Protein 6IOW (pdb70)

Nearest PDB structures (foldseek):
  6iox-assembly1_B  TM=1.001E+00  e=2.650E-59  Porphyromonas gingivalis ATCC 33277
  2af3-assembly1_C  TM=9.810E-01  e=4.116E-36  Methanosarcina thermophila
  7t88-assembly1_A-2  TM=9.548E-01  e=4.413E-35  Escherichia coli str. K-12 substr. MG1655
  1r5j-assembly1_A  TM=9.610E-01  e=4.564E-33  Streptococcus pyogenes
  1vmi-assembly1_A-2  TM=9.153E-01  e=4.404E-32  Escherichia coli

Foldseek 3Di:
DVLCPPLLVVLQVVLQVPAFEEEELPLLDVLLLVLVLVCQVSSSYQYEYEADPVNSVVSCVVSPRDRCPPHHYHYLVDDDCNVVLLVLLCVQCVVVPDDSVVSNVCSNRSLLVNLSCCLVVVGLEYEYALPDPPCSNVVSLCRRQNFAPLFNDKAWKKFWRFPPLLWAPRRTAIEDRQPDFAADFLSNLLVGQLFSCLLCCLRRVGQAQEAQEDPAWPPNDDDPLQVSSVSSQVNNCVSCVPHQGDDDYHPCQQAQPVNVCVRPNPRPGGNHGRYYRYRGNVCNNVVSVCCCPVRVIDIQDRFMTRTLGGYGHDHNPDGSVSSNSNSSSSSSRSVSSVD/DQFLLCQLVVLQVVQQVPAFEEEELPLLDVLLLVLVLVCQVSSRYQYEYEADPVNSVVSCVVSPRDRCPNHHYHYLLDDDCNVVLLVLLCVLCVVVDDDSVVSNVQSNRSLLVNLSCCLVVVGFAYEYALPDPPCVNVVSLCSRQNFAPPAPDKAWKKFWQFPPLLAARRRTAIEDRQPDFAADFLSNLLVTQLQSCCCCVQRSVGQAAEAQEDPAFPVNDDDPLQVSSVSSQVNNCVVCVPHQGDDDYHPCQQAQPVNVCPRPNPRPGGNHGRYYRYRGNVCNNVVSVCCVPVRVIDIQDGAMTRGNGYYGHDHNPDGSVNSNSNSSSSSSRSVSVVVD

Solvent-accessible surface area: 26596 Å² total; per-residue (Å²): 44,123,52,0,45,106,22,10,108,50,0,29,116,75,0,71,133,72,88,1,81,0,0,1,6,8,2,73,6,60,63,2,0,71,0,0,10,116,0,36,31,50,135,0,0,60,2,18,0,3,8,71,60,114,50,0,86,61,50,12,76,130,58,52,21,177,59,3,98,150,9,89,27,28,23,14,100,117,18,141,87,49,119,107,4,13,72,31,0,30,127,23,51,98,197,147,59,20,72,83,133,96,0,47,101,29,0,72,58,51,12,16,0,0,1,0,5,8,97,40,42,42,3,11,0,1,2,0,0,3,87,37,62,78,35,59,1,23,120,1,0,76,40,0,4,97,40,25,124,62,12,113,21,11,3,0,0,12,0,2,10,3,104,0,117,115,27,32,93,105,0,4,0,0,0,0,4,2,46,60,21,38,78,3,80,18,58,46,1,0,6,4,0,0,8,0,0,112,9,0,84,23,0,0,98,6,117,3,54,0,0,0,0,0,10,0,4,103,27,81,36,165,62,136,25,2,86,43,0,68,67,0,8,124,47,0,72,132,66,1,110,106,12,51,4,12,8,5,0,18,1,14,0,0,6,18,113,138,12,6,68,126,79,5,102,86,24,65,0,8,5,92,2,16,0,0,1,2,0,8,12,3,0,0,14,0,0,18,21,1,0,49,56,0,3,72,6,40,24,15,30,53,0,17,7,12,17,44,20,7,0,0,22,12,76,133,71,7,52,58,103,62,0,28,28,12,0,0,0,0,0,3,20,2,32,41,56,113,168,22,133,95,1,52,60,4,22,116,47,3,31,167,70,0,70,147,63,92,1,87,0,0,2,4,7,2,79,6,58,64,4,0,61,0,0,16,92,0,17,50,60,113,0,1,62,3,17,0,4,9,72,60,112,50,0,122,62,50,14,75,132,53,47,22,172,55,6,135,126,12,88,36,29,23,12,91,119,15,141,82,60,122,100,3,10,75,34,0,36,128,21,50,128,188,148,50,27,62,84,133,94,0,48,128,46,0,59,57,48,15,20,0,0,2,0,5,10,101,39,44,38,4,15,0,2,2,2,0,2,97,38,62,70,36,60,2,21,124,3,0,70,38,0,6,95,40,25,134,71,36,98,26,4,1,0,0,12,0,1,27,10,130,0,131,114,29,23,43,47,0,0,0,0,0,0,3,2,45,42,18,37,78,3,79,17,61,41,1,0,7,2,0,23,13,0,0,106,15,0,104,22,11,1,63,2,102,15,61,0,0,0,0,0,12,0,4,105,28,78,37,166,57,136,30,2,78,44,0,61,66,0,6,102,58,0,71,113,89,1,115,97,23,79,11,18,7,5,0,18,0,14,0,0,6,16,109,153,11,3,58,138,82,4,102,80,22,93,1,3,13,86,1,4,0,0,1,2,0,9,10,2,0,0,13,0,1,16,16,2,0,45,55,0,3,68,7,84,22,8,26,33,0,14,8,15,22,56,26,22,1,0,16,14,69,154,50,8,52,41,60,69,0,10,54,7,0,0,0,0,0,1,27,4,1,4,69,124,117,170

InterPro domains:
  IPR002505 Phosphate acetyl/butaryl transferase [PF01515] (3-327)
  IPR004614 Phosphate acetyltransferase [TIGR00651] (18-327)
  IPR012147 Phosphate acetyl/butyryltransferase [PIRSF000428] (3-332)
  IPR042112 Phosphate acetyltransferase, domain 2 [G3DSA:3.40.50.10750] (143-303)
  IPR042113 Phosphate acetyltransferase, domain 1 [G3DSA:3.40.50.10950] (10-329)
  IPR050500 Phosphate Acetyltransferase/Butyryltransferase [PTHR43356] (3-335)

B-factor: mean 16.91, std 7.6, range [1.8, 50.48]

Sequence (679 aa):
GPLGSDLIQDVIRRAQENKQRIVLPEGLEPRTLEAADRLMADKVVNIILIGNVDSVKAKVAELGLKNLDEAVIIDPNNHPKKQQYTDLLLQIRQKKGLTPEKAAELVENPLYLGCLIVKSGDADGLIAGAQNTTGDVLRPALQVIKTAPGMTSVSGTFLLFTKAKEYGKDGLLLVADCAVIPNPTADELAQIAVATARTAKAIADIEEPRVAMLSFSTKGSAKHEMTDKVVEATRMAQEMAPDLLIDGEMQADAALVERVAALKAPGSNVAGKANVLVFPTLEVGNIAYKLVERLGHAEEAVGPILQGMAAPVNDLSRRGCSVEEDIYRMVAITANQAIAAKEGPLGSDLIQDVIRRAQENKQRIVLPEGLEPRTLEAADRLMADKVVNIILIGNVDSVKAKVAELGLKNLDEAVIIDPNNHPKKQQYTDLLLQIRQKKGLTPEKAAELVENPLYLGCLIVKSGDADGLIAGAQNTTGDVLRPALQVIKTAPGMTSSVSGTFLLFTKAKEYGKDGLLLVADCAVIPNPTADELAQIAVATARTAKAIADIEPRVAMLSFSTKGSAKHEMTDKVVEATRMAQEMAPDLLIDGEMQADAALVERVAALKAPGSNVAGKANVLVFPTLEVGNIAYKLVERLGHAEAVGPILQGMAAPVNDLSRGCSVEDIYRMVAITANQAIAAKEQ

Organism: Porphyromonas gingivalis (strain ATCC 33277 / DSM 20709 / CIP 103683 / JCM 12257 / NCTC 11834 / 2561) (NCBI:txid431947)

Structure (mmCIF, N/CA/C/O backbone):
data_6IOW
#
_entry.id   6IOW
#
_cell.length_a   44.355
_cell.length_b   69.066
_cell.length_c   201.947
_cell.angle_alpha   90.00
_cell.angle_beta   90.00
_cell.angle_gamma   90.00
#
_symmetry.space_group_name_H-M   'P 21 21 21'
#
loop_
_entity.id
_entity.type
_entity.pdbx_description
1 polymer Phosphotransacetylase
2 water water
#
loop_
_atom_site.group_PDB
_atom_site.id
_atom_site.type_symbol
_atom_site.label_atom_id
_atom_site.label_alt_id
_atom_site.label_comp_id
_atom_site.label_a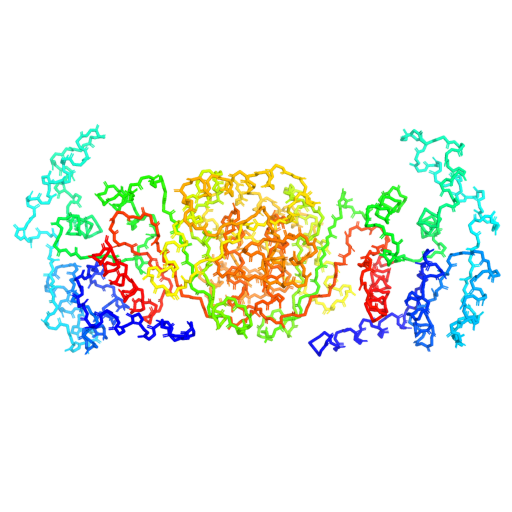sym_id
_atom_site.label_entity_id
_atom_site.label_seq_id
_atom_site.pdbx_PDB_ins_code
_atom_site.Cartn_x
_atom_site.Cartn_y
_atom_site.Cartn_z
_atom_site.occupancy
_atom_site.B_iso_or_equiv
_atom_site.auth_seq_id
_atom_site.auth_comp_id
_atom_site.auth_asym_id
_atom_site.auth_atom_id
_atom_site.pdbx_PDB_model_num
ATOM 1 N N . GLY A 1 1 ? 0.175 29.828 45.727 1.00 38.13 -3 GLY A N 1
ATOM 2 C CA . GLY A 1 1 ? -1.069 29.865 44.910 1.00 38.57 -3 GLY A CA 1
ATOM 3 C C . GLY A 1 1 ? -1.599 28.462 44.625 1.00 39.97 -3 GLY A C 1
ATOM 4 O O . GLY A 1 1 ? -0.998 27.469 45.041 1.00 39.42 -3 GLY A O 1
ATOM 5 N N . PRO A 1 2 ? -2.741 28.340 43.904 1.00 40.60 -2 PRO A N 1
ATOM 6 C CA . PRO A 1 2 ? -3.347 27.037 43.614 1.00 39.16 -2 PRO A CA 1
ATOM 7 C C . PRO A 1 2 ? -2.418 26.053 42.883 1.00 37.19 -2 PRO A C 1
ATOM 8 O O . PRO A 1 2 ? -2.450 24.853 43.175 1.00 37.08 -2 PRO A O 1
ATOM 12 N N . LEU A 1 3 ? -1.603 26.568 41.954 1.00 34.15 -1 LEU A N 1
ATOM 13 C CA . LEU A 1 3 ? -0.684 25.747 41.169 1.00 33.07 -1 LEU A CA 1
ATOM 14 C C . LEU A 1 3 ? 0.349 25.085 42.097 1.00 31.52 -1 LEU A C 1
ATOM 15 O O . LEU A 1 3 ? 0.647 23.908 41.942 1.00 33.73 -1 LEU A O 1
ATOM 20 N N . GLY A 1 4 ? 0.897 25.843 43.047 1.00 29.64 0 GLY A N 1
ATOM 21 C CA . GLY A 1 4 ? 2.006 25.358 43.860 1.00 27.42 0 GLY A CA 1
ATOM 22 C C . GLY A 1 4 ? 1.558 24.451 44.998 1.00 25.97 0 GLY A C 1
ATOM 23 O O . GLY A 1 4 ? 2.383 23.753 45.573 1.00 22.88 0 GLY A O 1
ATOM 24 N N . SER A 1 5 ? 0.261 24.467 45.340 1.00 24.64 1 SER A N 1
ATOM 25 C CA . SER A 1 5 ? -0.183 24.128 46.711 1.00 23.67 1 SER A CA 1
ATOM 26 C C . SER A 1 5 ? 0.034 22.642 47.057 1.00 21.82 1 SER A C 1
ATOM 27 O O . SER A 1 5 ? 0.384 22.330 48.201 1.00 19.34 1 SER A O 1
ATOM 30 N N . ASP A 1 6 ? -0.181 21.729 46.101 1.00 21.31 2 ASP A N 1
ATOM 31 C CA . ASP A 1 6 ? -0.057 20.285 46.391 1.00 21.96 2 ASP A CA 1
ATOM 32 C C . ASP A 1 6 ? 1.413 19.935 46.665 1.00 19.91 2 ASP A C 1
ATOM 33 O O . ASP A 1 6 ? 1.742 19.240 47.632 1.00 18.00 2 ASP A O 1
ATOM 38 N N . LEU A 1 7 ? 2.319 20.432 45.819 1.00 18.76 3 LEU A N 1
ATOM 39 C CA . LEU A 1 7 ? 3.744 20.105 46.015 1.00 18.03 3 LEU A CA 1
ATOM 40 C C . LEU A 1 7 ? 4.247 20.716 47.334 1.00 16.31 3 LEU A C 1
ATOM 41 O O . LEU A 1 7 ? 5.011 20.098 48.090 1.00 15.02 3 LEU A O 1
ATOM 46 N N . ILE A 1 8 ? 3.798 21.944 47.614 1.00 15.60 4 ILE A N 1
ATOM 47 C CA . ILE A 1 8 ? 4.176 22.655 48.824 1.00 15.19 4 ILE A CA 1
ATOM 48 C C . ILE A 1 8 ? 3.683 21.877 50.049 1.00 14.73 4 ILE A C 1
ATOM 49 O O . ILE A 1 8 ? 4.397 21.799 51.024 1.00 12.77 4 ILE A O 1
ATOM 54 N N . GLN A 1 9 ? 2.475 21.302 50.001 1.00 14.65 5 GLN A N 1
ATOM 55 C CA . GLN A 1 9 ? 1.996 20.455 51.109 1.00 15.02 5 GLN A CA 1
ATOM 56 C C . GLN A 1 9 ? 2.926 19.247 51.296 1.00 13.81 5 GLN A C 1
ATOM 57 O O . GLN A 1 9 ? 3.183 18.835 52.423 1.00 13.17 5 GLN A O 1
ATOM 63 N N . ASP A 1 10 ? 3.427 18.680 50.193 1.00 12.87 6 ASP A N 1
ATOM 64 C CA . ASP A 1 10 ? 4.343 17.529 50.248 1.00 13.37 6 ASP A CA 1
ATOM 65 C C . ASP A 1 10 ? 5.676 17.930 50.900 1.00 12.14 6 ASP A C 1
ATOM 66 O O . ASP A 1 10 ? 6.233 17.164 51.701 1.00 12.70 6 ASP A O 1
ATOM 71 N N . VAL A 1 11 ? 6.170 19.123 50.549 1.00 11.49 7 VAL A N 1
ATOM 72 C CA . VAL A 1 11 ? 7.409 19.675 51.127 1.00 10.77 7 VAL A CA 1
ATOM 73 C C . VAL A 1 11 ? 7.233 19.807 52.647 1.00 10.41 7 VAL A C 1
ATOM 74 O O . VAL A 1 11 ? 8.079 19.396 53.426 1.00 9.88 7 VAL A O 1
ATOM 78 N N . ILE A 1 12 ? 6.098 20.367 53.067 1.00 10.45 8 ILE A N 1
ATOM 79 C CA . ILE A 1 12 ? 5.806 20.560 54.495 1.00 10.84 8 ILE A CA 1
ATOM 80 C C . ILE A 1 12 ? 5.769 19.205 55.214 1.00 11.46 8 ILE A C 1
ATOM 81 O O . ILE A 1 12 ? 6.366 19.060 56.274 1.00 11.49 8 ILE A O 1
ATOM 86 N N . ARG A 1 13 ? 5.057 18.227 54.643 1.00 12.26 9 ARG A N 1
ATOM 87 C CA . ARG A 1 13 ? 4.931 16.900 55.243 1.00 13.71 9 ARG A CA 1
ATOM 88 C C . ARG A 1 13 ? 6.316 16.262 55.419 1.00 13.35 9 ARG A C 1
ATOM 89 O O . ARG A 1 13 ? 6.604 15.695 56.474 1.00 12.81 9 ARG A O 1
ATOM 97 N N . ARG A 1 14 ? 7.150 16.351 54.381 1.00 13.85 10 ARG A N 1
ATOM 98 C CA . ARG A 1 14 ? 8.483 15.746 54.419 1.00 14.54 10 ARG A CA 1
ATOM 99 C C . ARG A 1 14 ? 9.321 16.395 55.533 1.00 13.33 10 ARG A C 1
ATOM 100 O O . ARG A 1 14 ? 10.086 15.706 56.209 1.00 14.10 10 ARG A O 1
ATOM 108 N N . ALA A 1 15 ? 9.157 17.710 55.730 1.00 11.58 11 ALA A N 1
ATOM 109 C CA . ALA A 1 15 ? 9.829 18.428 56.823 1.00 11.03 11 ALA A CA 1
ATOM 110 C C . ALA A 1 15 ? 9.334 17.915 58.180 1.00 10.86 11 ALA A C 1
ATOM 111 O O . ALA A 1 15 ? 10.133 17.646 59.071 1.00 10.39 11 ALA A O 1
ATOM 113 N N . GLN A 1 16 ? 8.011 17.762 58.316 1.00 11.20 12 GLN A N 1
ATOM 114 C CA . GLN A 1 16 ? 7.386 17.319 59.566 1.00 11.70 12 GLN A CA 1
ATOM 115 C C . GLN A 1 16 ? 7.887 15.923 59.959 1.00 12.76 12 GLN A C 1
ATOM 116 O O . GLN A 1 16 ? 8.083 15.650 61.152 1.00 12.58 12 GLN A O 1
ATOM 122 N N . GLU A 1 17 ? 8.099 15.056 58.958 1.00 14.04 13 GLU A N 1
ATOM 123 C CA . GLU A 1 17 ? 8.447 13.652 59.184 1.00 15.77 13 GLU A CA 1
ATOM 124 C C . GLU A 1 17 ? 9.921 13.496 59.576 1.00 15.00 13 GLU A C 1
ATOM 125 O O . GLU A 1 17 ? 10.311 12.429 60.048 1.00 14.88 13 GLU A O 1
ATOM 131 N N . ASN A 1 18 ? 10.736 14.533 59.344 1.00 13.96 14 ASN A N 1
ATOM 132 C CA . ASN A 1 18 ? 12.163 14.507 59.682 1.00 13.56 14 ASN A CA 1
ATOM 133 C C . ASN A 1 18 ? 12.596 15.914 60.122 1.00 12.51 14 ASN A C 1
ATOM 134 O O . ASN A 1 18 ? 13.201 16.657 59.349 1.00 11.98 14 ASN A O 1
ATOM 139 N N . LYS A 1 19 ? 12.286 16.255 61.376 1.00 11.80 15 LYS A N 1
ATOM 140 C CA . LYS A 1 19 ? 12.347 17.642 61.849 1.00 11.64 15 LYS A CA 1
ATOM 141 C C . LYS A 1 19 ? 13.798 18.114 61.896 1.00 10.74 15 LYS A C 1
ATOM 142 O O . LYS A 1 19 ? 14.626 17.483 62.535 1.00 10.43 15 LYS A O 1
ATOM 148 N N . GLN A 1 20 ? 14.047 19.261 61.263 1.00 9.97 16 GLN A N 1
ATOM 149 C CA . GLN A 1 20 ? 15.356 19.893 61.202 1.00 9.76 16 GLN A CA 1
ATOM 150 C C . GLN A 1 20 ? 15.351 21.147 62.079 1.00 9.19 16 GLN A C 1
ATOM 151 O O . GLN A 1 20 ? 14.294 21.705 62.394 1.00 8.90 16 GLN A O 1
ATOM 157 N N . ARG A 1 21 ? 16.558 21.575 62.465 1.00 8.24 17 ARG A N 1
ATOM 158 C CA . ARG A 1 21 ? 16.782 22.802 63.217 1.00 8.01 17 ARG A CA 1
ATOM 159 C C . ARG A 1 21 ? 17.101 23.939 62.242 1.00 7.54 17 ARG A C 1
ATOM 160 O O . ARG A 1 21 ? 18.104 23.888 61.533 1.00 7.67 17 ARG A O 1
ATOM 168 N N . ILE A 1 22 ? 16.236 24.961 62.207 1.00 7.21 18 ILE A N 1
ATOM 169 C CA . ILE A 1 22 ? 16.405 26.097 61.305 1.00 6.97 18 ILE A CA 1
ATOM 170 C C . ILE A 1 22 ? 16.609 27.364 62.141 1.00 6.69 18 ILE A C 1
ATOM 171 O O . ILE A 1 22 ? 15.769 27.712 62.969 1.00 6.47 18 ILE A O 1
ATOM 176 N N . VAL A 1 23 ? 17.727 28.058 61.882 1.00 6.43 19 VAL A N 1
ATOM 177 C CA . VAL A 1 23 ? 18.075 29.317 62.527 1.00 6.37 19 VAL A CA 1
ATOM 178 C C . VAL A 1 23 ? 17.413 30.468 61.767 1.00 6.47 19 VAL A C 1
ATOM 179 O O . VAL A 1 23 ? 17.512 30.553 60.544 1.00 6.27 19 VAL A O 1
ATOM 183 N N . LEU A 1 24 ? 16.772 31.361 62.533 1.00 6.70 20 LEU A N 1
ATOM 184 C CA . LEU A 1 24 ? 16.227 32.616 62.050 1.00 7.04 20 LEU A CA 1
ATOM 185 C C . LEU A 1 24 ? 16.976 33.753 62.725 1.00 7.11 20 LEU A C 1
ATOM 186 O O . LEU A 1 24 ? 16.649 34.132 63.847 1.00 7.21 20 LEU A O 1
ATOM 191 N N . PRO A 1 25 ? 18.065 34.274 62.110 1.00 7.15 21 PRO A N 1
ATOM 192 C CA . PRO A 1 25 ? 18.818 35.393 62.686 1.00 7.34 21 PRO A CA 1
ATOM 193 C C . PRO A 1 25 ? 17.992 36.662 62.951 1.00 7.35 21 PRO A C 1
ATOM 194 O O . PRO A 1 25 ? 18.333 37.443 63.839 1.00 7.39 21 PRO A O 1
ATOM 198 N N . GLU A 1 26 ? 16.913 36.856 62.183 1.00 7.50 22 GLU A N 1
ATOM 199 C CA . GLU A 1 26 ? 16.049 38.023 62.321 1.00 7.74 22 GLU A CA 1
ATOM 200 C C . GLU A 1 26 ? 14.952 37.719 63.348 1.00 7.84 22 GLU A C 1
ATOM 201 O O . GLU A 1 26 ? 13.771 37.742 63.035 1.00 7.42 22 GLU A O 1
ATOM 207 N N . GLY A 1 27 ? 15.373 37.464 64.592 1.00 7.89 23 GLY A N 1
ATOM 208 C CA . GLY A 1 27 ? 14.501 36.922 65.630 1.00 8.23 23 GLY A CA 1
ATOM 209 C C . GLY A 1 27 ? 13.490 37.915 66.175 1.00 8.49 23 GLY A C 1
ATOM 210 O O . GLY A 1 27 ? 12.635 37.517 66.966 1.00 8.26 23 GLY A O 1
ATOM 211 N N . LEU A 1 28 ? 13.599 39.202 65.807 1.00 8.57 24 LEU A N 1
ATOM 212 C CA . LEU A 1 28 ? 12.649 40.223 66.250 1.00 9.16 24 LEU A CA 1
ATOM 213 C C . LEU A 1 28 ? 11.761 40.716 65.094 1.00 8.94 24 LEU A C 1
ATOM 214 O O . LEU A 1 28 ? 10.895 41.566 65.310 1.00 9.70 24 LEU A O 1
ATOM 219 N N . GLU A 1 29 ? 11.971 40.216 63.874 1.00 8.43 25 GLU A N 1
ATOM 220 C CA . GLU A 1 29 ? 11.238 40.728 62.699 1.00 8.02 25 GLU A CA 1
ATOM 221 C C . GLU A 1 29 ? 9.822 40.161 62.747 1.00 7.83 25 GLU A C 1
ATOM 222 O O . GLU A 1 29 ? 9.648 38.963 62.888 1.00 7.33 25 GLU A O 1
ATOM 228 N N . PRO A 1 30 ? 8.767 41.002 62.709 1.00 7.92 26 PRO A N 1
ATOM 229 C CA . PRO A 1 30 ? 7.400 40.517 62.938 1.00 7.88 26 PRO A CA 1
ATOM 230 C C . PRO A 1 30 ? 6.901 39.422 61.978 1.00 7.78 26 PRO A C 1
ATOM 231 O O . PRO A 1 30 ? 6.285 38.461 62.440 1.00 7.67 26 PRO A O 1
ATOM 235 N N . ARG A 1 31 ? 7.146 39.546 60.668 1.00 7.39 27 ARG A N 1
ATOM 236 C CA . ARG A 1 31 ? 6.652 38.534 59.714 1.00 7.37 27 ARG A CA 1
ATOM 237 C C . ARG A 1 31 ? 7.325 37.185 60.004 1.00 7.15 27 ARG A C 1
ATOM 238 O O . ARG A 1 31 ? 6.695 36.139 59.941 1.00 7.05 27 ARG A O 1
ATOM 246 N N . THR A 1 32 ? 8.625 37.244 60.315 1.00 6.95 28 THR A N 1
ATOM 247 C CA . THR A 1 32 ? 9.416 36.073 60.667 1.00 6.95 28 THR A CA 1
ATOM 248 C C . THR A 1 32 ? 8.836 35.408 61.921 1.00 6.81 28 THR A C 1
ATOM 249 O O . THR A 1 32 ? 8.718 34.183 61.979 1.00 7.27 28 THR A O 1
ATOM 253 N N . LEU A 1 33 ? 8.441 36.210 62.914 1.00 6.70 29 LEU A N 1
ATOM 254 C CA . LEU A 1 33 ? 7.877 35.653 64.154 1.00 6.48 29 LEU A CA 1
ATOM 255 C C . LEU A 1 33 ? 6.498 35.036 63.879 1.00 6.32 29 LEU A C 1
ATOM 256 O O . LEU A 1 33 ? 6.194 33.983 64.415 1.00 5.97 29 LEU A O 1
ATOM 261 N N . GLU A 1 34 ? 5.694 35.684 63.032 1.00 6.46 30 GLU A N 1
ATOM 262 C CA . GLU A 1 34 ? 4.400 35.128 62.640 1.00 6.65 30 GLU A CA 1
ATOM 263 C C . GLU A 1 34 ? 4.609 33.775 61.948 1.00 6.52 30 GLU A C 1
ATOM 264 O O . GLU A 1 34 ? 3.917 32.801 62.232 1.00 6.49 30 GLU A O 1
ATOM 270 N N . ALA A 1 35 ? 5.583 33.720 61.033 1.00 6.44 31 ALA A N 1
ATOM 271 C CA . ALA A 1 35 ? 5.900 32.490 60.319 1.00 6.41 31 ALA A CA 1
ATOM 272 C C . ALA A 1 35 ? 6.389 31.413 61.298 1.00 6.48 31 ALA A C 1
ATOM 273 O O . ALA A 1 35 ? 5.958 30.267 61.237 1.00 6.35 31 ALA A O 1
ATOM 275 N N . ALA A 1 36 ? 7.314 31.782 62.194 1.00 6.55 32 ALA A N 1
ATOM 276 C CA . ALA A 1 36 ? 7.881 30.846 63.165 1.00 6.64 32 ALA A CA 1
ATOM 277 C C . ALA A 1 36 ? 6.778 30.265 64.055 1.00 6.83 32 ALA A C 1
ATOM 278 O O . ALA A 1 36 ? 6.792 29.088 64.374 1.00 7.34 32 ALA A O 1
ATOM 280 N N . ASP A 1 37 ? 5.819 31.109 64.444 1.00 6.95 33 ASP A N 1
ATOM 281 C CA . ASP A 1 37 ? 4.686 30.700 65.269 1.00 7.26 33 ASP A CA 1
ATOM 282 C C . ASP A 1 37 ? 3.911 29.577 64.574 1.00 7.40 33 ASP A C 1
ATOM 283 O O . ASP A 1 37 ? 3.613 28.571 65.194 1.00 7.08 33 ASP A O 1
ATOM 288 N N . ARG A 1 38 ? 3.599 29.757 63.286 1.00 7.67 34 ARG A N 1
ATOM 289 C CA . ARG A 1 38 ? 2.826 28.762 62.546 1.00 8.27 34 ARG A CA 1
ATOM 290 C C . ARG A 1 38 ? 3.672 27.509 62.303 1.00 7.73 34 ARG A C 1
ATOM 291 O O . ARG A 1 38 ? 3.167 26.396 62.345 1.00 7.29 34 ARG A O 1
ATOM 299 N N . LEU A 1 39 ? 4.968 27.701 62.013 1.00 7.17 35 LEU A N 1
ATOM 300 C CA . LEU A 1 39 ? 5.872 26.582 61.770 1.00 7.14 35 LEU A CA 1
ATOM 301 C C . LEU A 1 39 ? 5.966 25.694 63.018 1.00 7.18 35 LEU A C 1
ATOM 302 O O . LEU A 1 39 ? 5.997 24.476 62.903 1.00 7.14 35 LEU A O 1
ATOM 307 N N . MET A 1 40 ? 6.034 26.314 64.200 1.00 7.57 36 MET A N 1
ATOM 308 C CA . MET A 1 40 ? 6.165 25.583 65.458 1.00 8.09 36 MET A CA 1
ATOM 309 C C . MET A 1 40 ? 4.829 24.919 65.816 1.00 8.22 36 MET A C 1
ATOM 310 O O . MET A 1 40 ? 4.806 23.769 66.253 1.00 8.07 36 MET A O 1
ATOM 315 N N . ALA A 1 41 ? 3.716 25.624 65.581 1.00 8.48 37 ALA A N 1
ATOM 316 C CA . ALA A 1 41 ? 2.373 25.052 65.796 1.00 8.69 37 ALA A CA 1
ATOM 317 C C . ALA A 1 41 ? 2.193 23.783 64.949 1.00 8.97 37 ALA A C 1
ATOM 318 O O . ALA A 1 41 ? 1.580 22.817 65.403 1.00 8.98 37 ALA A O 1
ATOM 320 N N . ASP A 1 42 ? 2.706 23.809 63.710 1.00 9.03 38 ASP A N 1
ATOM 321 C CA . ASP A 1 42 ? 2.566 22.727 62.738 1.00 9.61 38 ASP A CA 1
ATOM 322 C C . ASP A 1 42 ? 3.691 21.686 62.881 1.00 9.75 38 ASP A C 1
ATOM 323 O O . ASP A 1 42 ? 3.687 20.694 62.169 1.00 9.76 38 ASP A O 1
ATOM 328 N N . LYS A 1 43 ? 4.657 21.928 63.775 1.00 9.95 39 LYS A N 1
ATOM 329 C CA . LYS A 1 43 ? 5.778 21.005 64.057 1.00 10.52 39 LYS A CA 1
ATOM 330 C C . LYS A 1 43 ? 6.574 20.715 62.777 1.00 9.70 39 LYS A C 1
ATOM 331 O O . LYS A 1 43 ? 7.000 19.578 62.531 1.00 9.66 39 LYS A O 1
ATOM 337 N N . VAL A 1 44 ? 6.821 21.767 61.992 1.00 8.79 40 VAL A N 1
ATOM 338 C CA . VAL A 1 44 ? 7.489 21.642 60.699 1.00 8.22 40 VAL A CA 1
ATOM 339 C C . VAL A 1 44 ? 9.007 21.574 60.893 1.00 7.99 40 VAL A C 1
ATOM 340 O O . VAL A 1 44 ? 9.680 20.817 60.192 1.00 7.48 40 VAL A O 1
ATOM 344 N N . VAL A 1 45 ? 9.512 22.405 61.813 1.00 8.08 41 VAL A N 1
ATOM 345 C CA . VAL A 1 45 ? 10.928 22.510 62.136 1.00 8.04 41 VAL A CA 1
ATOM 346 C C . VAL A 1 45 ? 11.058 22.865 63.619 1.00 8.31 41 VAL A C 1
ATOM 347 O O . VAL A 1 45 ? 10.101 23.309 64.265 1.00 7.77 41 VAL A O 1
ATOM 351 N N . ASN A 1 46 ? 12.276 22.701 64.129 1.00 8.39 42 ASN A N 1
ATOM 352 C CA . ASN A 1 46 ? 12.686 23.270 65.399 1.00 9.12 42 ASN A CA 1
ATOM 353 C C . ASN A 1 46 ? 13.333 24.631 65.126 1.00 9.34 42 ASN A C 1
ATOM 354 O O . ASN A 1 46 ? 14.323 24.703 64.432 1.00 9.42 42 ASN A O 1
ATOM 359 N N . ILE A 1 47 ? 12.729 25.699 65.646 1.00 9.26 43 ILE A N 1
ATOM 360 C CA . ILE A 1 47 ? 13.149 27.067 65.372 1.00 9.35 43 ILE A CA 1
ATOM 361 C C . ILE A 1 47 ? 14.188 27.503 66.408 1.00 8.95 43 ILE A C 1
ATOM 362 O O . ILE A 1 47 ? 13.981 27.324 67.612 1.00 9.31 43 ILE A O 1
ATOM 367 N N . ILE A 1 48 ? 15.252 28.153 65.923 1.00 8.34 44 ILE A N 1
ATOM 368 C CA . ILE A 1 48 ? 16.195 28.880 66.754 1.00 7.84 44 ILE A CA 1
ATOM 369 C C . ILE A 1 48 ? 16.112 30.360 66.362 1.00 7.42 44 ILE A C 1
ATOM 370 O O . ILE A 1 48 ? 16.395 30.698 65.206 1.00 7.45 44 ILE A O 1
ATOM 375 N N . LEU A 1 49 ? 15.691 31.214 67.305 1.00 6.93 45 LEU A N 1
ATOM 376 C CA . LEU A 1 49 ? 15.619 32.648 67.085 1.00 6.84 45 LEU A CA 1
ATOM 377 C C . LEU A 1 49 ? 16.886 33.302 67.652 1.00 6.82 45 LEU A C 1
ATOM 378 O O . LEU A 1 49 ? 17.333 32.947 68.740 1.00 6.70 45 LEU A O 1
ATOM 383 N N . ILE A 1 50 ? 17.421 34.292 66.939 1.00 6.82 46 ILE A N 1
ATOM 384 C CA . ILE A 1 50 ? 18.571 35.049 67.439 1.00 7.14 46 ILE A CA 1
ATOM 385 C C . ILE A 1 50 ? 18.110 36.434 67.893 1.00 7.19 46 ILE A C 1
ATOM 386 O O . ILE A 1 50 ? 17.468 37.181 67.136 1.00 7.38 46 ILE A O 1
ATOM 391 N N . GLY A 1 51 ? 18.471 36.765 69.134 1.00 7.51 47 GLY A N 1
ATOM 392 C CA . GLY A 1 51 ? 18.204 38.053 69.725 1.00 7.83 47 GLY A CA 1
ATOM 393 C C . GLY A 1 51 ? 18.336 37.996 71.234 1.00 8.16 47 GLY A C 1
ATOM 394 O O . GLY A 1 51 ? 18.395 36.926 71.812 1.00 8.27 47 GLY A O 1
ATOM 395 N N . ASN A 1 52 ? 18.390 39.170 71.859 1.00 8.78 48 ASN A N 1
ATOM 396 C CA . ASN A 1 52 ? 18.301 39.284 73.312 1.00 9.47 48 ASN A CA 1
ATOM 397 C C . ASN A 1 52 ? 17.042 38.533 73.767 1.00 9.60 48 ASN A C 1
ATOM 398 O O . ASN A 1 52 ? 15.973 38.759 73.219 1.00 9.61 48 ASN A O 1
ATOM 403 N N . VAL A 1 53 ? 17.181 37.644 74.760 1.00 9.96 49 VAL A N 1
ATOM 404 C CA . VAL A 1 53 ? 16.088 36.723 75.143 1.00 10.22 49 VAL A CA 1
ATOM 405 C C . VAL A 1 53 ? 14.878 37.535 75.625 1.00 10.56 49 VAL A C 1
ATOM 406 O O . VAL A 1 53 ? 13.742 37.255 75.234 1.00 9.92 49 VAL A O 1
ATOM 410 N N . ASP A 1 54 ? 15.115 38.517 76.501 1.00 10.84 50 ASP A N 1
ATOM 411 C CA . ASP A 1 54 ? 14.022 39.325 77.057 1.00 11.38 50 ASP A CA 1
ATOM 412 C C . ASP A 1 54 ? 13.368 40.148 75.930 1.00 10.65 50 ASP A C 1
ATOM 413 O O . ASP A 1 54 ? 12.143 40.281 75.886 1.00 10.18 50 ASP A O 1
ATOM 418 N N . SER A 1 55 ? 14.171 40.662 74.990 1.00 9.86 51 SER A N 1
ATOM 419 C CA . SER A 1 55 ? 13.642 41.443 73.849 1.00 9.99 51 SER A CA 1
ATOM 420 C C . SER A 1 55 ? 12.730 40.572 72.974 1.00 9.92 51 SER A C 1
ATOM 421 O O . SER A 1 55 ? 11.648 41.004 72.568 1.00 9.68 51 SER A O 1
ATOM 424 N N . VAL A 1 56 ? 13.168 39.339 72.701 1.00 9.78 52 VAL A N 1
ATOM 425 C CA . VAL A 1 56 ? 12.411 38.430 71.846 1.00 9.74 52 VAL A CA 1
ATOM 426 C C . VAL A 1 56 ? 11.110 38.030 72.558 1.00 9.65 52 VAL A C 1
ATOM 427 O O . VAL A 1 56 ? 10.034 38.066 71.954 1.00 9.81 52 VAL A O 1
ATOM 431 N N . LYS A 1 57 ? 11.215 37.643 73.831 1.00 9.85 53 LYS A N 1
ATOM 432 C CA . LYS A 1 57 ? 10.040 37.260 74.624 1.00 10.28 53 LYS A CA 1
ATOM 433 C C . LYS A 1 57 ? 9.029 38.417 74.654 1.00 9.77 53 LYS A C 1
ATOM 434 O O . LYS A 1 57 ? 7.820 38.181 74.532 1.00 9.57 53 LYS A O 1
ATOM 440 N N . ALA A 1 58 ? 9.526 39.650 74.821 1.00 9.44 54 ALA A N 1
ATOM 441 C CA . ALA A 1 58 ? 8.665 40.847 74.872 1.00 9.81 54 ALA A CA 1
ATOM 442 C C . ALA A 1 58 ? 7.936 41.029 73.533 1.00 10.05 54 ALA A C 1
ATOM 443 O O . ALA A 1 58 ? 6.735 41.328 73.508 1.00 10.31 54 ALA A O 1
ATOM 445 N N . LYS A 1 59 ? 8.671 40.842 72.434 1.00 10.10 55 LYS A N 1
ATOM 446 C CA . LYS A 1 59 ? 8.120 40.982 71.082 1.00 10.61 55 LYS A CA 1
ATOM 447 C C . LYS A 1 59 ? 7.028 39.932 70.839 1.00 10.32 55 LYS A C 1
ATOM 448 O O . LYS A 1 59 ? 5.959 40.253 70.323 1.00 10.37 55 LYS A O 1
ATOM 454 N N . VAL A 1 60 ? 7.301 38.684 71.237 1.00 10.33 56 VAL A N 1
ATOM 455 C CA . VAL A 1 60 ? 6.334 37.586 71.111 1.00 10.09 56 VAL A CA 1
ATOM 456 C C . VAL A 1 60 ? 5.052 37.954 71.875 1.00 10.27 56 VAL A C 1
ATOM 457 O O . VAL A 1 60 ? 3.955 37.763 71.352 1.00 10.02 56 VAL A O 1
ATOM 461 N N . ALA A 1 61 ? 5.212 38.472 73.094 1.00 10.16 57 ALA A N 1
ATOM 462 C CA . ALA A 1 61 ? 4.087 38.863 73.936 1.00 10.90 57 ALA A CA 1
ATOM 463 C C . ALA A 1 61 ? 3.342 40.051 73.312 1.00 11.11 57 ALA A C 1
ATOM 464 O O . ALA A 1 61 ? 2.098 40.067 73.316 1.00 11.10 57 ALA A O 1
ATOM 466 N N . GLU A 1 62 ? 4.086 41.025 72.773 1.00 11.49 58 GLU A N 1
ATOM 467 C CA . GLU A 1 62 ? 3.500 42.205 72.125 1.00 12.61 58 GLU A CA 1
ATOM 468 C C . GLU A 1 62 ? 2.624 41.761 70.943 1.00 11.82 58 GLU A C 1
ATOM 469 O O . GLU A 1 62 ? 1.527 42.304 70.748 1.00 11.34 58 GLU A O 1
ATOM 475 N N . LEU A 1 63 ? 3.105 40.787 70.156 1.00 10.65 59 LEU A N 1
ATOM 476 C CA . LEU A 1 63 ? 2.390 40.319 68.953 1.00 10.55 59 LEU A CA 1
ATOM 477 C C . LEU A 1 63 ? 1.283 39.321 69.322 1.00 10.18 59 LEU A C 1
ATOM 478 O O . LEU A 1 63 ? 0.464 38.974 68.469 1.00 10.26 59 LEU A O 1
ATOM 483 N N . GLY A 1 64 ? 1.296 38.827 70.566 1.00 9.80 60 GLY A N 1
ATOM 484 C CA . GLY A 1 64 ? 0.286 37.907 71.095 1.00 9.93 60 GLY A CA 1
ATOM 485 C C . GLY A 1 64 ? 0.402 36.498 70.527 1.00 10.07 60 GLY A C 1
ATOM 486 O O . GLY A 1 64 ? -0.600 35.795 70.417 1.00 10.05 60 GLY A O 1
ATOM 487 N N . LEU A 1 65 ? 1.630 36.075 70.184 1.00 9.94 61 LEU A N 1
ATOM 488 C CA . LEU A 1 65 ? 1.885 34.755 69.597 1.00 10.00 61 LEU A CA 1
ATOM 489 C C . LEU A 1 65 ? 2.010 33.719 70.720 1.00 10.57 61 LEU A C 1
ATOM 490 O O . LEU A 1 65 ? 2.649 33.983 71.739 1.00 10.64 61 LEU A O 1
ATOM 495 N N . LYS A 1 66 ? 1.402 32.544 70.514 1.00 11.03 62 LYS A N 1
ATOM 496 C CA . LYS A 1 66 ? 1.186 31.573 71.587 1.00 11.71 62 LYS A CA 1
ATOM 497 C C . LYS A 1 66 ? 1.964 30.263 71.373 1.00 11.10 62 LYS A C 1
ATOM 498 O O . LYS A 1 66 ? 1.954 29.415 72.271 1.00 10.32 62 LYS A O 1
ATOM 504 N N . ASN A 1 67 ? 2.657 30.094 70.236 1.00 10.41 63 ASN A N 1
ATOM 505 C CA . ASN A 1 67 ? 3.287 28.798 69.912 1.00 10.16 63 ASN A CA 1
ATOM 506 C C . ASN A 1 67 ? 4.819 28.865 69.970 1.00 9.96 63 ASN A C 1
ATOM 507 O O . ASN A 1 67 ? 5.473 27.937 69.502 1.00 9.88 63 ASN A O 1
ATOM 512 N N . LEU A 1 68 ? 5.375 29.920 70.575 1.00 9.70 64 LEU A N 1
ATOM 513 C CA . LEU A 1 68 ? 6.827 30.155 70.530 1.00 9.83 64 LEU A CA 1
ATOM 514 C C . LEU A 1 68 ? 7.478 30.047 71.913 1.00 10.75 64 LEU A C 1
ATOM 515 O O . LEU A 1 68 ? 8.657 30.363 72.046 1.00 10.79 64 LEU A O 1
ATOM 520 N N . ASP A 1 69 ? 6.737 29.584 72.924 1.00 11.80 65 ASP A N 1
ATOM 521 C CA . ASP A 1 69 ? 7.262 29.559 74.301 1.00 13.11 65 ASP A CA 1
ATOM 522 C C . ASP A 1 69 ? 8.468 28.615 74.394 1.00 13.99 65 ASP A C 1
ATOM 523 O O . ASP A 1 69 ? 9.385 28.876 75.189 1.00 14.60 65 ASP A O 1
ATOM 528 N N . GLU A 1 70 ? 8.471 27.545 73.587 1.00 14.49 66 GLU A N 1
ATOM 529 C CA . GLU A 1 70 ? 9.528 26.505 73.638 1.00 15.87 66 GLU A CA 1
ATOM 530 C C . GLU A 1 70 ? 10.564 26.718 72.527 1.00 14.45 66 GLU A C 1
ATOM 531 O O . GLU A 1 70 ? 11.485 25.892 72.354 1.00 13.91 66 GLU A O 1
ATOM 537 N N . ALA A 1 71 ? 10.459 27.833 71.793 1.00 12.32 67 ALA A N 1
ATOM 538 C CA . ALA A 1 71 ? 11.454 28.160 70.764 1.00 11.45 67 ALA A CA 1
ATOM 539 C C . ALA A 1 71 ? 12.786 28.434 71.469 1.00 10.49 67 ALA A C 1
ATOM 540 O O . ALA A 1 71 ? 12.798 29.059 72.524 1.00 10.84 67 ALA A O 1
ATOM 542 N N . VAL A 1 72 ? 13.890 27.957 70.884 1.00 9.92 68 VAL A N 1
ATOM 543 C CA . VAL A 1 72 ? 15.212 28.283 71.383 1.00 9.30 68 VAL A CA 1
ATOM 544 C C . VAL A 1 72 ? 15.526 29.725 70.977 1.00 8.92 68 VAL A C 1
ATOM 545 O O . VAL A 1 72 ? 15.309 30.097 69.825 1.00 8.70 68 VAL A O 1
ATOM 549 N N . ILE A 1 73 ? 15.982 30.527 71.945 1.00 8.50 69 ILE A N 1
ATOM 550 C CA . ILE A 1 73 ? 16.420 31.890 71.698 1.00 8.45 69 ILE A CA 1
ATOM 551 C C . ILE A 1 73 ? 17.879 32.004 72.146 1.00 8.54 69 ILE A C 1
ATOM 552 O O . ILE A 1 73 ? 18.211 31.648 73.280 1.00 9.37 69 ILE A O 1
ATOM 557 N N . ILE A 1 74 ? 18.727 32.515 71.251 1.00 8.44 70 ILE A N 1
ATOM 558 C CA . ILE A 1 74 ? 20.152 32.683 71.550 1.00 8.47 70 ILE A CA 1
ATOM 559 C C . ILE A 1 74 ? 20.513 34.167 71.415 1.00 8.57 70 ILE A C 1
ATOM 560 O O . ILE A 1 74 ? 20.288 34.793 70.368 1.00 8.25 70 ILE A O 1
ATOM 565 N N . ASP A 1 75 ? 21.071 34.717 72.499 1.00 8.92 71 ASP A N 1
ATOM 566 C CA . ASP A 1 75 ? 21.529 36.092 72.540 1.00 9.31 71 ASP A CA 1
ATOM 567 C C . ASP A 1 75 ? 22.965 36.147 72.022 1.00 9.72 71 ASP A C 1
ATOM 568 O O . ASP A 1 75 ? 23.849 35.571 72.650 1.00 8.88 71 ASP A O 1
ATOM 573 N N . PRO A 1 76 ? 23.253 36.841 70.892 1.00 10.58 72 PRO A N 1
ATOM 574 C CA . PRO A 1 76 ? 24.613 36.898 70.356 1.00 11.24 72 PRO A CA 1
ATOM 575 C C . PRO A 1 76 ? 25.635 37.533 71.308 1.00 12.22 72 PRO A C 1
ATOM 576 O O . PRO A 1 76 ? 26.846 37.248 71.185 1.00 12.53 72 PRO A O 1
ATOM 580 N N . ASN A 1 77 ? 25.164 38.364 72.248 1.00 12.73 73 ASN A N 1
ATOM 581 C CA . ASN A 1 77 ? 26.047 39.062 73.170 1.00 13.84 73 ASN A CA 1
ATOM 582 C C . ASN A 1 77 ? 26.465 38.148 74.332 1.00 13.58 73 ASN A C 1
ATOM 583 O O . ASN A 1 77 ? 27.518 38.377 74.936 1.00 15.05 73 ASN A O 1
ATOM 588 N N . ASN A 1 78 ? 25.659 37.120 74.630 1.00 13.56 74 ASN A N 1
ATOM 589 C CA . ASN A 1 78 ? 25.832 36.316 75.840 1.00 14.08 74 ASN A CA 1
ATOM 590 C C . ASN A 1 78 ? 25.249 34.911 75.632 1.00 12.34 74 ASN A C 1
ATOM 591 O O . ASN A 1 78 ? 24.047 34.698 75.769 1.00 11.90 74 ASN A O 1
ATOM 596 N N . HIS A 1 79 ? 26.127 33.956 75.316 1.00 10.60 75 HIS A N 1
ATOM 597 C CA . HIS A 1 79 ? 25.748 32.554 75.218 1.00 9.87 75 HIS A CA 1
ATOM 598 C C . HIS A 1 79 ? 26.984 31.689 75.445 1.00 9.68 75 HIS A C 1
ATOM 599 O O . HIS A 1 79 ? 28.106 32.123 75.198 1.00 10.00 75 HIS A O 1
ATOM 606 N N . PRO A 1 80 ? 26.828 30.449 75.948 1.00 9.53 76 PRO A N 1
ATOM 607 C CA . PRO A 1 80 ? 27.985 29.658 76.372 1.00 9.37 76 PRO A CA 1
ATOM 608 C C . PRO A 1 80 ? 28.971 29.190 75.288 1.00 9.34 76 PRO A C 1
ATOM 609 O O . PRO A 1 80 ? 30.097 28.824 75.641 1.00 9.25 76 PRO A O 1
ATOM 613 N N . LYS A 1 81 ? 28.579 29.235 74.007 1.00 9.03 77 LYS A N 1
ATOM 614 C CA . LYS A 1 81 ? 29.443 28.775 72.923 1.00 8.89 77 LYS A CA 1
ATOM 615 C C . LYS A 1 81 ? 30.100 29.955 72.189 1.00 8.65 77 LYS A C 1
ATOM 616 O O . LYS A 1 81 ? 30.690 29.750 71.128 1.00 7.97 77 LYS A O 1
ATOM 622 N N . LYS A 1 82 ? 30.064 31.160 72.778 1.00 8.58 78 LYS A N 1
ATOM 623 C CA . LYS A 1 82 ? 30.491 32.356 72.079 1.00 9.05 78 LYS A CA 1
ATOM 624 C C . LYS A 1 82 ? 31.979 32.238 71.712 1.00 8.83 78 LYS A C 1
ATOM 625 O O . LYS A 1 82 ? 32.351 32.520 70.572 1.00 8.39 78 LYS A O 1
ATOM 631 N N . GLN A 1 83 ? 32.806 31.799 72.667 1.00 8.92 79 GLN A N 1
ATOM 632 C CA . GLN A 1 83 ? 34.239 31.691 72.420 1.00 9.17 79 GLN A CA 1
ATOM 633 C C . GLN A 1 83 ? 34.527 30.610 71.370 1.00 8.72 79 GLN A C 1
ATOM 634 O O . GLN A 1 83 ? 35.343 30.808 70.472 1.00 8.70 79 GLN A O 1
ATOM 640 N N . GLN A 1 84 ? 33.842 29.467 71.491 1.00 8.36 80 GLN A N 1
ATOM 641 C CA . GLN A 1 84 ? 34.027 28.348 70.581 1.00 8.22 80 GLN A CA 1
ATOM 642 C C . GLN A 1 84 ? 33.726 28.805 69.151 1.00 7.42 80 GLN A C 1
ATOM 643 O O . GLN A 1 84 ? 34.491 28.542 68.234 1.00 6.98 80 GLN A O 1
ATOM 649 N N . TYR A 1 85 ? 32.599 29.503 68.975 1.00 6.86 81 TYR A N 1
ATOM 650 C CA . TYR A 1 85 ? 32.187 29.976 67.657 1.00 6.59 81 TYR A CA 1
ATOM 651 C C . TYR A 1 85 ? 33.149 31.049 67.122 1.00 6.69 81 TYR A C 1
ATOM 652 O O . TYR A 1 85 ? 33.422 31.093 65.917 1.00 6.80 81 TYR A O 1
ATOM 661 N N . THR A 1 86 ? 33.648 31.921 68.011 1.00 7.00 82 THR A N 1
ATOM 662 C CA . THR A 1 86 ? 34.614 32.950 67.633 1.00 6.97 82 THR A CA 1
ATOM 663 C C . THR A 1 86 ? 35.857 32.259 67.050 1.00 6.98 82 THR A C 1
ATOM 664 O O . THR A 1 86 ? 36.352 32.624 65.982 1.00 6.76 82 THR A O 1
ATOM 668 N N . ASP A 1 87 ? 36.333 31.233 67.758 1.00 7.32 83 ASP A N 1
ATOM 669 C CA . ASP A 1 87 ? 37.551 30.511 67.377 1.00 7.35 83 ASP A CA 1
ATOM 670 C C . ASP A 1 87 ? 37.331 29.727 66.079 1.00 7.45 83 ASP A C 1
ATOM 671 O O . ASP A 1 87 ? 38.241 29.606 65.282 1.00 7.55 83 ASP A O 1
ATOM 676 N N . LEU A 1 88 ? 36.125 29.188 65.867 1.00 7.35 84 LEU A N 1
ATOM 677 C CA . LEU A 1 88 ? 35.786 28.525 64.607 1.00 7.07 84 LEU A CA 1
ATOM 678 C C . LEU A 1 88 ? 35.876 29.534 63.457 1.00 6.82 84 LEU A C 1
ATOM 679 O O . LEU A 1 88 ? 36.468 29.239 62.405 1.00 6.89 84 LEU A O 1
ATOM 684 N N . LEU A 1 89 ? 35.315 30.735 63.652 1.00 6.76 85 LEU A N 1
ATOM 685 C CA . LEU A 1 89 ? 35.328 31.749 62.601 1.00 6.84 85 LEU A CA 1
ATOM 686 C C . LEU A 1 89 ? 36.786 32.099 62.263 1.00 7.06 85 LEU A C 1
ATOM 687 O O . LEU A 1 89 ? 37.140 32.212 61.079 1.00 6.82 85 LEU A O 1
ATOM 692 N N . LEU A 1 90 ? 37.611 32.233 63.300 1.00 7.69 86 LEU A N 1
ATOM 693 C CA . LEU A 1 90 ? 39.035 32.537 63.113 1.00 8.21 86 LEU A CA 1
ATOM 694 C C . LEU A 1 90 ? 39.734 31.404 62.353 1.00 8.86 86 LEU A C 1
ATOM 695 O O . LEU A 1 90 ? 40.537 31.656 61.441 1.00 8.45 86 LEU A O 1
ATOM 700 N N . GLN A 1 91 ? 39.423 30.157 62.707 1.00 9.50 87 GLN A N 1
ATOM 701 C CA . GLN A 1 91 ? 39.997 28.988 62.045 1.00 10.33 87 GLN A CA 1
ATOM 702 C C . GLN A 1 91 ? 39.706 29.043 60.538 1.00 10.01 87 GLN A C 1
ATOM 703 O O . GLN A 1 91 ? 40.562 28.748 59.720 1.00 10.17 87 GLN A O 1
ATOM 709 N N . ILE A 1 92 ? 38.479 29.433 60.178 1.00 9.14 88 ILE A N 1
ATOM 710 C CA . ILE A 1 92 ? 38.051 29.446 58.780 1.00 9.00 88 ILE A CA 1
ATOM 711 C C . ILE A 1 92 ? 38.694 30.618 58.019 1.00 9.21 88 ILE A C 1
ATOM 712 O O . ILE A 1 92 ? 39.052 30.468 56.848 1.00 9.21 88 ILE A O 1
ATOM 717 N N . ARG A 1 93 ? 38.872 31.774 58.680 1.00 9.26 89 ARG A N 1
ATOM 718 C CA . ARG A 1 93 ? 39.153 33.037 57.987 1.00 9.54 89 ARG A CA 1
ATOM 719 C C . ARG A 1 93 ? 40.512 33.659 58.346 1.00 9.69 89 ARG A C 1
ATOM 720 O O . ARG A 1 93 ? 40.879 34.652 57.718 1.00 9.83 89 ARG A O 1
ATOM 728 N N . GLN A 1 94 ? 41.247 33.118 59.317 1.00 10.03 90 GLN A N 1
ATOM 729 C CA . GLN A 1 94 ? 42.515 33.739 59.764 1.00 10.41 90 GLN A CA 1
ATOM 730 C C . GLN A 1 94 ? 43.513 33.856 58.599 1.00 11.13 90 GLN A C 1
ATOM 731 O O . GLN A 1 94 ? 44.180 34.885 58.444 1.00 10.52 90 GLN A O 1
ATOM 737 N N . LYS A 1 95 ? 43.595 32.822 57.759 1.00 12.26 91 LYS A N 1
ATOM 738 C CA . LYS A 1 95 ? 44.503 32.835 56.588 1.00 13.59 91 LYS A CA 1
ATOM 739 C C . LYS A 1 95 ? 44.069 33.867 55.540 1.00 14.42 91 LYS A C 1
ATOM 740 O O . LYS A 1 95 ? 44.898 34.365 54.800 1.00 14.97 91 LYS A O 1
ATOM 746 N N . LYS A 1 96 ? 42.770 34.204 55.520 1.00 15.04 92 LYS A N 1
ATOM 747 C CA . LYS A 1 96 ? 42.201 35.219 54.636 1.00 15.94 92 LYS A CA 1
ATOM 748 C C . LYS A 1 96 ? 42.337 36.618 55.255 1.00 14.44 92 LYS A C 1
ATOM 749 O O . LYS A 1 96 ? 41.823 37.603 54.693 1.00 15.10 92 LYS A O 1
ATOM 755 N N . GLY A 1 97 ? 42.976 36.719 56.426 1.00 12.64 93 GLY A N 1
ATOM 756 C CA . GLY A 1 97 ? 43.335 37.993 57.026 1.00 11.44 93 GLY A CA 1
ATOM 757 C C . GLY A 1 97 ? 42.428 38.426 58.169 1.00 10.83 93 GLY A C 1
ATOM 758 O O . GLY A 1 97 ? 42.531 39.574 58.631 1.00 10.90 93 GLY A O 1
ATOM 759 N N . LEU A 1 98 ? 41.555 37.531 58.649 1.00 9.79 94 LEU A N 1
ATOM 760 C CA . LEU A 1 98 ? 40.714 37.855 59.789 1.00 9.50 94 LEU A CA 1
ATOM 761 C C . LEU A 1 98 ? 41.545 37.785 61.075 1.00 9.14 94 LEU A C 1
ATOM 762 O O . LEU A 1 98 ? 42.181 36.780 61.355 1.00 9.36 94 LEU A O 1
ATOM 767 N N . THR A 1 99 ? 41.492 38.850 61.877 1.00 9.15 95 THR A N 1
ATOM 768 C CA . THR A 1 99 ? 42.193 38.908 63.154 1.00 8.83 95 THR A CA 1
ATOM 769 C C . THR A 1 99 ? 41.286 38.361 64.253 1.00 8.80 95 THR A C 1
ATOM 770 O O . THR A 1 99 ? 40.066 38.328 64.100 1.00 7.91 95 THR A O 1
ATOM 774 N N . PRO A 1 100 ? 41.839 37.903 65.396 1.00 8.39 96 PRO A N 1
ATOM 775 C CA . PRO A 1 100 ? 41.012 37.579 66.559 1.00 8.65 96 PRO A CA 1
ATOM 776 C C . PRO A 1 100 ? 40.060 38.722 66.946 1.00 9.14 96 PRO A C 1
ATOM 777 O O . PRO A 1 100 ? 38.908 38.468 67.274 1.00 9.11 96 PRO A O 1
ATOM 781 N N . GLU A 1 101 ? 40.555 39.963 66.886 1.00 9.81 97 GLU A N 1
ATOM 782 C CA . GLU A 1 101 ? 39.756 41.135 67.272 1.00 11.13 97 GLU A CA 1
ATOM 783 C C . GLU A 1 101 ? 38.497 41.209 66.401 1.00 10.70 97 GLU A C 1
ATOM 784 O O . GLU A 1 101 ? 37.389 41.357 66.918 1.00 10.68 97 GLU A O 1
ATOM 790 N N . LYS A 1 102 ? 38.670 41.127 65.080 1.00 10.62 98 LYS A N 1
ATOM 791 C CA . LYS A 1 102 ? 37.563 41.260 64.142 1.00 10.92 98 LYS A CA 1
ATOM 792 C C . LYS A 1 102 ? 36.644 40.032 64.214 1.00 9.96 98 LYS A C 1
ATOM 793 O O . LYS A 1 102 ? 35.434 40.158 64.027 1.00 9.47 98 LYS A O 1
ATOM 799 N N . ALA A 1 103 ? 37.211 38.850 64.498 1.00 9.06 99 ALA A N 1
ATOM 800 C CA . ALA A 1 103 ? 36.375 37.658 64.683 1.00 8.76 99 ALA A CA 1
ATOM 801 C C . ALA A 1 103 ? 35.417 37.874 65.865 1.00 8.64 99 ALA A C 1
ATOM 802 O O . ALA A 1 103 ? 34.250 37.464 65.820 1.00 8.57 99 ALA A O 1
ATOM 804 N N . ALA A 1 104 ? 35.920 38.514 66.925 1.00 8.60 100 ALA A N 1
ATOM 805 C CA . ALA A 1 104 ? 35.138 38.751 68.143 1.00 9.00 100 ALA A CA 1
ATOM 806 C C . ALA A 1 104 ? 34.016 39.759 67.865 1.00 9.18 100 ALA A C 1
ATOM 807 O O . ALA A 1 104 ? 32.969 39.726 68.524 1.00 9.60 100 ALA A O 1
ATOM 809 N N . GLU A 1 105 ? 34.237 40.658 66.899 1.00 9.60 101 GLU A N 1
ATOM 810 C CA . GLU A 1 105 ? 33.194 41.595 66.452 1.00 10.15 101 GLU A CA 1
ATOM 811 C C . GLU A 1 105 ? 32.126 40.835 65.659 1.00 9.46 101 GLU A C 1
ATOM 812 O O . GLU A 1 105 ? 30.932 40.997 65.899 1.00 9.43 101 GLU A O 1
ATOM 818 N N . LEU A 1 106 ? 32.563 40.030 64.686 1.00 8.70 102 LEU A N 1
ATOM 819 C CA . LEU A 1 106 ? 31.645 39.394 63.729 1.00 8.34 102 LEU A CA 1
ATOM 820 C C . LEU A 1 106 ? 30.771 38.349 64.416 1.00 8.06 102 LEU A C 1
ATOM 821 O O . LEU A 1 106 ? 29.660 38.152 63.992 1.00 7.94 102 LEU A O 1
ATOM 826 N N . VAL A 1 107 ? 31.263 37.691 65.471 1.00 7.78 103 VAL A N 1
ATOM 827 C CA . VAL A 1 107 ? 30.491 36.623 66.124 1.00 8.00 103 VAL A CA 1
ATOM 828 C C . VAL A 1 107 ? 29.230 37.212 66.773 1.00 8.29 103 VAL A C 1
ATOM 829 O O . VAL A 1 107 ? 28.280 36.473 67.034 1.00 8.20 103 VAL A O 1
ATOM 833 N N . GLU A 1 108 ? 29.222 38.530 67.014 1.00 8.67 104 GLU A N 1
ATOM 834 C CA . GLU A 1 108 ? 28.075 39.232 67.640 1.00 9.28 104 GLU A CA 1
ATOM 835 C C . GLU A 1 108 ? 27.022 39.624 66.590 1.00 8.69 104 GLU A C 1
ATOM 836 O O . GLU A 1 108 ? 25.915 40.051 66.949 1.00 8.26 104 GLU A O 1
ATOM 842 N N . ASN A 1 109 ? 27.385 39.515 65.309 1.00 8.08 105 ASN A N 1
ATOM 843 C CA . ASN A 1 109 ? 26.497 39.772 64.193 1.00 8.10 105 ASN A CA 1
ATOM 844 C C . ASN A 1 109 ? 25.575 38.565 64.029 1.00 7.60 105 ASN A C 1
ATOM 845 O O . ASN A 1 109 ? 26.051 37.467 63.749 1.00 7.40 105 ASN A O 1
ATOM 850 N N . PRO A 1 110 ? 24.237 38.711 64.163 1.00 7.47 106 PRO A N 1
ATOM 851 C CA . PRO A 1 110 ? 23.331 37.559 64.056 1.00 7.23 106 PRO A CA 1
ATOM 852 C C . PRO A 1 110 ? 23.469 36.697 62.786 1.00 6.96 106 PRO A C 1
ATOM 853 O O . PRO A 1 110 ? 23.243 35.485 62.846 1.00 6.65 106 PRO A O 1
ATOM 857 N N . LEU A 1 111 ? 23.812 37.307 61.651 1.00 6.98 107 LEU A N 1
ATOM 858 C CA . LEU A 1 111 ? 23.975 36.543 60.396 1.00 6.91 107 LEU A CA 1
ATOM 859 C C . LEU A 1 111 ? 25.224 35.659 60.506 1.00 6.83 107 LEU A C 1
ATOM 860 O O . LEU A 1 111 ? 25.168 34.478 60.176 1.00 6.62 107 LEU A O 1
ATOM 865 N N . TYR A 1 112 ? 26.331 36.214 61.020 1.00 6.72 108 TYR A N 1
ATOM 866 C CA . TYR A 1 112 ? 27.539 35.397 61.238 1.00 6.71 108 TYR A CA 1
ATOM 867 C C . TYR A 1 112 ? 27.292 34.316 62.302 1.00 6.42 108 TYR A C 1
ATOM 868 O O . TYR A 1 112 ? 27.657 33.159 62.091 1.00 6.69 108 TYR A O 1
ATOM 877 N N . LEU A 1 113 ? 26.675 34.687 63.431 1.00 6.24 109 LEU A N 1
ATOM 878 C CA . LEU A 1 113 ? 26.400 33.733 64.495 1.00 6.03 109 LEU A CA 1
ATOM 879 C C . LEU A 1 113 ? 25.561 32.574 63.936 1.00 5.82 109 LEU A C 1
ATOM 880 O O . LEU A 1 113 ? 25.850 31.408 64.181 1.00 5.17 109 LEU A O 1
ATOM 885 N N . GLY A 1 114 ? 24.505 32.918 63.185 1.00 5.73 110 GLY A N 1
ATOM 886 C CA . GLY A 1 114 ? 23.622 31.921 62.593 1.00 5.83 110 GLY A CA 1
ATOM 887 C C . GLY A 1 114 ? 24.375 30.900 61.753 1.00 5.81 110 GLY A C 1
ATOM 888 O O . GLY A 1 114 ? 24.165 29.697 61.882 1.00 6.04 110 GLY A O 1
ATOM 889 N N . CYS A 1 115 ? 25.269 31.390 60.891 1.00 5.84 111 CYS A N 1
ATOM 890 C CA . CYS A 1 115 ? 26.070 30.538 60.018 1.00 5.93 111 CYS A CA 1
ATOM 891 C C . CYS A 1 115 ? 27.036 29.684 60.846 1.00 5.87 111 CYS A C 1
ATOM 892 O O . CYS A 1 115 ? 27.267 28.537 60.513 1.00 5.84 111 CYS A O 1
ATOM 895 N N . LEU A 1 116 ? 27.566 30.239 61.940 1.00 5.78 112 LEU A N 1
ATOM 896 C CA . LEU A 1 116 ? 28.487 29.481 62.799 1.00 6.06 112 LEU A CA 1
ATOM 897 C C . LEU A 1 116 ? 27.747 28.390 63.575 1.00 6.04 112 LEU A C 1
ATOM 898 O O . LEU A 1 116 ? 28.304 27.321 63.801 1.00 6.07 112 LEU A O 1
ATOM 903 N N . ILE A 1 117 ? 26.469 28.630 63.923 1.00 6.03 113 ILE A N 1
ATOM 904 C CA . ILE A 1 117 ? 25.650 27.605 64.573 1.00 6.08 113 ILE A CA 1
ATOM 905 C C . ILE A 1 117 ? 25.490 26.425 63.602 1.00 6.11 113 ILE A C 1
ATOM 906 O O . ILE A 1 117 ? 25.671 25.262 63.991 1.00 5.83 113 ILE A O 1
ATOM 911 N N . VAL A 1 118 ? 25.149 26.722 62.337 1.00 6.11 114 VAL A N 1
ATOM 912 C CA . VAL A 1 118 ? 24.936 25.700 61.318 1.00 6.35 114 VAL A CA 1
ATOM 913 C C . VAL A 1 118 ? 26.247 24.946 61.070 1.00 6.55 114 VAL A C 1
ATOM 914 O O . VAL A 1 118 ? 26.256 23.723 61.079 1.00 6.12 114 VAL A O 1
ATOM 918 N N . LYS A 1 119 ? 27.343 25.689 60.868 1.00 6.94 115 LYS A N 1
ATOM 919 C CA . LYS A 1 119 ? 28.635 25.099 60.533 1.00 7.54 115 LYS A CA 1
ATOM 920 C C . LYS A 1 119 ? 29.105 24.167 61.657 1.00 7.40 115 LYS A C 1
ATOM 921 O O . LYS A 1 119 ? 29.760 23.137 61.386 1.00 7.18 115 LYS A O 1
ATOM 927 N N . SER A 1 120 ? 28.762 24.512 62.902 1.00 7.17 116 SER A N 1
ATOM 928 C CA . SER A 1 120 ? 29.140 23.728 64.097 1.00 7.03 116 SER A CA 1
ATOM 929 C C . SER A 1 120 ? 28.312 22.440 64.209 1.00 7.02 116 SER A C 1
ATOM 930 O O . SER A 1 120 ? 28.630 21.574 65.005 1.00 6.93 116 SER A O 1
ATOM 933 N N . GLY A 1 121 ? 27.229 22.341 63.434 1.00 6.85 117 GLY A N 1
ATOM 934 C CA . GLY A 1 121 ? 26.289 21.238 63.533 1.00 6.96 117 GLY A CA 1
ATOM 935 C C . GLY A 1 121 ? 25.290 21.420 64.667 1.00 7.10 117 GLY A C 1
ATOM 936 O O . GLY A 1 121 ? 24.646 20.454 65.071 1.00 7.29 117 GLY A O 1
ATOM 937 N N . ASP A 1 122 ? 25.147 22.653 65.166 1.00 6.95 118 ASP A N 1
ATOM 938 C CA . ASP A 1 122 ? 24.168 22.988 66.202 1.00 7.10 118 ASP A CA 1
ATOM 939 C C . ASP A 1 122 ? 22.854 23.450 65.567 1.00 6.89 118 ASP A C 1
ATOM 940 O O . ASP A 1 122 ? 21.935 23.806 66.275 1.00 7.01 118 ASP A O 1
ATOM 945 N N . ALA A 1 123 ? 22.817 23.484 64.231 1.00 6.73 119 ALA A N 1
ATOM 946 C CA . ALA A 1 123 ? 21.570 23.634 63.471 1.00 6.77 119 ALA A CA 1
ATOM 947 C C . ALA A 1 123 ? 21.783 23.063 62.069 1.00 6.85 119 ALA A C 1
ATOM 948 O O . ALA A 1 123 ? 22.896 22.719 61.697 1.00 6.71 119 ALA A O 1
ATOM 950 N N . ASP A 1 124 ? 20.698 22.939 61.294 1.00 6.73 120 ASP A N 1
ATOM 951 C CA . ASP A 1 124 ? 20.725 22.234 60.001 1.00 6.87 120 ASP A CA 1
ATOM 952 C C . ASP A 1 124 ? 20.635 23.202 58.815 1.00 6.73 120 ASP A C 1
ATOM 953 O O . ASP A 1 124 ? 20.992 22.836 57.682 1.00 6.47 120 ASP A O 1
ATOM 958 N N . GLY A 1 125 ? 20.143 24.420 59.060 1.00 6.39 121 GLY A N 1
ATOM 959 C CA . GLY A 1 125 ? 19.938 25.394 58.001 1.00 6.46 121 GLY A CA 1
ATOM 960 C C . GLY A 1 125 ? 19.530 26.750 58.544 1.00 6.40 121 GLY A C 1
ATOM 961 O O . GLY A 1 125 ? 19.264 26.894 59.739 1.00 6.25 121 GLY A O 1
ATOM 962 N N . LEU A 1 126 ? 19.463 27.738 57.647 1.00 6.34 122 LEU A N 1
ATOM 963 C CA . LEU A 1 126 ? 19.264 29.132 58.029 1.00 6.64 122 LEU A CA 1
ATOM 964 C C . LEU A 1 126 ? 18.467 29.860 56.944 1.00 6.98 122 LEU A C 1
ATOM 965 O O . LEU A 1 126 ? 18.687 29.657 55.747 1.00 6.72 122 LEU A O 1
ATOM 970 N N . ILE A 1 127 ? 17.544 30.734 57.363 1.00 7.43 123 ILE A N 1
ATOM 971 C CA . ILE A 1 127 ? 16.906 31.665 56.428 1.00 8.30 123 ILE A CA 1
ATOM 972 C C . ILE A 1 127 ? 16.917 33.059 57.058 1.00 8.02 123 ILE A C 1
ATOM 973 O O . ILE A 1 127 ? 16.799 33.206 58.277 1.00 7.93 123 ILE A O 1
ATOM 978 N N . ALA A 1 128 ? 17.033 34.067 56.199 1.00 7.90 124 ALA A N 1
ATOM 979 C CA . ALA A 1 128 ? 17.017 35.468 56.557 1.00 7.83 124 ALA A CA 1
ATOM 980 C C . ALA A 1 128 ? 16.745 36.278 55.289 1.00 7.89 124 ALA A C 1
ATOM 981 O O . ALA A 1 128 ? 16.510 35.702 54.223 1.00 7.71 124 ALA A O 1
ATOM 983 N N . GLY A 1 129 ? 16.736 37.609 55.418 1.00 8.05 125 GLY A N 1
ATOM 984 C CA . GLY A 1 129 ? 16.541 38.501 54.283 1.00 8.37 125 GLY A CA 1
ATOM 985 C C . GLY A 1 129 ? 15.247 39.302 54.336 1.00 8.64 125 GLY A C 1
ATOM 986 O O . GLY A 1 129 ? 15.052 40.170 53.493 1.00 9.04 125 GLY A O 1
ATOM 987 N N . ALA A 1 130 ? 14.380 39.058 55.328 1.00 9.20 126 ALA A N 1
ATOM 988 C CA . ALA A 1 130 ? 13.170 39.888 55.502 1.00 9.69 126 ALA A CA 1
ATOM 989 C C . ALA A 1 130 ? 13.562 41.324 55.893 1.00 10.32 126 ALA A C 1
ATOM 990 O O . ALA A 1 130 ? 12.862 42.271 55.517 1.00 10.15 126 ALA A O 1
ATOM 992 N N . GLN A 1 131 ? 14.685 41.494 56.609 1.00 11.28 127 GLN A N 1
ATOM 993 C CA . GLN A 1 131 ? 15.168 42.829 57.039 1.00 12.33 127 GLN A CA 1
ATOM 994 C C . GLN A 1 131 ? 16.690 42.943 56.877 1.00 12.63 127 GLN A C 1
ATOM 995 O O . GLN A 1 131 ? 17.337 43.691 57.613 1.00 13.57 127 GLN A O 1
ATOM 1001 N N . ASN A 1 132 ? 17.247 42.228 55.898 1.00 12.49 128 ASN A N 1
ATOM 1002 C CA . ASN A 1 132 ? 18.667 42.299 55.559 1.00 12.07 128 ASN A CA 1
ATOM 1003 C C . ASN A 1 132 ? 18.814 42.230 54.041 1.00 11.99 128 ASN A C 1
ATOM 1004 O O . ASN A 1 132 ? 17.993 41.607 53.355 1.00 11.51 128 ASN A O 1
ATOM 1009 N N . THR A 1 133 ? 19.889 42.843 53.532 1.00 11.91 129 THR A N 1
ATOM 1010 C CA . THR A 1 133 ? 20.222 42.745 52.131 1.00 12.01 129 THR A CA 1
ATOM 1011 C C . THR A 1 133 ? 20.647 41.304 51.815 1.00 11.61 129 THR A C 1
ATOM 1012 O O . THR A 1 133 ? 21.161 40.592 52.675 1.00 11.26 129 THR A O 1
ATOM 1016 N N . THR A 1 134 ? 20.449 40.911 50.552 1.00 11.08 130 THR A N 1
ATOM 1017 C CA . THR A 1 134 ? 20.910 39.640 50.020 1.00 11.31 130 THR A CA 1
ATOM 1018 C C . THR A 1 134 ? 22.416 39.497 50.268 1.00 11.14 130 THR A C 1
ATOM 1019 O O . THR A 1 134 ? 22.873 38.453 50.740 1.00 10.87 130 THR A O 1
ATOM 1023 N N . GLY A 1 135 ? 23.162 40.565 49.956 1.00 10.95 131 GLY A N 1
ATOM 1024 C CA . GLY A 1 135 ? 24.622 40.568 50.079 1.00 11.36 131 GLY A CA 1
ATOM 1025 C C . GLY A 1 135 ? 25.060 40.213 51.490 1.00 11.49 131 GLY A C 1
ATOM 1026 O O . GLY A 1 135 ? 25.992 39.414 51.676 1.00 11.65 131 GLY A O 1
ATOM 1027 N N . ASP A 1 136 ? 24.374 40.791 52.485 1.00 11.01 132 ASP A N 1
ATOM 1028 C CA . ASP A 1 136 ? 24.730 40.611 53.893 1.00 11.11 132 ASP A CA 1
ATOM 1029 C C . ASP A 1 136 ? 24.360 39.198 54.370 1.00 10.42 132 ASP A C 1
ATOM 1030 O O . ASP A 1 136 ? 25.012 38.662 55.262 1.00 9.77 132 ASP A O 1
ATOM 1035 N N . VAL A 1 137 ? 23.313 38.596 53.789 1.00 9.72 133 VAL A N 1
ATOM 1036 C CA . VAL A 1 137 ? 22.935 37.228 54.124 1.00 9.70 133 VAL A CA 1
ATOM 1037 C C . VAL A 1 137 ? 23.968 36.248 53.546 1.00 9.95 133 VAL A C 1
ATOM 1038 O O . VAL A 1 137 ? 24.422 35.321 54.238 1.00 9.30 133 VAL A O 1
ATOM 1042 N N . LEU A 1 138 ? 24.338 36.463 52.281 1.00 10.36 134 LEU A N 1
ATOM 1043 C CA . LEU A 1 138 ? 25.155 35.512 51.522 1.00 11.54 134 LEU A CA 1
ATOM 1044 C C . LEU A 1 138 ? 26.628 35.573 51.949 1.00 11.45 134 LEU A C 1
ATOM 1045 O O . LEU A 1 138 ? 27.334 34.567 51.857 1.00 10.92 134 LEU A O 1
ATOM 1050 N N . ARG A 1 139 ? 27.096 36.737 52.412 1.00 11.53 135 ARG A N 1
ATOM 1051 C CA . ARG A 1 139 ? 28.536 36.908 52.676 1.00 11.90 135 ARG A CA 1
ATOM 1052 C C . ARG A 1 139 ? 28.985 35.910 53.743 1.00 11.14 135 ARG A C 1
ATOM 1053 O O . ARG A 1 139 ? 29.881 35.107 53.482 1.00 11.05 135 ARG A O 1
ATOM 1061 N N . PRO A 1 140 ? 28.393 35.897 54.963 1.00 10.54 136 PRO A N 1
ATOM 1062 C CA . PRO A 1 140 ? 28.776 34.922 55.985 1.00 10.40 136 PRO A CA 1
ATOM 1063 C C . PRO A 1 140 ? 28.467 33.474 55.566 1.00 10.07 136 PRO A C 1
ATOM 1064 O O . PRO A 1 140 ? 29.185 32.564 55.950 1.00 10.10 136 PRO A O 1
ATOM 1068 N N . ALA A 1 141 ? 27.403 33.273 54.783 1.00 9.74 137 ALA A N 1
ATOM 1069 C CA . ALA A 1 141 ? 27.047 31.938 54.305 1.00 9.90 137 ALA A CA 1
ATOM 1070 C C . ALA A 1 141 ? 28.206 31.345 53.490 1.00 9.90 137 ALA A C 1
ATOM 1071 O O . ALA A 1 141 ? 28.654 30.212 53.761 1.00 9.80 137 ALA A O 1
ATOM 1073 N N . LEU A 1 142 ? 28.714 32.120 52.518 1.00 9.90 138 LEU A N 1
ATOM 1074 C CA . LEU A 1 142 ? 29.780 31.647 51.633 1.00 10.36 138 LEU A CA 1
ATOM 1075 C C . LEU A 1 142 ? 31.128 31.596 52.367 1.00 10.49 138 LEU A C 1
ATOM 1076 O O . LEU A 1 142 ? 31.992 30.778 52.007 1.00 10.61 138 LEU A O 1
ATOM 1081 N N . GLN A 1 143 ? 31.299 32.449 53.383 1.00 10.34 139 GLN A N 1
ATOM 1082 C CA . GLN A 1 143 ? 32.566 32.527 54.106 1.00 10.33 139 GLN A CA 1
ATOM 1083 C C . GLN A 1 143 ? 32.684 31.364 55.101 1.00 10.02 139 GLN A C 1
ATOM 1084 O O . GLN A 1 143 ? 33.763 30.787 55.259 1.00 9.77 139 GLN A O 1
ATOM 1090 N N . VAL A 1 144 ? 31.573 31.020 55.766 1.00 9.04 140 VAL A N 1
ATOM 1091 C CA . VAL A 1 144 ? 31.596 30.137 56.938 1.00 8.72 140 VAL A CA 1
ATOM 1092 C C . VAL A 1 144 ? 31.128 28.725 56.567 1.00 8.83 140 VAL A C 1
ATOM 1093 O O . VAL A 1 144 ? 31.774 27.736 56.917 1.00 8.78 140 VAL A O 1
ATOM 1097 N N . ILE A 1 145 ? 29.974 28.625 55.900 1.00 9.04 141 ILE A N 1
ATOM 1098 C CA . ILE A 1 145 ? 29.396 27.325 55.581 1.00 9.35 141 ILE A CA 1
ATOM 1099 C C . ILE A 1 145 ? 30.032 26.788 54.299 1.00 10.25 141 ILE A C 1
ATOM 1100 O O . ILE A 1 145 ? 30.354 25.594 54.241 1.00 10.84 141 ILE A O 1
ATOM 1105 N N . LYS A 1 146 ? 30.155 27.662 53.288 1.00 11.42 142 LYS A N 1
ATOM 1106 C CA . LYS A 1 146 ? 30.821 27.373 52.001 1.00 12.46 142 LYS A CA 1
ATOM 1107 C C . LYS A 1 146 ? 30.002 26.376 51.163 1.00 13.15 142 LYS A C 1
ATOM 1108 O O . LYS A 1 146 ? 28.875 26.017 51.506 1.00 11.63 142 LYS A O 1
ATOM 1114 N N . THR A 1 147 ? 30.586 25.952 50.035 1.00 14.69 143 THR A N 1
ATOM 1115 C CA . THR A 1 147 ? 29.917 25.171 49.007 1.00 15.24 143 THR A CA 1
ATOM 1116 C C . THR A 1 147 ? 30.011 23.674 49.323 1.00 15.73 143 THR A C 1
ATOM 1117 O O . THR A 1 147 ? 30.898 23.234 50.059 1.00 15.90 143 THR A O 1
ATOM 1121 N N . ALA A 1 148 ? 29.093 22.895 48.733 1.00 15.85 144 ALA A N 1
ATOM 1122 C CA . ALA A 1 148 ? 29.006 21.448 48.908 1.00 16.59 144 ALA A CA 1
ATOM 1123 C C . ALA A 1 148 ? 30.160 20.769 48.175 1.00 17.82 144 ALA A C 1
ATOM 1124 O O . ALA A 1 148 ? 30.801 21.391 47.338 1.00 16.91 144 ALA A O 1
ATOM 1126 N N . PRO A 1 149 ? 30.449 19.474 48.441 1.00 20.13 145 PRO A N 1
ATOM 1127 C CA . PRO A 1 149 ? 31.461 18.739 47.673 1.00 21.12 145 PRO A CA 1
ATOM 1128 C C . PRO A 1 149 ? 31.241 18.834 46.154 1.00 21.34 145 PRO A C 1
ATOM 1129 O O . PRO A 1 149 ? 30.127 18.606 45.673 1.00 22.35 145 PRO A O 1
ATOM 1133 N N . GLY A 1 150 ? 32.299 19.196 45.418 1.00 21.67 146 GLY A N 1
ATOM 1134 C CA . GLY A 1 150 ? 32.273 19.282 43.957 1.00 21.53 146 GLY A CA 1
ATOM 1135 C C . GLY A 1 150 ? 31.751 20.613 43.437 1.00 20.58 146 GLY A C 1
ATOM 1136 O O . GLY A 1 150 ? 31.757 20.849 42.240 1.00 21.67 146 GLY A O 1
ATOM 1137 N N . MET A 1 151 ? 31.246 21.465 44.336 1.00 19.39 147 MET A N 1
ATOM 1138 C CA . MET A 1 151 ? 30.735 22.787 43.980 1.00 18.35 147 MET A CA 1
ATOM 1139 C C . MET A 1 151 ? 31.744 23.834 44.456 1.00 19.53 147 MET A C 1
ATOM 1140 O O . MET A 1 151 ? 32.297 23.719 45.552 1.00 21.66 147 MET A O 1
ATOM 1145 N N . THR A 1 152 ? 31.996 24.826 43.610 1.00 19.43 148 THR A N 1
ATOM 1146 C CA . THR A 1 152 ? 32.815 25.986 43.932 1.00 19.49 148 THR A CA 1
ATOM 1147 C C . THR A 1 152 ? 32.010 27.264 43.646 1.00 18.17 148 THR A C 1
ATOM 1148 O O . THR A 1 152 ? 32.561 28.363 43.581 1.00 18.65 148 THR A O 1
ATOM 1152 N N . SER A 1 153 ? 30.681 27.123 43.535 1.00 16.68 149 SER A N 1
ATOM 1153 C CA . SER A 1 153 ? 29.779 28.219 43.185 1.00 15.28 149 SER A CA 1
ATOM 1154 C C . SER A 1 153 ? 28.356 27.865 43.633 1.00 13.51 149 SER A C 1
ATOM 1155 O O . SER A 1 153 ? 28.075 26.707 43.885 1.00 13.62 149 SER A O 1
ATOM 1158 N N . VAL A 1 154 ? 27.504 28.887 43.784 1.00 12.11 150 VAL A N 1
ATOM 1159 C CA . VAL A 1 154 ? 26.092 28.717 44.148 1.00 11.38 150 VAL A CA 1
ATOM 1160 C C . VAL A 1 154 ? 25.247 29.388 43.065 1.00 10.06 150 VAL A C 1
ATOM 1161 O O . VAL A 1 154 ? 25.721 30.254 42.319 1.00 9.31 150 VAL A O 1
ATOM 1165 N N . SER A 1 155 ? 23.964 29.018 43.026 1.00 9.28 151 SER A N 1
ATOM 1166 C CA . SER A 1 155 ? 23.040 29.527 42.031 1.00 8.86 151 SER A CA 1
ATOM 1167 C C . SER A 1 155 ? 21.646 29.602 42.650 1.00 8.59 151 SER A C 1
ATOM 1168 O O . SER A 1 155 ? 21.424 29.115 43.780 1.00 8.66 151 SER A O 1
ATOM 1171 N N . GLY A 1 156 ? 20.737 30.242 41.915 1.00 8.16 152 GLY A N 1
ATOM 1172 C CA . GLY A 1 156 ? 19.359 30.413 42.325 1.00 7.98 152 GLY A CA 1
ATOM 1173 C C . GLY A 1 156 ? 18.421 29.716 41.361 1.00 7.86 152 GLY A C 1
ATOM 1174 O O . GLY A 1 156 ? 18.443 29.985 40.145 1.00 7.45 152 GLY A O 1
ATOM 1175 N N . THR A 1 157 ? 17.563 28.851 41.905 1.00 7.75 153 THR A N 1
ATOM 1176 C CA . THR A 1 157 ? 16.586 28.137 41.100 1.00 7.62 153 THR A CA 1
ATOM 1177 C C . THR A 1 157 ? 15.176 28.553 41.533 1.00 7.87 153 THR A C 1
ATOM 1178 O O . THR A 1 157 ? 14.952 28.944 42.679 1.00 7.48 153 THR A O 1
ATOM 1182 N N . PHE A 1 158 ? 14.240 28.491 40.583 1.00 8.03 154 PHE A N 1
ATOM 1183 C CA . PHE A 1 158 ? 12.830 28.679 40.873 1.00 8.22 154 PHE A CA 1
ATOM 1184 C C . PHE A 1 158 ? 12.071 27.381 40.594 1.00 8.56 154 PHE A C 1
ATOM 1185 O O . PHE A 1 158 ? 12.312 26.706 39.576 1.00 8.51 154 PHE A O 1
ATOM 1193 N N . LEU A 1 159 ? 11.137 27.065 41.498 1.00 8.90 155 LEU A N 1
ATOM 1194 C CA . LEU A 1 159 ? 10.022 26.199 41.180 1.00 9.48 155 LEU A CA 1
ATOM 1195 C C . LEU A 1 159 ? 9.059 27.000 40.299 1.00 9.64 155 LEU A C 1
ATOM 1196 O O . LEU A 1 159 ? 8.470 27.985 40.760 1.00 9.62 155 LEU A O 1
ATOM 1201 N N . LEU A 1 160 ? 8.937 26.601 39.028 1.00 10.14 156 LEU A N 1
ATOM 1202 C CA . LEU A 1 160 ? 8.068 27.269 38.089 1.00 10.35 156 LEU A CA 1
ATOM 1203 C C . LEU A 1 160 ? 6.858 26.362 37.866 1.00 10.31 156 LEU A C 1
ATOM 1204 O O . LEU A 1 160 ? 6.922 25.375 37.129 1.00 9.94 156 LEU A O 1
ATOM 1209 N N . PHE A 1 161 ? 5.771 26.692 38.567 1.00 10.51 157 PHE A N 1
ATOM 1210 C CA . PHE A 1 161 ? 4.514 25.985 38.448 1.00 11.07 157 PHE A CA 1
ATOM 1211 C C . PHE A 1 161 ? 3.712 26.618 37.307 1.00 11.06 157 PHE A C 1
ATOM 1212 O O . PHE A 1 161 ? 3.079 27.668 37.485 1.00 11.62 157 PHE A O 1
ATOM 1220 N N . THR A 1 162 ? 3.754 25.969 36.141 1.00 11.63 158 THR A N 1
ATOM 1221 C CA . THR A 1 162 ? 3.120 26.508 34.929 1.00 11.94 158 THR A CA 1
ATOM 1222 C C . THR A 1 162 ? 1.699 25.952 34.799 1.00 13.32 158 THR A C 1
ATOM 1223 O O . THR A 1 162 ? 1.331 24.991 35.465 1.00 12.79 158 THR A O 1
ATOM 1227 N N . LYS A 1 163 ? 0.928 26.582 33.909 1.00 14.71 159 LYS A N 1
ATOM 1228 C CA . LYS A 1 163 ? -0.429 26.169 33.583 1.00 16.18 159 LYS A CA 1
ATOM 1229 C C . LYS A 1 163 ? -0.421 25.144 32.441 1.00 16.67 159 LYS A C 1
ATOM 1230 O O . LYS A 1 163 ? -1.487 24.716 31.999 1.00 17.45 159 LYS A O 1
ATOM 1236 N N . ALA A 1 164 ? 0.769 24.730 31.992 1.00 16.36 160 ALA A N 1
ATOM 1237 C CA . ALA A 1 164 ? 0.929 23.753 30.923 1.00 16.83 160 ALA A CA 1
ATOM 1238 C C . ALA A 1 164 ? 1.274 22.389 31.535 1.00 17.22 160 ALA A C 1
ATOM 1239 O O . ALA A 1 164 ? 2.436 21.975 31.557 1.00 16.14 160 ALA A O 1
ATOM 1241 N N . LYS A 1 165 ? 0.238 21.683 32.006 1.00 18.73 161 LYS A N 1
ATOM 1242 C CA . LYS A 1 165 ? 0.395 20.447 32.772 1.00 20.28 161 LYS A CA 1
ATOM 1243 C C . LYS A 1 165 ? 1.007 19.338 31.903 1.00 19.57 161 LYS A C 1
ATOM 1244 O O . LYS A 1 165 ? 1.505 18.356 32.439 1.00 19.93 161 LYS A O 1
ATOM 1250 N N . GLU A 1 166 ? 0.980 19.506 30.573 1.00 19.10 162 GLU A N 1
ATOM 1251 C CA . GLU A 1 166 ? 1.529 18.529 29.637 1.00 19.17 162 GLU A CA 1
ATOM 1252 C C . GLU A 1 166 ? 3.067 18.554 29.655 1.00 18.53 162 GLU A C 1
ATOM 1253 O O . GLU A 1 166 ? 3.686 17.676 29.057 1.00 19.24 162 GLU A O 1
ATOM 1259 N N . TYR A 1 167 ? 3.672 19.549 30.323 1.00 16.98 163 TYR A N 1
ATOM 1260 C CA . TYR A 1 167 ? 5.141 19.685 30.418 1.00 16.66 163 TYR A CA 1
ATOM 1261 C C . TYR A 1 167 ? 5.608 19.528 31.872 1.00 15.77 163 TYR A C 1
ATOM 1262 O O . TYR A 1 167 ? 4.851 19.767 32.809 1.00 14.48 163 TYR A O 1
ATOM 1271 N N . GLY A 1 168 ? 6.880 19.137 32.030 1.00 16.48 164 GLY A N 1
ATOM 1272 C CA . GLY A 1 168 ? 7.497 18.886 33.336 1.00 16.87 164 GLY A CA 1
ATOM 1273 C C . GLY A 1 168 ? 6.701 17.865 34.127 1.00 17.77 164 GLY A C 1
ATOM 1274 O O . GLY A 1 168 ? 6.186 16.902 33.550 1.00 16.98 164 GLY A O 1
ATOM 1275 N N . LYS A 1 169 ? 6.587 18.084 35.442 1.00 18.34 165 LYS A N 1
ATOM 1276 C CA . LYS A 1 169 ? 5.789 17.230 36.317 1.00 19.73 165 LYS A CA 1
ATOM 1277 C C . LYS A 1 169 ? 4.490 17.964 36.661 1.00 18.96 165 LYS A C 1
ATOM 1278 O O . LYS A 1 169 ? 4.467 18.803 37.562 1.00 17.73 165 LYS A O 1
ATOM 1284 N N . ASP A 1 170 ? 3.426 17.639 35.912 1.00 19.02 166 ASP A N 1
ATOM 1285 C CA . ASP A 1 170 ? 2.120 18.276 36.004 1.00 19.29 166 ASP A CA 1
ATOM 1286 C C . ASP A 1 170 ? 2.279 19.802 35.962 1.00 16.98 166 ASP A C 1
ATOM 1287 O O . ASP A 1 170 ? 1.650 20.529 36.734 1.00 17.58 166 ASP A O 1
ATOM 1292 N N . GLY A 1 171 ? 3.146 20.271 35.061 1.00 14.98 167 GLY A N 1
ATOM 1293 C CA . GLY A 1 171 ? 3.321 21.689 34.814 1.00 13.41 167 GLY A CA 1
ATOM 1294 C C . GLY A 1 171 ? 4.513 22.292 35.535 1.00 12.18 167 GLY A C 1
ATOM 1295 O O . GLY A 1 171 ? 4.894 23.424 35.220 1.00 11.41 167 GLY A O 1
ATOM 1296 N N . LEU A 1 172 ? 5.112 21.554 36.487 1.00 11.17 168 LEU A N 1
ATOM 1297 C CA . LEU A 1 172 ? 6.236 22.066 37.256 1.00 10.19 168 LEU A CA 1
ATOM 1298 C C . LEU A 1 172 ? 7.556 21.733 36.552 1.00 9.43 168 LEU A C 1
ATOM 1299 O O . LEU A 1 172 ? 7.805 20.580 36.191 1.00 9.35 168 LEU A O 1
ATOM 1304 N N . LEU A 1 173 ? 8.409 22.752 36.420 1.00 8.90 169 LEU A N 1
ATOM 1305 C CA . LEU A 1 173 ? 9.821 22.580 36.082 1.00 8.95 169 LEU A CA 1
ATOM 1306 C C . LEU A 1 173 ? 10.646 23.410 37.068 1.00 8.57 169 LEU A C 1
ATOM 1307 O O . LEU A 1 173 ? 10.184 24.447 37.533 1.00 8.97 169 LEU A O 1
ATOM 1312 N N . LEU A 1 174 ? 11.879 22.967 37.335 1.00 8.36 170 LEU A N 1
ATOM 1313 C CA . LEU A 1 174 ? 12.872 23.792 38.016 1.00 8.45 170 LEU A CA 1
ATOM 1314 C C . LEU A 1 174 ? 13.762 24.432 36.954 1.00 8.01 170 LEU A C 1
ATOM 1315 O O . LEU A 1 174 ? 14.125 23.772 35.965 1.00 7.70 170 LEU A O 1
ATOM 1320 N N . VAL A 1 175 ? 14.077 25.712 37.166 1.00 7.76 171 VAL A N 1
ATOM 1321 C CA . VAL A 1 175 ? 14.849 26.500 36.213 1.00 7.66 171 VAL A CA 1
ATOM 1322 C C . VAL A 1 175 ? 15.939 27.252 36.981 1.00 7.65 171 VAL A C 1
ATOM 1323 O O . VAL A 1 175 ? 15.718 27.706 38.098 1.00 7.11 171 VAL A O 1
ATOM 1327 N N . ALA A 1 176 ? 17.116 27.363 36.356 1.00 7.57 172 ALA A N 1
ATOM 1328 C CA . ALA A 1 176 ? 18.298 27.962 36.970 1.00 7.68 172 ALA A CA 1
ATOM 1329 C C . ALA A 1 176 ? 19.294 28.292 35.865 1.00 7.86 172 ALA A C 1
ATOM 1330 O O . ALA A 1 176 ? 19.191 27.716 34.786 1.00 7.68 172 ALA A O 1
ATOM 1332 N N . ASP A 1 177 ? 20.258 29.198 36.113 1.00 8.06 173 ASP A N 1
ATOM 1333 C CA . ASP A 1 177 ? 20.375 30.025 37.303 1.00 8.59 173 ASP A CA 1
ATOM 1334 C C . ASP A 1 177 ? 19.684 31.360 37.017 1.00 8.72 173 ASP A C 1
ATOM 1335 O O . ASP A 1 177 ? 20.012 32.019 36.028 1.00 8.95 173 ASP A O 1
ATOM 1340 N N . CYS A 1 178 ? 18.732 31.743 37.874 1.00 8.84 174 CYS A N 1
ATOM 1341 C CA . CYS A 1 178 ? 17.872 32.897 37.603 1.00 8.90 174 CYS A CA 1
ATOM 1342 C C . CYS A 1 178 ? 18.238 34.091 38.496 1.00 8.92 174 CYS A C 1
ATOM 1343 O O . CYS A 1 178 ? 17.535 35.111 38.450 1.00 9.14 174 CYS A O 1
ATOM 1346 N N . ALA A 1 179 ? 19.327 33.9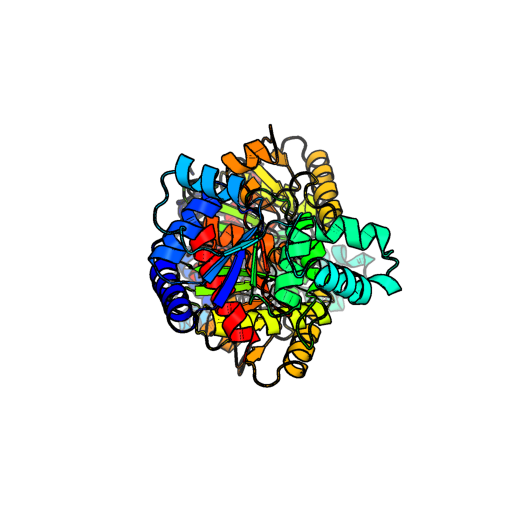88 39.276 1.00 9.22 175 ALA A N 1
ATOM 1347 C CA . ALA A 1 179 ? 19.605 34.978 40.335 1.00 9.24 175 ALA A CA 1
ATOM 1348 C C . ALA A 1 179 ? 21.083 35.388 40.450 1.00 9.57 175 ALA A C 1
ATOM 1349 O O . ALA A 1 179 ? 21.349 36.563 40.691 1.00 9.88 175 ALA A O 1
ATOM 1351 N N . VAL A 1 180 ? 22.037 34.457 40.345 1.00 9.77 176 VAL A N 1
ATOM 1352 C CA . VAL A 1 180 ? 23.373 34.676 40.937 1.00 10.14 176 VAL A CA 1
ATOM 1353 C C . VAL A 1 180 ? 24.446 35.026 39.891 1.00 10.47 176 VAL A C 1
ATOM 1354 O O . VAL A 1 180 ? 25.086 36.085 40.010 1.00 11.43 176 VAL A O 1
ATOM 1358 N N . ILE A 1 181 ? 24.708 34.126 38.933 1.00 10.46 177 ILE A N 1
ATOM 1359 C CA . ILE A 1 181 ? 25.931 34.206 38.120 1.00 10.31 177 ILE A CA 1
ATOM 1360 C C . ILE A 1 181 ? 25.622 34.838 36.766 1.00 10.45 177 ILE A C 1
ATOM 1361 O O . ILE A 1 181 ? 24.977 34.205 35.938 1.00 10.19 177 ILE A O 1
ATOM 1366 N N . PRO A 1 182 ? 26.114 36.068 36.479 1.00 10.79 178 PRO A N 1
ATOM 1367 C CA . PRO A 1 182 ? 25.843 36.737 35.206 1.00 10.80 178 PRO A CA 1
ATOM 1368 C C . PRO A 1 182 ? 26.134 35.899 33.949 1.00 11.19 178 PRO A C 1
ATOM 1369 O O . PRO A 1 182 ? 25.290 35.772 33.068 1.00 10.70 178 PRO A O 1
ATOM 1373 N N . ASN A 1 183 ? 27.348 35.352 33.862 1.00 11.85 179 ASN A N 1
ATOM 1374 C CA . ASN A 1 183 ? 27.778 34.635 32.679 1.00 12.44 179 ASN A CA 1
ATOM 1375 C C . ASN A 1 183 ? 28.576 33.413 33.112 1.00 11.87 179 ASN A C 1
ATOM 1376 O O . ASN A 1 183 ? 29.809 33.445 33.124 1.00 11.88 179 ASN A O 1
ATOM 1381 N N . PRO A 1 184 ? 27.898 32.305 33.485 1.00 11.50 180 PRO A N 1
ATOM 1382 C CA . PRO A 1 184 ? 28.590 31.106 33.956 1.00 11.45 180 PRO A CA 1
ATOM 1383 C C . PRO A 1 184 ? 29.649 30.612 32.959 1.00 11.46 180 PRO A C 1
ATOM 1384 O O . PRO A 1 184 ? 29.409 30.594 31.745 1.00 11.44 180 PRO A O 1
ATOM 1388 N N . THR A 1 185 ? 30.808 30.214 33.492 1.00 11.77 181 THR A N 1
ATOM 1389 C CA . THR A 1 185 ? 31.761 29.412 32.743 1.00 12.33 181 THR A CA 1
ATOM 1390 C C . THR A 1 185 ? 31.113 28.051 32.470 1.00 12.62 181 THR A C 1
ATOM 1391 O O . THR A 1 185 ? 30.092 27.708 33.076 1.00 12.40 181 THR A O 1
ATOM 1395 N N . ALA A 1 186 ? 31.710 27.280 31.560 1.00 12.59 182 ALA A N 1
ATOM 1396 C CA . ALA A 1 186 ? 31.243 25.929 31.289 1.00 12.82 182 ALA A CA 1
ATOM 1397 C C . ALA A 1 186 ? 31.197 25.114 32.589 1.00 13.08 182 ALA A C 1
ATOM 1398 O O . ALA A 1 186 ? 30.238 24.387 32.831 1.00 12.15 182 ALA A O 1
ATOM 1400 N N . ASP A 1 187 ? 32.244 25.241 33.418 1.00 13.19 183 ASP A N 1
ATOM 1401 C CA . ASP A 1 187 ? 32.310 24.536 34.695 1.00 13.82 183 ASP A CA 1
ATOM 1402 C C . ASP A 1 187 ? 31.162 24.991 35.601 1.00 12.98 183 ASP A C 1
ATOM 1403 O O . ASP A 1 187 ? 30.495 24.159 36.207 1.00 12.93 183 ASP A O 1
ATOM 1408 N N . GLU A 1 188 ? 30.952 26.309 35.701 1.00 11.68 184 GLU A N 1
ATOM 1409 C CA . GLU A 1 188 ? 29.899 26.827 36.573 1.00 11.42 184 GLU A CA 1
ATOM 1410 C C . GLU A 1 188 ? 28.532 26.348 36.072 1.00 10.60 184 GLU A C 1
ATOM 1411 O O . GLU A 1 188 ? 27.652 26.029 36.869 1.00 10.06 184 GLU A O 1
ATOM 1417 N N . LEU A 1 189 ? 28.353 26.311 34.750 1.00 10.21 185 LEU A N 1
ATOM 1418 C CA . LEU A 1 189 ? 27.093 25.899 34.153 1.00 9.96 185 LEU A CA 1
ATOM 1419 C C . LEU A 1 189 ? 26.838 24.408 34.424 1.00 9.70 185 LEU A C 1
ATOM 1420 O O . LEU A 1 189 ? 25.709 24.001 34.673 1.00 9.36 185 LEU A O 1
ATOM 1425 N N . ALA A 1 190 ? 27.893 23.587 34.385 1.00 9.45 186 ALA A N 1
ATOM 1426 C CA . ALA A 1 190 ? 27.786 22.169 34.731 1.00 9.52 186 ALA A CA 1
ATOM 1427 C C . ALA A 1 190 ? 27.323 22.012 36.187 1.00 9.56 186 ALA A C 1
ATOM 1428 O O . ALA A 1 190 ? 26.452 21.189 36.491 1.00 9.38 186 ALA A O 1
ATOM 1430 N N . GLN A 1 191 ? 27.926 22.799 37.083 1.00 9.86 187 GLN A N 1
ATOM 1431 C CA . GLN A 1 191 ? 27.567 22.803 38.504 1.00 10.24 187 GLN A CA 1
ATOM 1432 C C . GLN A 1 191 ? 26.084 23.167 38.665 1.00 9.65 187 GLN A C 1
ATOM 1433 O O . GLN A 1 191 ? 25.365 22.552 39.450 1.00 9.63 187 GLN A O 1
ATOM 1439 N N . ILE A 1 192 ? 25.625 24.170 37.919 1.00 9.15 188 ILE A N 1
ATOM 1440 C CA . ILE A 1 192 ? 24.198 24.562 37.963 1.00 8.85 188 ILE A CA 1
ATOM 1441 C C . ILE A 1 192 ? 23.323 23.363 37.594 1.00 8.64 188 ILE A C 1
ATOM 1442 O O . ILE A 1 192 ? 22.320 23.102 38.259 1.00 8.43 188 ILE A O 1
ATOM 1447 N N . ALA A 1 193 ? 23.682 22.658 36.517 1.00 8.68 189 ALA A N 1
ATOM 1448 C CA . ALA A 1 193 ? 22.876 21.537 36.039 1.00 8.67 189 ALA A CA 1
ATOM 1449 C C . ALA A 1 193 ? 22.749 20.469 37.134 1.00 8.64 189 ALA A C 1
ATOM 1450 O O . ALA A 1 193 ? 21.647 20.006 37.447 1.00 8.69 189 ALA A O 1
ATOM 1452 N N . VAL A 1 194 ? 23.887 20.084 37.721 1.00 8.65 190 VAL A N 1
ATOM 1453 C CA . VAL A 1 194 ? 23.914 19.040 38.735 1.00 8.74 190 VAL A CA 1
ATOM 1454 C C . VAL A 1 194 ? 23.137 19.508 39.976 1.00 8.57 190 VAL A C 1
ATOM 1455 O O . VAL A 1 194 ? 22.272 18.770 40.481 1.00 8.59 190 VAL A O 1
ATOM 1459 N N . ALA A 1 195 ? 23.426 20.729 40.439 1.00 8.20 191 ALA A N 1
ATOM 1460 C CA . ALA A 1 195 ? 22.799 21.288 41.638 1.00 8.17 191 ALA A CA 1
ATOM 1461 C C . ALA A 1 195 ? 21.277 21.343 41.454 1.00 8.13 191 ALA A C 1
ATOM 1462 O O . ALA A 1 195 ? 20.540 20.957 42.362 1.00 8.44 191 ALA A O 1
ATOM 1464 N N . THR A 1 196 ? 20.820 21.818 40.293 1.00 8.16 192 THR A N 1
ATOM 1465 C CA . THR A 1 196 ? 19.377 21.968 40.047 1.00 8.10 192 THR A CA 1
ATOM 1466 C C . THR A 1 196 ? 18.694 20.593 39.994 1.00 8.33 192 THR A C 1
ATOM 1467 O O . THR A 1 196 ? 17.570 20.445 40.485 1.00 8.01 192 THR A O 1
ATOM 1471 N N . ALA A 1 197 ? 19.353 19.592 39.390 1.00 8.76 193 ALA A N 1
ATOM 1472 C CA . ALA A 1 197 ? 18.838 18.221 39.366 1.00 9.24 193 ALA A CA 1
ATOM 1473 C C . ALA A 1 197 ? 18.667 17.695 40.800 1.00 9.55 193 ALA A C 1
ATOM 1474 O O . ALA A 1 197 ? 17.641 17.085 41.134 1.00 9.76 193 ALA A O 1
ATOM 1476 N N . ARG A 1 198 ? 19.672 17.933 41.650 1.00 10.24 194 ARG A N 1
ATOM 1477 C CA . ARG A 1 198 ? 19.639 17.448 43.041 1.00 10.85 194 ARG A CA 1
ATOM 1478 C C . ARG A 1 198 ? 18.544 18.173 43.837 1.00 10.61 194 ARG A C 1
ATOM 1479 O O . ARG A 1 198 ? 17.827 17.552 44.634 1.00 10.75 194 ARG A O 1
ATOM 1487 N N . THR A 1 199 ? 18.405 19.481 43.607 1.00 10.39 195 THR A N 1
ATOM 1488 C CA . THR A 1 199 ? 17.332 20.275 44.226 1.00 10.23 195 THR A CA 1
ATOM 1489 C C . THR A 1 199 ? 15.964 19.740 43.779 1.00 10.28 195 THR A C 1
ATOM 1490 O O . THR A 1 199 ? 15.043 19.626 44.580 1.00 10.02 195 THR A O 1
ATOM 1494 N N . ALA A 1 200 ? 15.836 19.403 42.495 1.00 10.27 196 ALA A N 1
ATOM 1495 C CA . ALA A 1 200 ? 14.591 18.854 41.946 1.00 10.76 196 ALA A CA 1
ATOM 1496 C C . ALA A 1 200 ? 14.175 17.565 42.680 1.00 11.27 196 ALA A C 1
ATOM 1497 O O . ALA A 1 200 ? 13.006 17.390 42.992 1.00 10.84 196 ALA A O 1
ATOM 1499 N N . LYS A 1 201 ? 15.129 16.663 42.932 1.00 12.43 197 LYS A N 1
ATOM 1500 C CA . LYS A 1 201 ? 14.851 15.415 43.673 1.00 13.65 197 LYS A CA 1
ATOM 1501 C C . LYS A 1 201 ? 14.475 15.725 45.132 1.00 13.08 197 LYS A C 1
ATOM 1502 O O . LYS A 1 201 ? 13.458 15.235 45.648 1.00 13.44 197 LYS A O 1
ATOM 1508 N N . ALA A 1 202 ? 15.309 16.543 45.783 1.00 12.06 198 ALA A N 1
ATOM 1509 C CA . ALA A 1 202 ? 15.222 16.885 47.202 1.00 11.90 198 ALA A CA 1
ATOM 1510 C C . ALA A 1 202 ? 13.898 17.583 47.545 1.00 11.83 198 ALA A C 1
ATOM 1511 O O . ALA A 1 202 ? 13.299 17.296 48.590 1.00 11.52 198 ALA A O 1
ATOM 1513 N N . ILE A 1 203 ? 13.457 18.508 46.680 1.00 11.93 199 ILE A N 1
ATOM 1514 C CA . ILE A 1 203 ? 12.338 19.388 46.988 1.00 12.34 199 ILE A CA 1
ATOM 1515 C C . ILE A 1 203 ? 11.050 18.971 46.272 1.00 12.39 199 ILE A C 1
ATOM 1516 O O . ILE A 1 203 ? 9.987 19.031 46.860 1.00 12.94 199 ILE A O 1
ATOM 1521 N N . ALA A 1 204 ? 11.141 18.586 45.000 1.00 12.54 200 ALA A N 1
ATOM 1522 C CA . ALA A 1 204 ? 9.955 18.414 44.161 1.00 13.07 200 ALA A CA 1
ATOM 1523 C C . ALA A 1 204 ? 9.660 16.930 43.910 1.00 13.57 200 ALA A C 1
ATOM 1524 O O . ALA A 1 204 ? 8.675 16.615 43.253 1.00 13.66 200 ALA A O 1
ATOM 1526 N N . ASP A 1 205 ? 10.507 16.031 44.424 1.00 14.02 201 ASP A N 1
ATOM 1527 C CA . ASP A 1 205 ? 10.371 14.589 44.202 1.00 15.35 201 ASP A CA 1
ATOM 1528 C C . ASP A 1 205 ? 10.294 14.300 42.697 1.00 15.62 201 ASP A C 1
ATOM 1529 O O . ASP A 1 205 ? 9.438 13.525 42.227 1.00 16.00 201 ASP A O 1
ATOM 1534 N N . ILE A 1 206 ? 11.198 14.937 41.949 1.00 15.19 202 ILE A N 1
ATOM 1535 C CA . ILE A 1 206 ? 11.282 14.819 40.501 1.00 14.92 202 ILE A CA 1
ATOM 1536 C C . ILE A 1 206 ? 12.455 13.894 40.154 1.00 14.06 202 ILE A C 1
ATOM 1537 O O . ILE A 1 206 ? 13.527 13.988 40.751 1.00 14.57 202 ILE A O 1
ATOM 1542 N N A GLU A 1 207 ? 12.224 13.004 39.184 0.50 13.81 203 GLU A N 1
ATOM 1543 N N B GLU A 1 207 ? 12.226 12.995 39.190 0.50 13.94 203 GLU A N 1
ATOM 1544 C CA A GLU A 1 207 ? 13.275 12.248 38.542 0.50 13.24 203 GLU A CA 1
ATOM 1545 C CA B GLU A 1 207 ? 13.293 12.242 38.559 0.50 13.44 203 GLU A CA 1
ATOM 1546 C C A GLU A 1 207 ? 13.841 13.136 37.436 0.50 12.78 203 GLU A C 1
ATOM 1547 C C B GLU A 1 207 ? 13.844 13.128 37.441 0.50 12.90 203 GLU A C 1
ATOM 1548 O O A GLU A 1 207 ? 13.204 13.301 36.395 0.50 12.25 203 GLU A O 1
ATOM 1549 O O B GLU A 1 207 ? 13.203 13.293 36.401 0.50 12.34 203 GLU A O 1
ATOM 1560 N N . PRO A 1 208 ? 15.021 13.771 37.638 1.00 12.34 204 PRO A N 1
ATOM 1561 C CA . PRO A 1 208 ? 15.474 14.827 36.738 1.00 12.08 204 PRO A CA 1
ATOM 1562 C C . PRO A 1 208 ? 15.690 14.382 35.284 1.00 11.90 204 PRO A C 1
ATOM 1563 O O . PRO A 1 208 ? 16.207 13.294 35.011 1.00 12.20 204 PRO A O 1
ATOM 1567 N N . ARG A 1 209 ? 15.256 15.253 34.377 1.00 11.58 205 ARG A N 1
ATOM 1568 C CA . ARG A 1 209 ? 15.591 15.220 32.972 1.00 11.21 205 ARG A CA 1
ATOM 1569 C C . ARG A 1 209 ? 16.051 16.637 32.634 1.00 10.59 205 ARG A C 1
ATOM 1570 O O . ARG A 1 209 ? 15.218 17.524 32.511 1.00 10.02 205 ARG A O 1
ATOM 1578 N N . VAL A 1 210 ? 17.374 16.827 32.564 1.00 10.18 206 VAL A N 1
ATOM 1579 C CA . VAL A 1 210 ? 17.998 18.140 32.595 1.00 9.93 206 VAL A CA 1
ATOM 1580 C C . VAL A 1 210 ? 18.382 18.553 31.168 1.00 9.77 206 VAL A C 1
ATOM 1581 O O . VAL A 1 210 ? 19.233 17.905 30.545 1.00 9.91 206 VAL A O 1
ATOM 1585 N N . ALA A 1 211 ? 17.788 19.652 30.696 1.00 9.79 207 ALA A N 1
ATOM 1586 C CA . ALA A 1 211 ? 18.052 20.205 29.365 1.00 9.48 207 ALA A CA 1
ATOM 1587 C C . ALA A 1 211 ? 18.985 21.410 29.489 1.00 9.44 207 ALA A C 1
ATOM 1588 O O . ALA A 1 211 ? 18.655 22.401 30.163 1.00 9.61 207 ALA A O 1
ATOM 1590 N N . MET A 1 212 ? 20.156 21.306 28.846 1.00 9.31 208 MET A N 1
ATOM 1591 C CA . MET A 1 212 ? 21.109 22.394 28.758 1.00 9.25 208 MET A CA 1
ATOM 1592 C C . MET A 1 212 ? 20.726 23.230 27.533 1.00 9.27 208 MET A C 1
ATOM 1593 O O . MET A 1 212 ? 20.905 22.774 26.395 1.00 9.25 208 MET A O 1
ATOM 1598 N N . LEU A 1 213 ? 20.140 24.413 27.772 1.00 9.07 209 LEU A N 1
ATOM 1599 C CA . LEU A 1 213 ? 19.427 25.138 26.719 1.00 9.04 209 LEU A CA 1
ATOM 1600 C C . LEU A 1 213 ? 20.393 26.035 25.941 1.00 9.30 209 LEU A C 1
ATOM 1601 O O . LEU A 1 213 ? 21.423 26.480 26.441 1.00 9.14 209 LEU A O 1
ATOM 1606 N N . SER A 1 214 ? 19.994 26.304 24.700 1.00 9.95 210 SER A N 1
ATOM 1607 C CA . SER A 1 214 ? 20.796 26.962 23.703 1.00 10.42 210 SER A CA 1
ATOM 1608 C C . SER A 1 214 ? 19.853 27.472 22.611 1.00 10.69 210 SER A C 1
ATOM 1609 O O . SER A 1 214 ? 18.649 27.159 22.640 1.00 10.63 210 SER A O 1
ATOM 1612 N N . PHE A 1 215 ? 20.376 28.271 21.674 1.00 11.15 211 PHE A N 1
ATOM 1613 C CA . PHE A 1 215 ? 19.649 28.581 20.431 1.00 11.68 211 PHE A CA 1
ATOM 1614 C C . PHE A 1 215 ? 19.935 27.517 19.365 1.00 11.67 211 PHE A C 1
ATOM 1615 O O . PHE A 1 215 ? 19.347 27.563 18.269 1.00 12.23 211 PHE A O 1
ATOM 1623 N N . SER A 1 216 ? 20.840 26.584 19.690 1.00 12.03 212 SER A N 1
ATOM 1624 C CA . SER A 1 216 ? 21.231 25.450 18.868 1.00 12.23 212 SER A CA 1
ATOM 1625 C C . SER A 1 216 ? 20.666 24.155 19.474 1.00 12.83 212 SER A C 1
ATOM 1626 O O . SER A 1 216 ? 20.520 24.046 20.694 1.00 12.13 212 SER A O 1
ATOM 1629 N N . THR A 1 217 ? 20.366 23.174 18.613 1.00 13.14 213 THR A N 1
ATOM 1630 C CA . THR A 1 217 ? 20.108 21.800 19.062 1.00 13.34 213 THR A CA 1
ATOM 1631 C C . THR A 1 217 ? 21.078 20.850 18.351 1.00 13.83 213 THR A C 1
ATOM 1632 O O . THR A 1 217 ? 21.038 20.737 17.118 1.00 14.16 213 THR A O 1
ATOM 1636 N N . LYS A 1 218 ? 21.957 20.211 19.134 1.00 14.12 214 LYS A N 1
ATOM 1637 C CA . LYS A 1 218 ? 22.856 19.157 18.674 1.00 14.59 214 LYS A CA 1
ATOM 1638 C C . LYS A 1 218 ? 23.559 19.573 17.376 1.00 15.04 214 LYS A C 1
ATOM 1639 O O . LYS A 1 218 ? 23.584 18.814 16.402 1.00 15.08 214 LYS A O 1
ATOM 1645 N N . GLY A 1 219 ? 24.138 20.776 17.388 1.00 15.16 215 GLY A N 1
ATOM 1646 C CA . GLY A 1 219 ? 25.027 21.236 16.328 1.00 15.93 215 GLY A CA 1
ATOM 1647 C C . GLY A 1 219 ? 24.304 21.951 15.200 1.00 16.05 215 GLY A C 1
ATOM 1648 O O . GLY A 1 219 ? 24.941 22.269 14.198 1.00 17.45 215 GLY A O 1
ATOM 1649 N N . SER A 1 220 ? 23.013 22.260 15.380 1.00 15.84 216 SER A N 1
ATOM 1650 C CA . SER A 1 220 ? 22.203 22.927 14.352 1.00 16.25 216 SER A CA 1
ATOM 1651 C C . SER A 1 220 ? 22.671 24.375 14.122 1.00 17.48 216 SER A C 1
ATOM 1652 O O . SER A 1 220 ? 22.526 24.892 13.015 1.00 17.56 216 SER A O 1
ATOM 1655 N N . ALA A 1 221 ? 23.223 25.027 15.152 1.00 17.66 217 ALA A N 1
ATOM 1656 C CA . ALA A 1 221 ? 23.702 26.418 15.036 1.00 18.48 217 ALA A CA 1
ATOM 1657 C C . ALA A 1 221 ? 24.986 26.599 15.850 1.00 19.34 217 ALA A C 1
ATOM 1658 O O . ALA A 1 221 ? 24.952 27.119 16.968 1.00 18.85 217 ALA A O 1
ATOM 1660 N N . LYS A 1 222 ? 26.112 26.194 15.254 1.00 20.20 218 LYS A N 1
ATOM 1661 C CA . LYS A 1 222 ? 27.414 26.231 15.910 1.00 20.98 218 LYS A CA 1
ATOM 1662 C C . LYS A 1 222 ? 27.885 27.677 16.099 1.00 20.92 218 LYS A C 1
ATOM 1663 O O . LYS A 1 222 ? 27.727 28.524 15.221 1.00 20.10 218 LYS A O 1
ATOM 1669 N N . HIS A 1 223 ? 28.467 27.922 17.276 1.00 20.13 219 HIS A N 1
ATOM 1670 C CA . HIS A 1 223 ? 28.875 29.235 17.742 1.00 19.61 219 HIS A CA 1
ATOM 1671 C C . HIS A 1 223 ? 29.657 29.044 19.045 1.00 20.26 219 HIS A C 1
ATOM 1672 O O . HIS A 1 223 ? 29.515 28.016 19.713 1.00 20.44 219 HIS A O 1
ATOM 1679 N N . GLU A 1 224 ? 30.492 30.028 19.386 1.00 21.06 220 GLU A N 1
ATOM 1680 C CA . GLU A 1 224 ? 31.269 30.030 20.631 1.00 22.62 220 GLU A CA 1
ATOM 1681 C C . GLU A 1 224 ? 30.318 29.904 21.833 1.00 20.95 220 GLU A C 1
ATOM 1682 O O . GLU A 1 224 ? 30.625 29.230 22.815 1.00 20.62 220 GLU A O 1
ATOM 1688 N N . MET A 1 225 ? 29.154 30.555 21.752 1.00 20.08 221 MET A N 1
ATOM 1689 C CA . MET A 1 225 ? 28.166 30.499 22.827 1.00 19.27 221 MET A CA 1
ATOM 1690 C C . MET A 1 225 ? 27.633 29.069 22.948 1.00 18.30 221 MET A C 1
ATOM 1691 O O . MET A 1 225 ? 27.492 28.559 24.052 1.00 18.90 221 MET A O 1
ATOM 1696 N N . THR A 1 226 ? 27.348 28.442 21.802 1.00 16.38 222 THR A N 1
ATOM 1697 C CA . THR A 1 226 ? 26.856 27.068 21.737 1.00 15.70 222 THR A CA 1
ATOM 1698 C C . THR A 1 226 ? 27.912 26.108 22.302 1.00 15.80 222 THR A C 1
ATOM 1699 O O . THR A 1 226 ? 27.577 25.175 23.040 1.00 14.51 222 THR A O 1
ATOM 1703 N N . ASP A 1 227 ? 29.182 26.348 21.949 1.00 15.59 223 ASP A N 1
ATOM 1704 C CA . ASP A 1 227 ? 30.313 25.526 22.413 1.00 16.09 223 ASP A CA 1
ATOM 1705 C C . ASP A 1 227 ? 30.321 25.448 23.944 1.00 15.01 223 ASP A C 1
ATOM 1706 O O . ASP A 1 227 ? 30.583 24.385 24.500 1.00 14.94 223 ASP A O 1
ATOM 1711 N N . LYS A 1 228 ? 30.042 26.574 24.615 1.00 13.91 224 LYS A N 1
ATOM 1712 C CA . LYS A 1 228 ? 30.055 26.642 26.071 1.00 13.66 224 LYS A CA 1
ATOM 1713 C C . LYS A 1 228 ? 29.027 25.664 26.655 1.00 12.82 224 LYS A C 1
ATOM 1714 O O . LYS A 1 228 ? 29.310 24.986 27.635 1.00 13.13 224 LYS A O 1
ATOM 1720 N N . VAL A 1 229 ? 27.832 25.618 26.064 1.00 12.59 225 VAL A N 1
ATOM 1721 C CA . VAL A 1 229 ? 26.755 24.755 26.551 1.00 12.25 225 VAL A CA 1
ATOM 1722 C C . VAL A 1 229 ? 27.122 23.292 26.281 1.00 12.30 225 VAL A C 1
ATOM 1723 O O . VAL A 1 229 ? 26.825 22.414 27.081 1.00 11.57 225 VAL A O 1
ATOM 1727 N N . VAL A 1 230 ? 27.766 23.031 25.140 1.00 12.75 226 VAL A N 1
ATOM 1728 C CA . VAL A 1 230 ? 28.188 21.668 24.803 1.00 13.34 226 VAL A CA 1
ATOM 1729 C C . VAL A 1 230 ? 29.198 21.178 25.848 1.00 13.65 226 VAL A C 1
ATOM 1730 O O . VAL A 1 230 ? 29.092 20.044 26.340 1.00 13.85 226 VAL A O 1
ATOM 1734 N N . GLU A 1 231 ? 30.173 22.030 26.186 1.00 14.09 227 GLU A N 1
ATOM 1735 C CA . GLU A 1 231 ? 31.208 21.698 27.164 1.00 14.77 227 GLU A CA 1
ATOM 1736 C C . GLU A 1 231 ? 30.566 21.499 28.546 1.00 14.05 227 GLU A C 1
ATOM 1737 O O . GLU A 1 231 ? 30.896 20.554 29.250 1.00 14.20 227 GLU A O 1
ATOM 1743 N N . ALA A 1 232 ? 29.659 22.405 28.927 1.00 13.34 228 ALA A N 1
ATOM 1744 C CA . ALA A 1 232 ? 28.960 22.318 30.208 1.00 13.40 228 ALA A CA 1
ATOM 1745 C C . ALA A 1 232 ? 28.221 20.978 30.305 1.00 12.81 228 ALA A C 1
ATOM 1746 O O . ALA A 1 232 ? 28.216 20.347 31.351 1.00 12.19 228 ALA A O 1
ATOM 1748 N N . THR A 1 233 ? 27.625 20.543 29.192 1.00 13.27 229 THR A N 1
ATOM 1749 C CA . THR A 1 233 ? 26.893 19.273 29.129 1.00 13.66 229 THR A CA 1
ATOM 1750 C C . THR A 1 233 ? 27.847 18.110 29.431 1.00 14.50 229 THR A C 1
ATOM 1751 O O . THR A 1 233 ? 27.544 17.244 30.256 1.00 14.57 229 THR A O 1
ATOM 1755 N N . ARG A 1 234 ? 28.998 18.093 28.751 1.00 15.66 230 ARG A N 1
ATOM 1756 C CA . ARG A 1 234 ? 30.014 17.052 28.961 1.00 16.64 230 ARG A CA 1
ATOM 1757 C C . ARG A 1 234 ? 30.496 17.080 30.421 1.00 16.02 230 ARG A C 1
ATOM 1758 O O . ARG A 1 234 ? 30.620 16.046 31.052 1.00 16.36 230 ARG A O 1
ATOM 1766 N N . MET A 1 235 ? 30.769 18.276 30.948 1.00 16.01 231 MET A N 1
ATOM 1767 C CA . MET A 1 235 ? 31.328 18.425 32.290 1.00 16.31 231 MET A CA 1
ATOM 1768 C C . MET A 1 235 ? 30.306 17.978 33.341 1.00 15.86 231 MET A C 1
ATOM 1769 O O . MET A 1 235 ? 30.680 17.368 34.344 1.00 16.12 231 MET A O 1
ATOM 1774 N N . ALA A 1 236 ? 29.024 18.289 33.114 1.00 15.13 232 ALA A N 1
ATOM 1775 C CA . ALA A 1 236 ? 27.954 17.908 34.041 1.00 15.56 232 ALA A CA 1
ATOM 1776 C C . ALA A 1 236 ? 27.834 16.382 34.091 1.00 15.73 232 ALA A C 1
ATOM 1777 O O . ALA A 1 236 ? 27.670 15.817 35.165 1.00 14.75 232 ALA A O 1
ATOM 1779 N N . GLN A 1 237 ? 27.930 15.740 32.923 1.00 16.39 233 GLN A N 1
ATOM 1780 C CA . GLN A 1 237 ? 27.868 14.281 32.805 1.00 17.26 233 GLN A CA 1
ATOM 1781 C C . GLN A 1 237 ? 29.039 13.641 33.564 1.00 18.41 233 GLN A C 1
ATOM 1782 O O . GLN A 1 237 ? 28.864 12.601 34.197 1.00 19.75 233 GLN A O 1
ATOM 1788 N N . GLU A 1 238 ? 30.224 14.258 33.495 1.00 20.07 234 GLU A N 1
ATOM 1789 C CA . GLU A 1 238 ? 31.409 13.782 34.218 1.00 21.27 234 GLU A CA 1
ATOM 1790 C C . GLU A 1 238 ? 31.186 13.911 35.736 1.00 21.17 234 GLU A C 1
ATOM 1791 O O . GLU A 1 238 ? 31.556 13.018 36.496 1.00 20.05 234 GLU A O 1
ATOM 1797 N N . MET A 1 239 ? 30.601 15.036 36.169 1.00 19.38 235 MET A N 1
ATOM 1798 C CA . MET A 1 239 ? 30.399 15.326 37.588 1.00 19.44 235 MET A CA 1
ATOM 1799 C C . MET A 1 239 ? 29.421 14.317 38.195 1.00 18.29 235 MET A C 1
ATOM 1800 O O . MET A 1 239 ? 29.646 13.827 39.312 1.00 18.44 235 MET A O 1
ATOM 1805 N N . ALA A 1 240 ? 28.327 14.051 37.474 1.00 16.81 236 ALA A N 1
ATOM 1806 C CA . ALA A 1 240 ? 27.227 13.214 37.972 1.00 17.14 236 ALA A CA 1
ATOM 1807 C C . ALA A 1 240 ? 26.751 12.296 36.852 1.00 17.19 236 ALA A C 1
ATOM 1808 O O . ALA A 1 240 ? 25.705 12.527 36.249 1.00 16.03 236 ALA A O 1
ATOM 1810 N N . PRO A 1 241 ? 27.500 11.208 36.556 1.00 17.02 237 PRO A N 1
ATOM 1811 C CA . PRO A 1 241 ? 27.164 10.314 35.444 1.00 16.73 237 PRO A CA 1
ATOM 1812 C C . PRO A 1 241 ? 25.804 9.611 35.588 1.00 16.72 237 PRO A C 1
ATOM 1813 O O . PRO A 1 241 ? 25.247 9.135 34.603 1.00 16.80 237 PRO A O 1
ATOM 1817 N N . ASP A 1 242 ? 25.291 9.580 36.821 1.00 17.55 238 ASP A N 1
ATOM 1818 C CA . ASP A 1 242 ? 24.013 8.978 37.187 1.00 17.70 238 ASP A CA 1
ATOM 1819 C C . ASP A 1 242 ? 22.825 9.788 36.660 1.00 17.40 238 ASP A C 1
ATOM 1820 O O . ASP A 1 242 ? 21.745 9.224 36.441 1.00 17.47 238 ASP A O 1
ATOM 1825 N N . LEU A 1 243 ? 23.009 11.100 36.477 1.00 16.18 239 LEU A N 1
ATOM 1826 C CA . LEU A 1 243 ? 21.894 11.995 36.144 1.00 15.47 239 LEU A CA 1
ATOM 1827 C C . LEU A 1 243 ? 21.635 11.959 34.634 1.00 14.89 239 LEU A C 1
ATOM 1828 O O . LEU A 1 243 ? 22.561 11.737 33.835 1.00 15.51 239 LEU A O 1
ATOM 1833 N N . LEU A 1 244 ? 20.372 12.185 34.252 1.00 13.60 240 LEU A N 1
ATOM 1834 C CA . LEU A 1 244 ? 19.992 12.304 32.853 1.00 13.08 240 LEU A CA 1
ATOM 1835 C C . LEU A 1 244 ? 20.061 13.779 32.440 1.00 12.44 240 LEU A C 1
ATOM 1836 O O . LEU A 1 244 ? 19.165 14.578 32.741 1.00 11.66 240 LEU A O 1
ATOM 1841 N N . ILE A 1 245 ? 21.181 14.113 31.786 1.00 12.69 241 ILE A N 1
ATOM 1842 C CA . ILE A 1 245 ? 21.526 15.461 31.349 1.00 12.63 241 ILE A CA 1
ATOM 1843 C C . ILE A 1 245 ? 21.874 15.368 29.864 1.00 13.53 241 ILE A C 1
ATOM 1844 O O . ILE A 1 245 ? 22.644 14.488 29.467 1.00 14.07 241 ILE A O 1
ATOM 1849 N N . ASP A 1 246 ? 21.328 16.283 29.067 1.00 13.32 242 ASP A N 1
ATOM 1850 C CA . ASP A 1 246 ? 21.646 16.321 27.651 1.00 13.18 242 ASP A CA 1
ATOM 1851 C C . ASP A 1 246 ? 21.592 17.767 27.165 1.00 13.09 242 ASP A C 1
ATOM 1852 O O . ASP A 1 246 ? 20.982 18.631 27.792 1.00 12.47 242 ASP A O 1
ATOM 1857 N N . GLY A 1 247 ? 22.246 17.992 26.025 1.00 12.23 243 GLY A N 1
ATOM 1858 C CA . GLY A 1 247 ? 22.358 19.281 25.406 1.00 12.18 243 GLY A CA 1
ATOM 1859 C C . GLY A 1 247 ? 23.377 19.222 24.272 1.00 11.83 243 GLY A C 1
ATOM 1860 O O . GLY A 1 247 ? 23.934 18.160 24.013 1.00 11.93 243 GLY A O 1
ATOM 1861 N N . GLU A 1 248 ? 23.592 20.344 23.577 1.00 11.58 244 GLU A N 1
ATOM 1862 C CA . GLU A 1 248 ? 22.805 21.557 23.734 1.00 11.65 244 GLU A CA 1
ATOM 1863 C C . GLU A 1 248 ? 21.458 21.357 23.030 1.00 11.79 244 GLU A C 1
ATOM 1864 O O . GLU A 1 248 ? 21.370 20.591 22.076 1.00 11.74 244 GLU A O 1
ATOM 1870 N N . MET A 1 249 ? 20.399 22.015 23.515 1.00 11.51 245 MET A N 1
ATOM 1871 C CA . MET A 1 249 ? 19.125 21.924 22.845 1.00 11.46 245 MET A CA 1
ATOM 1872 C C . MET A 1 249 ? 18.292 23.195 23.059 1.00 11.53 245 MET A C 1
ATOM 1873 O O . MET A 1 249 ? 18.388 23.874 24.090 1.00 11.03 245 MET A O 1
ATOM 1878 N N . GLN A 1 250 ? 17.469 23.503 22.053 1.00 11.53 246 GLN A N 1
ATOM 1879 C CA . GLN A 1 250 ? 16.518 24.604 22.110 1.00 11.87 246 GLN A CA 1
ATOM 1880 C C . GLN A 1 250 ? 15.373 24.239 23.057 1.00 11.56 246 GLN A C 1
ATOM 1881 O O . GLN A 1 250 ? 15.169 23.076 23.381 1.00 11.56 246 GLN A O 1
ATOM 1887 N N . ALA A 1 251 ? 14.626 25.260 23.477 1.00 11.42 247 ALA A N 1
ATOM 1888 C CA . ALA A 1 251 ? 13.575 25.111 24.474 1.00 11.62 247 ALA A CA 1
ATOM 1889 C C . ALA A 1 251 ? 12.453 24.208 23.941 1.00 11.88 247 ALA A C 1
ATOM 1890 O O . ALA A 1 251 ? 11.838 23.476 24.705 1.00 12.26 247 ALA A O 1
ATOM 1892 N N . ASP A 1 252 ? 12.186 24.280 22.632 1.00 12.64 248 ASP A N 1
ATOM 1893 C CA . ASP A 1 252 ? 11.128 23.467 22.028 1.00 13.04 248 ASP A CA 1
ATOM 1894 C C . ASP A 1 252 ? 11.578 22.003 21.961 1.00 12.51 248 ASP A C 1
ATOM 1895 O O . ASP A 1 252 ? 10.772 21.106 22.206 1.00 12.22 248 ASP A O 1
ATOM 1900 N N . ALA A 1 253 ? 12.861 21.759 21.661 1.00 12.17 249 ALA A N 1
ATOM 1901 C CA . ALA A 1 253 ? 13.402 20.395 21.681 1.00 11.97 249 ALA A CA 1
ATOM 1902 C C . ALA A 1 253 ? 13.323 19.821 23.105 1.00 11.79 249 ALA A C 1
ATOM 1903 O O . ALA A 1 253 ? 13.087 18.636 23.279 1.00 11.92 249 ALA A O 1
ATOM 1905 N N . ALA A 1 254 ? 13.522 20.672 24.122 1.00 11.59 250 ALA A N 1
ATOM 1906 C CA . ALA A 1 254 ? 13.496 20.230 25.515 1.00 11.81 250 ALA A CA 1
ATOM 1907 C C . ALA A 1 254 ? 12.096 19.720 25.893 1.00 12.05 250 ALA A C 1
ATOM 1908 O O . ALA A 1 254 ? 11.979 18.704 26.585 1.00 11.84 250 ALA A O 1
ATOM 1910 N N . LEU A 1 255 ? 11.048 20.391 25.407 1.00 12.51 251 LEU A N 1
ATOM 1911 C CA . LEU A 1 255 ? 9.684 20.199 25.928 1.00 13.38 251 LEU A CA 1
ATOM 1912 C C . LEU A 1 255 ? 8.806 19.329 25.019 1.00 14.73 251 LEU A C 1
ATOM 1913 O O . LEU A 1 255 ? 7.921 18.652 25.530 1.00 15.22 251 LEU A O 1
ATOM 1918 N N . VAL A 1 256 ? 9.014 19.393 23.697 1.00 15.62 252 VAL A N 1
ATOM 1919 C CA . VAL A 1 256 ? 8.037 18.885 22.721 1.00 17.23 252 VAL A CA 1
ATOM 1920 C C . VAL A 1 256 ? 8.587 17.617 22.056 1.00 18.87 252 VAL A C 1
ATOM 1921 O O . VAL A 1 256 ? 9.575 17.678 21.327 1.00 18.70 252 VAL A O 1
ATOM 1925 N N . GLU A 1 257 ? 7.905 16.485 22.274 1.00 21.49 253 GLU A N 1
ATOM 1926 C CA . GLU A 1 257 ? 8.369 15.156 21.799 1.00 23.52 253 GLU A CA 1
ATOM 1927 C C . GLU A 1 257 ? 8.577 15.181 20.273 1.00 22.35 253 GLU A C 1
ATOM 1928 O O . GLU A 1 257 ? 9.596 14.706 19.773 1.00 21.75 253 GLU A O 1
ATOM 1934 N N . ARG A 1 258 ? 7.603 15.738 19.544 1.00 22.57 254 ARG A N 1
ATOM 1935 C CA . ARG A 1 258 ? 7.631 15.808 18.077 1.00 23.62 254 ARG A CA 1
ATOM 1936 C C . ARG A 1 258 ? 8.886 16.547 17.592 1.00 22.21 254 ARG A C 1
ATOM 1937 O O . ARG A 1 258 ? 9.506 16.134 16.620 1.00 23.45 254 ARG A O 1
ATOM 1945 N N . VAL A 1 259 ? 9.239 17.654 18.258 1.00 20.77 255 VAL A N 1
ATOM 1946 C CA . VAL A 1 259 ? 10.409 18.463 17.896 1.00 19.06 255 VAL A CA 1
ATOM 1947 C C . VAL A 1 259 ? 11.684 17.705 18.281 1.00 17.92 255 VAL A C 1
ATOM 1948 O O . VAL A 1 259 ? 12.655 17.682 17.519 1.00 17.34 255 VAL A O 1
ATOM 1952 N N . ALA A 1 260 ? 11.676 17.084 19.466 1.00 17.33 256 ALA A N 1
ATOM 1953 C CA . ALA A 1 260 ? 12.817 16.314 19.964 1.00 17.59 256 ALA A CA 1
ATOM 1954 C C . ALA A 1 260 ? 13.161 15.178 18.993 1.00 18.05 256 ALA A C 1
ATOM 1955 O O . ALA A 1 260 ? 14.325 14.927 18.727 1.00 17.78 256 ALA A O 1
ATOM 1957 N N . ALA A 1 261 ? 12.132 14.512 18.465 1.00 19.22 257 ALA A N 1
ATOM 1958 C CA . ALA A 1 261 ? 12.301 13.365 17.564 1.00 21.18 257 ALA A CA 1
ATOM 1959 C C . ALA A 1 261 ? 13.085 13.767 16.307 1.00 23.00 257 ALA A C 1
ATOM 1960 O O . ALA A 1 261 ? 13.857 12.968 15.777 1.00 24.69 257 ALA A O 1
ATOM 1962 N N . LEU A 1 262 ? 12.889 15.008 15.851 1.00 24.25 258 LEU A N 1
ATOM 1963 C CA . LEU A 1 262 ? 13.527 15.534 14.634 1.00 25.08 258 LEU A CA 1
ATOM 1964 C C . LEU A 1 262 ? 14.923 16.086 14.960 1.00 24.82 258 LEU A C 1
ATOM 1965 O O . LEU A 1 262 ? 15.888 15.791 14.249 1.00 25.99 258 LEU A O 1
ATOM 1970 N N . LYS A 1 263 ? 15.024 16.894 16.026 1.00 22.49 259 LYS A N 1
ATOM 1971 C CA . LYS A 1 263 ? 16.202 17.743 16.276 1.00 21.29 259 LYS A CA 1
ATOM 1972 C C . LYS A 1 263 ? 17.232 17.034 17.164 1.00 20.07 259 LYS A C 1
ATOM 1973 O O . LYS A 1 263 ? 18.421 17.346 17.098 1.00 20.64 259 LYS A O 1
ATOM 1979 N N . ALA A 1 264 ? 16.775 16.110 18.019 1.00 19.32 260 ALA A N 1
ATOM 1980 C CA . ALA A 1 264 ? 17.650 15.431 18.976 1.00 19.56 260 ALA A CA 1
ATOM 1981 C C . ALA A 1 264 ? 17.220 13.974 19.125 1.00 19.62 260 ALA A C 1
ATOM 1982 O O . ALA A 1 264 ? 16.858 13.532 20.212 1.00 17.79 260 ALA A O 1
ATOM 1984 N N . PRO A 1 265 ? 17.257 13.169 18.040 1.00 19.84 261 PRO A N 1
ATOM 1985 C CA . PRO A 1 265 ? 16.857 11.767 18.128 1.00 19.72 261 PRO A CA 1
ATOM 1986 C C . PRO A 1 265 ? 17.749 10.988 19.104 1.00 20.34 261 PRO A C 1
ATOM 1987 O O . PRO A 1 265 ? 18.959 11.208 19.158 1.00 21.19 261 PRO A O 1
ATOM 1991 N N . GLY A 1 266 ? 17.121 10.114 19.892 1.00 19.67 262 GLY A N 1
ATOM 1992 C CA . GLY A 1 266 ? 17.812 9.243 20.828 1.00 19.73 262 GLY A CA 1
ATOM 1993 C C . GLY A 1 266 ? 18.226 9.948 22.111 1.00 18.96 262 GLY A C 1
ATOM 1994 O O . GLY A 1 266 ? 18.839 9.327 22.974 1.00 19.47 262 GLY A O 1
ATOM 1995 N N . SER A 1 267 ? 17.885 11.236 22.263 1.00 18.13 263 SER A N 1
ATOM 1996 C CA . SER A 1 267 ? 18.204 11.960 23.500 1.00 17.29 263 SER A CA 1
ATOM 1997 C C . SER A 1 267 ? 17.484 11.311 24.689 1.00 16.51 263 SER A C 1
ATOM 1998 O O . SER A 1 267 ? 16.328 10.900 24.569 1.00 16.87 263 SER A O 1
ATOM 2001 N N . ASN A 1 268 ? 18.163 11.261 25.839 1.00 16.14 264 ASN A N 1
ATOM 2002 C CA . ASN A 1 268 ? 17.571 10.759 27.079 1.00 15.71 264 ASN A CA 1
ATOM 2003 C C . ASN A 1 268 ? 16.795 11.872 27.809 1.00 15.14 264 ASN A C 1
ATOM 2004 O O . ASN A 1 268 ? 16.195 11.601 28.836 1.00 14.44 264 ASN A O 1
ATOM 2009 N N . VAL A 1 269 ? 16.781 13.101 27.262 1.00 14.19 265 VAL A N 1
ATOM 2010 C CA . VAL A 1 269 ? 16.111 14.251 27.908 1.00 13.37 265 VAL A CA 1
ATOM 2011 C C . VAL A 1 269 ? 15.110 14.919 26.955 1.00 12.92 265 VAL A C 1
ATOM 2012 O O . VAL A 1 269 ? 14.005 15.286 27.367 1.00 12.77 265 VAL A O 1
ATOM 2016 N N . ALA A 1 270 ? 15.519 15.146 25.705 1.00 12.93 266 ALA A N 1
ATOM 2017 C CA . ALA A 1 270 ? 14.744 15.966 24.792 1.00 12.93 266 ALA A CA 1
ATOM 2018 C C . ALA A 1 270 ? 13.324 15.400 24.665 1.00 12.67 266 ALA A C 1
ATOM 2019 O O . ALA A 1 270 ? 13.124 14.188 24.507 1.00 12.43 266 ALA A O 1
ATOM 2021 N N . GLY A 1 271 ? 12.343 16.297 24.781 1.00 12.62 267 GLY A N 1
ATOM 2022 C CA . GLY A 1 271 ? 10.917 15.958 24.732 1.00 13.00 267 GLY A CA 1
ATOM 2023 C C . GLY A 1 271 ? 10.333 15.619 26.100 1.00 13.32 267 GLY A C 1
ATOM 2024 O O . GLY A 1 271 ? 9.116 15.467 26.236 1.00 13.61 267 GLY A O 1
ATOM 2025 N N . LYS A 1 272 ? 11.191 15.509 27.128 1.00 13.71 268 LYS A N 1
ATOM 2026 C CA . LYS A 1 272 ? 10.785 15.079 28.473 1.00 13.77 268 LYS A CA 1
ATOM 2027 C C . LYS A 1 272 ? 11.387 15.971 29.576 1.00 12.36 268 LYS A C 1
ATOM 2028 O O . LYS A 1 272 ? 11.321 15.582 30.725 1.00 11.71 268 LYS A O 1
ATOM 2034 N N . ALA A 1 273 ? 11.929 17.157 29.252 1.00 11.38 269 ALA A N 1
ATOM 2035 C CA . ALA A 1 273 ? 12.697 17.941 30.230 1.00 10.59 269 ALA A CA 1
ATOM 2036 C C . ALA A 1 273 ? 11.795 18.402 31.382 1.00 9.85 269 ALA A C 1
ATOM 2037 O O . ALA A 1 273 ? 10.673 18.820 31.149 1.00 9.91 269 ALA A O 1
ATOM 2039 N N . ASN A 1 274 ? 12.311 18.322 32.615 1.00 9.24 270 ASN A N 1
ATOM 2040 C CA . ASN A 1 274 ? 11.639 18.893 33.790 1.00 9.03 270 ASN A CA 1
ATOM 2041 C C . ASN A 1 274 ? 12.582 19.825 34.574 1.00 8.67 270 ASN A C 1
ATOM 2042 O O . ASN A 1 274 ? 12.191 20.409 35.589 1.00 8.42 270 ASN A O 1
ATOM 2047 N N . VAL A 1 275 ? 13.827 19.965 34.111 1.00 8.49 271 VAL A N 1
ATOM 2048 C CA . VAL A 1 275 ? 14.796 20.910 34.645 1.00 8.43 271 VAL A CA 1
ATOM 2049 C C . VAL A 1 275 ? 15.407 21.652 33.452 1.00 8.38 271 VAL A C 1
ATOM 2050 O O . VAL A 1 275 ? 15.903 21.000 32.525 1.00 8.46 271 VAL A O 1
ATOM 2054 N N . LEU A 1 276 ? 15.331 22.990 33.466 1.00 7.96 272 LEU A N 1
ATOM 2055 C CA . LEU A 1 276 ? 15.906 23.809 32.399 1.00 7.78 272 LEU A CA 1
ATOM 2056 C C . LEU A 1 276 ? 17.096 24.589 32.960 1.00 7.56 272 LEU A C 1
ATOM 2057 O O . LEU A 1 276 ? 16.973 25.320 33.975 1.00 7.60 272 LEU A O 1
ATOM 2062 N N . VAL A 1 277 ? 18.239 24.449 32.281 1.00 7.48 273 VAL A N 1
ATOM 2063 C CA . VAL A 1 277 ? 19.469 25.147 32.624 1.00 7.36 273 VAL A CA 1
ATOM 2064 C C . VAL A 1 277 ? 19.763 26.194 31.549 1.00 7.15 273 VAL A C 1
ATOM 2065 O O . VAL A 1 277 ? 20.013 25.847 30.386 1.00 7.10 273 VAL A O 1
ATOM 2069 N N . PHE A 1 278 ? 19.719 27.466 31.956 1.00 7.08 274 PHE A N 1
ATOM 2070 C CA . PHE A 1 278 ? 19.885 28.597 31.064 1.00 7.18 274 PHE A CA 1
ATOM 2071 C C . PHE A 1 278 ? 21.372 28.918 30.939 1.00 7.34 274 PHE A C 1
ATOM 2072 O O . PHE A 1 278 ? 22.105 28.767 31.902 1.00 7.66 274 PHE A O 1
ATOM 2080 N N . PRO A 1 279 ? 21.865 29.347 29.755 1.00 7.51 275 PRO A N 1
ATOM 2081 C CA . PRO A 1 279 ? 23.304 29.584 29.581 1.00 7.73 275 PRO A CA 1
ATOM 2082 C C . PRO A 1 279 ? 23.869 30.875 30.202 1.00 7.84 275 PRO A C 1
ATOM 2083 O O . PRO A 1 279 ? 25.094 30.948 30.444 1.00 7.91 275 PRO A O 1
ATOM 2087 N N . THR A 1 280 ? 23.008 31.866 30.471 1.00 7.98 276 THR A N 1
ATOM 2088 C CA . THR A 1 280 ? 23.401 33.121 31.154 1.00 8.10 276 THR A CA 1
ATOM 2089 C C . THR A 1 280 ? 22.260 33.615 32.049 1.00 7.97 276 THR A C 1
ATOM 2090 O O . THR A 1 280 ? 21.109 33.162 31.935 1.00 8.24 276 THR A O 1
ATOM 2094 N N . LEU A 1 281 ? 22.591 34.596 32.899 1.00 7.99 277 LEU A N 1
ATOM 2095 C CA . LEU A 1 281 ? 21.631 35.219 33.802 1.00 7.89 277 LEU A CA 1
ATOM 2096 C C . LEU A 1 281 ? 20.659 36.110 33.017 1.00 8.12 277 LEU A C 1
ATOM 2097 O O . LEU A 1 281 ? 19.527 36.313 33.447 1.00 7.67 277 LEU A O 1
ATOM 2102 N N . GLU A 1 282 ? 21.091 36.650 31.869 1.00 8.12 278 GLU A N 1
ATOM 2103 C CA . GLU A 1 282 ? 20.169 37.381 30.999 1.00 8.60 278 GLU A CA 1
ATOM 2104 C C . GLU A 1 282 ? 19.045 36.430 30.580 1.00 8.20 278 GLU A C 1
ATOM 2105 O O . GLU A 1 282 ? 17.861 36.769 30.650 1.00 7.68 278 GLU A O 1
ATOM 2111 N N . VAL A 1 283 ? 19.420 35.217 30.166 1.00 8.02 279 VAL A N 1
ATOM 2112 C CA . VAL A 1 283 ? 18.413 34.236 29.787 1.00 7.98 279 VAL A CA 1
ATOM 2113 C C . VAL A 1 283 ? 17.544 33.905 31.009 1.00 7.86 279 VAL A C 1
ATOM 2114 O O . VAL A 1 283 ? 16.316 33.942 30.918 1.00 7.84 279 VAL A O 1
ATOM 2118 N N . GLY A 1 284 ? 18.186 33.559 32.131 1.00 7.48 280 GLY A N 1
ATOM 2119 C CA . GLY A 1 284 ? 17.465 33.035 33.296 1.00 7.64 280 GLY A CA 1
ATOM 2120 C C . GLY A 1 284 ? 16.502 34.055 33.892 1.00 7.64 280 GLY A C 1
ATOM 2121 O O . GLY A 1 284 ? 15.337 33.763 34.149 1.00 7.55 280 GLY A O 1
ATOM 2122 N N . ASN A 1 285 ? 17.005 35.270 34.116 1.00 7.63 281 ASN A N 1
ATOM 2123 C CA . ASN A 1 285 ? 16.259 36.317 34.794 1.00 7.66 281 ASN A CA 1
ATOM 2124 C C . ASN A 1 285 ? 15.087 36.788 33.920 1.00 7.75 281 ASN A C 1
ATOM 2125 O O . ASN A 1 285 ? 13.981 36.992 34.432 1.00 7.71 281 ASN A O 1
ATOM 2130 N N . ILE A 1 286 ? 15.309 36.920 32.604 1.00 7.39 282 ILE A N 1
ATOM 2131 C CA . ILE A 1 286 ? 14.253 37.379 31.675 1.00 7.50 282 ILE A CA 1
ATOM 2132 C C . ILE A 1 286 ? 13.214 36.261 31.487 1.00 7.66 282 ILE A C 1
ATOM 2133 O O . ILE A 1 286 ? 12.012 36.519 31.589 1.00 7.68 282 ILE A O 1
ATOM 2138 N N . ALA A 1 287 ? 13.675 35.031 31.232 1.00 7.78 283 ALA A N 1
ATOM 2139 C CA . ALA A 1 287 ? 12.771 33.937 30.835 1.00 8.09 283 ALA A CA 1
ATOM 2140 C C . ALA A 1 287 ? 11.796 33.571 31.962 1.00 8.41 283 ALA A C 1
ATOM 2141 O O . ALA A 1 287 ? 10.592 33.416 31.697 1.00 8.64 283 ALA A O 1
ATOM 2143 N N . TYR A 1 288 ? 12.274 33.398 33.199 1.00 8.45 284 TYR A N 1
ATOM 2144 C CA . TYR A 1 288 ? 11.354 32.930 34.258 1.00 8.85 284 TYR A CA 1
ATOM 2145 C C . TYR A 1 288 ? 10.308 34.021 34.538 1.00 9.06 284 TYR A C 1
ATOM 2146 O O . TYR A 1 288 ? 9.131 33.723 34.750 1.00 8.88 284 TYR A O 1
ATOM 2155 N N . LYS A 1 289 ? 10.733 35.286 34.504 1.00 9.19 285 LYS A N 1
ATOM 2156 C CA . LYS A 1 289 ? 9.834 36.417 34.772 1.00 9.61 285 LYS A CA 1
ATOM 2157 C C . LYS A 1 289 ? 8.765 36.525 33.668 1.00 9.41 285 LYS A C 1
ATOM 2158 O O . LYS A 1 289 ? 7.602 36.781 33.966 1.00 8.89 285 LYS A O 1
ATOM 2164 N N . LEU A 1 290 ? 9.146 36.322 32.403 1.00 9.28 286 LEU A N 1
ATOM 2165 C CA . LEU A 1 290 ? 8.165 36.370 31.302 1.00 9.53 286 LEU A CA 1
ATOM 2166 C C . LEU A 1 290 ? 7.192 35.186 31.393 1.00 9.77 286 LEU A C 1
ATOM 2167 O O . LEU A 1 290 ? 6.005 35.356 31.136 1.00 9.85 286 LEU A O 1
ATOM 2172 N N . VAL A 1 291 ? 7.678 33.998 31.771 1.00 10.11 287 VAL A N 1
ATOM 2173 C CA . VAL A 1 291 ? 6.768 32.854 31.919 1.00 10.73 287 VAL A CA 1
ATOM 2174 C C . VAL A 1 291 ? 5.786 33.143 33.064 1.00 11.30 287 VAL A C 1
ATOM 2175 O O . VAL A 1 291 ? 4.598 32.863 32.954 1.00 11.40 287 VAL A O 1
ATOM 2179 N N . GLU A 1 292 ? 6.292 33.721 34.160 1.00 11.57 288 GLU A N 1
ATOM 2180 C CA . GLU A 1 292 ? 5.467 34.119 35.305 1.00 11.83 288 GLU A CA 1
ATOM 2181 C C . GLU A 1 292 ? 4.390 35.124 34.869 1.00 11.66 288 GLU A C 1
ATOM 2182 O O . GLU A 1 292 ? 3.192 34.888 35.080 1.00 11.37 288 GLU A O 1
ATOM 2188 N N . ARG A 1 293 ? 4.810 36.228 34.239 1.00 11.50 289 ARG A N 1
ATOM 2189 C CA . ARG A 1 293 ? 3.911 37.362 33.972 1.00 11.57 289 ARG A CA 1
ATOM 2190 C C . ARG A 1 293 ? 3.023 37.074 32.754 1.00 11.49 289 ARG A C 1
ATOM 2191 O O . ARG A 1 293 ? 1.796 37.179 32.860 1.00 11.46 289 ARG A O 1
ATOM 2199 N N . LEU A 1 294 ? 3.628 36.707 31.617 1.00 11.31 290 LEU A N 1
ATOM 2200 C CA . LEU A 1 294 ? 2.864 36.501 30.374 1.00 11.85 290 LEU A CA 1
ATOM 2201 C C . LEU A 1 294 ? 2.149 35.144 30.406 1.00 12.40 290 LEU A C 1
ATOM 2202 O O . LEU A 1 294 ? 1.120 34.985 29.746 1.00 12.67 290 LEU A O 1
ATOM 2207 N N . GLY A 1 295 ? 2.679 34.180 31.173 1.00 12.77 291 GLY A N 1
ATOM 2208 C CA . GLY A 1 295 ? 2.158 32.808 31.180 1.00 13.35 291 GLY A CA 1
ATOM 2209 C C . GLY A 1 295 ? 1.296 32.477 32.387 1.00 13.65 291 GLY A C 1
ATOM 2210 O O . GLY A 1 295 ? 0.718 31.389 32.443 1.00 13.59 291 GLY A O 1
ATOM 2211 N N . HIS A 1 296 ? 1.217 33.400 33.351 1.00 13.83 292 HIS A N 1
ATOM 2212 C CA . HIS A 1 296 ? 0.482 33.224 34.614 1.00 14.98 292 HIS A CA 1
ATOM 2213 C C . HIS A 1 296 ? 1.032 32.030 35.409 1.00 14.28 292 HIS A C 1
ATOM 2214 O O . HIS A 1 296 ? 0.295 31.367 36.128 1.00 14.56 292 HIS A O 1
ATOM 2221 N N . ALA A 1 297 ? 2.332 31.757 35.280 1.00 13.26 293 ALA A N 1
ATOM 2222 C CA . ALA A 1 297 ? 2.969 30.711 36.077 1.00 12.97 293 ALA A CA 1
ATOM 2223 C C . ALA A 1 297 ? 3.266 31.270 37.473 1.00 13.07 293 ALA A C 1
ATOM 2224 O O . ALA A 1 297 ? 3.430 32.476 37.640 1.00 13.03 293 ALA A O 1
ATOM 2226 N N A GLU A 1 298 ? 3.295 30.383 38.469 0.50 13.30 294 GLU A N 1
ATOM 2227 N N B GLU A 1 298 ? 3.296 30.383 38.470 0.50 13.30 294 GLU A N 1
ATOM 2228 C CA A GLU A 1 298 ? 3.697 30.741 39.819 0.50 13.68 294 GLU A CA 1
ATOM 2229 C CA B GLU A 1 298 ? 3.686 30.733 39.832 0.50 13.67 294 GLU A CA 1
ATOM 2230 C C A GLU A 1 298 ? 5.171 30.376 39.989 0.50 13.40 294 GLU A C 1
ATOM 2231 C C B GLU A 1 298 ? 5.163 30.372 40.004 0.50 13.41 294 GLU A C 1
ATOM 2232 O O A GLU A 1 298 ? 5.556 29.243 39.714 0.50 13.71 294 GLU A O 1
ATOM 2233 O O B GLU A 1 298 ? 5.545 29.231 39.739 0.50 13.74 294 GLU A O 1
ATOM 2244 N N . ALA A 1 299 ? 5.974 31.352 40.423 1.00 12.76 295 ALA A N 1
ATOM 2245 C CA . ALA A 1 299 ? 7.425 31.180 40.572 1.00 12.26 295 ALA A CA 1
ATOM 2246 C C . ALA A 1 299 ? 7.772 31.256 42.062 1.00 11.64 295 ALA A C 1
ATOM 2247 O O . ALA A 1 299 ? 7.690 32.324 42.649 1.00 12.58 295 ALA A O 1
ATOM 2249 N N . VAL A 1 300 ? 8.190 30.126 42.646 1.00 11.11 296 VAL A N 1
ATOM 2250 C CA . VAL A 1 300 ? 8.585 30.065 44.051 1.00 10.95 296 VAL A CA 1
ATOM 2251 C C . VAL A 1 300 ? 10.116 30.015 44.125 1.00 10.80 296 VAL A C 1
ATOM 2252 O O . VAL A 1 300 ? 10.741 29.104 43.584 1.00 10.51 296 VAL A O 1
ATOM 2256 N N . GLY A 1 301 ? 10.693 31.008 44.815 1.00 11.04 297 GLY A N 1
ATOM 2257 C CA . GLY A 1 301 ? 12.136 31.211 44.829 1.00 11.23 297 GLY A CA 1
ATOM 2258 C C . GLY A 1 301 ? 12.508 32.677 45.025 1.00 11.19 297 GLY A C 1
ATOM 2259 O O . GLY A 1 301 ? 11.643 33.498 45.316 1.00 11.36 297 GLY A O 1
ATOM 2260 N N . PRO A 1 302 ? 13.795 33.001 44.845 1.00 10.76 298 PRO A N 1
ATOM 2261 C CA . PRO A 1 302 ? 14.838 32.053 44.479 1.00 10.52 298 PRO A CA 1
ATOM 2262 C C . PRO A 1 302 ? 15.178 31.081 45.621 1.00 10.02 298 PRO A C 1
ATOM 2263 O O . PRO A 1 302 ? 15.079 31.440 46.801 1.00 10.36 298 PRO A O 1
ATOM 2267 N N . ILE A 1 303 ? 15.509 29.841 45.249 1.00 9.50 299 ILE A N 1
ATOM 2268 C CA . ILE A 1 303 ? 16.057 28.843 46.156 1.00 9.27 299 ILE A CA 1
ATOM 2269 C C . ILE A 1 303 ? 17.557 28.781 45.877 1.00 8.97 299 ILE A C 1
ATOM 2270 O O . ILE A 1 303 ? 17.956 28.542 44.732 1.00 8.52 299 ILE A O 1
ATOM 2275 N N . LEU A 1 304 ? 18.375 29.039 46.907 1.00 9.28 300 LEU A N 1
ATOM 2276 C CA . LEU A 1 304 ? 19.833 29.007 46.760 1.00 9.79 300 LEU A CA 1
ATOM 2277 C C . LEU A 1 304 ? 20.292 27.544 46.833 1.00 9.45 300 LEU A C 1
ATOM 2278 O O . LEU A 1 304 ? 19.807 26.777 47.656 1.00 9.29 300 LEU A O 1
ATOM 2283 N N . GLN A 1 305 ? 21.204 27.146 45.937 1.00 9.31 301 GLN A N 1
ATOM 2284 C CA . GLN A 1 305 ? 21.664 25.757 45.903 1.00 9.22 301 GLN A CA 1
ATOM 2285 C C . GLN A 1 305 ? 23.185 25.744 45.712 1.00 9.51 301 GLN A C 1
ATOM 2286 O O . GLN A 1 305 ? 23.756 26.695 45.198 1.00 9.37 301 GLN A O 1
ATOM 2292 N N . GLY A 1 306 ? 23.812 24.657 46.168 1.00 9.92 302 GLY A N 1
ATOM 2293 C CA . GLY A 1 306 ? 25.262 24.476 46.069 1.00 10.41 302 GLY A CA 1
ATOM 2294 C C . GLY A 1 306 ? 25.976 24.640 47.399 1.00 11.03 302 GLY A C 1
ATOM 2295 O O . GLY A 1 306 ? 27.185 24.437 47.471 1.00 10.76 302 GLY A O 1
ATOM 2296 N N . MET A 1 307 ? 25.240 25.021 48.450 1.00 11.79 303 MET A N 1
ATOM 2297 C CA . MET A 1 307 ? 25.805 25.231 49.782 1.00 12.97 303 MET A CA 1
ATOM 2298 C C . MET A 1 307 ? 25.970 23.889 50.503 1.00 11.96 303 MET A C 1
ATOM 2299 O O . MET A 1 307 ? 25.210 22.961 50.280 1.00 11.70 303 MET A O 1
ATOM 2304 N N . ALA A 1 308 ? 26.973 23.821 51.396 1.00 11.00 304 ALA A N 1
ATOM 2305 C CA . ALA A 1 308 ? 27.272 22.626 52.192 1.00 10.38 304 ALA A CA 1
ATOM 2306 C C . ALA A 1 308 ? 26.127 22.325 53.172 1.00 9.77 304 ALA A C 1
ATOM 2307 O O . ALA A 1 308 ? 25.893 21.168 53.529 1.00 9.67 304 ALA A O 1
ATOM 2309 N N . ALA A 1 309 ? 25.460 23.393 53.626 1.00 8.97 305 ALA A N 1
ATOM 2310 C CA . ALA A 1 309 ? 24.230 23.333 54.391 1.00 8.71 305 ALA A CA 1
ATOM 2311 C C . ALA A 1 309 ? 23.369 24.510 53.957 1.00 8.34 305 ALA A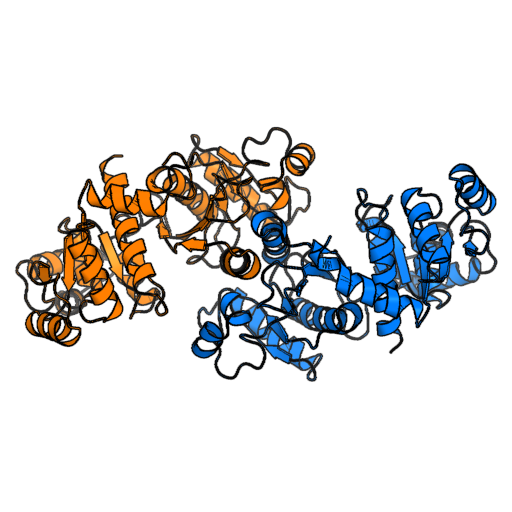 C 1
ATOM 2312 O O . ALA A 1 309 ? 23.903 25.566 53.621 1.00 8.00 305 ALA A O 1
ATOM 2314 N N . PRO A 1 310 ? 22.028 24.350 53.903 1.00 7.95 306 PRO A N 1
ATOM 2315 C CA . PRO A 1 310 ? 21.183 25.326 53.224 1.00 7.74 306 PRO A CA 1
ATOM 2316 C C . PRO A 1 310 ? 21.045 26.661 53.967 1.00 7.43 306 PRO A C 1
ATOM 2317 O O . PRO A 1 310 ? 20.757 26.700 55.155 1.00 6.89 306 PRO A O 1
ATOM 2321 N N . VAL A 1 311 ? 21.241 27.732 53.201 1.00 7.76 307 VAL A N 1
ATOM 2322 C CA . VAL A 1 311 ? 20.931 29.095 53.564 1.00 7.80 307 VAL A CA 1
ATOM 2323 C C . VAL A 1 311 ? 20.047 29.666 52.452 1.00 7.84 307 VAL A C 1
ATOM 2324 O O . VAL A 1 311 ? 20.371 29.527 51.284 1.00 8.11 307 VAL A O 1
ATOM 2328 N N . ASN A 1 312 ? 18.923 30.289 52.831 1.00 7.59 308 ASN A N 1
ATOM 2329 C CA . ASN A 1 312 ? 18.062 30.944 51.844 1.00 7.42 308 ASN A CA 1
ATOM 2330 C C . ASN A 1 312 ? 17.811 32.399 52.241 1.00 7.69 308 ASN A C 1
ATOM 2331 O O . ASN A 1 312 ? 17.871 32.759 53.427 1.00 7.71 308 ASN A O 1
ATOM 2336 N N . ASP A 1 313 ? 17.535 33.204 51.217 1.00 8.41 309 ASP A N 1
ATOM 2337 C CA . ASP A 1 313 ? 17.407 34.630 51.306 1.00 9.03 309 ASP A CA 1
ATOM 2338 C C . ASP A 1 313 ? 16.013 35.029 50.821 1.00 9.56 309 ASP A C 1
ATOM 2339 O O . ASP A 1 313 ? 15.675 34.816 49.661 1.00 10.64 309 ASP A O 1
ATOM 2344 N N . LEU A 1 314 ? 15.233 35.631 51.718 1.00 9.96 310 LEU A N 1
ATOM 2345 C CA . LEU A 1 314 ? 13.899 36.146 51.425 1.00 10.72 310 LEU A CA 1
ATOM 2346 C C . LEU A 1 314 ? 14.016 37.532 50.785 1.00 12.10 310 LEU A C 1
ATOM 2347 O O . LEU A 1 314 ? 15.009 38.229 50.962 1.00 12.67 310 LEU A O 1
ATOM 2352 N N . SER A 1 315 ? 12.964 37.928 50.056 1.00 13.19 311 SER A N 1
ATOM 2353 C CA . SER A 1 315 ? 12.756 39.311 49.672 1.00 13.97 311 SER A CA 1
ATOM 2354 C C . SER A 1 315 ? 12.391 40.128 50.918 1.00 14.20 311 SER A C 1
ATOM 2355 O O . SER A 1 315 ? 11.700 39.636 51.825 1.00 13.26 311 SER A O 1
ATOM 2358 N N A ARG A 1 316 ? 12.842 41.384 50.954 0.50 14.14 312 ARG A N 1
ATOM 2359 N N B ARG A 1 316 ? 12.845 41.384 50.955 0.50 14.29 312 ARG A N 1
ATOM 2360 C CA A ARG A 1 316 ? 12.499 42.301 52.033 0.50 14.39 312 ARG A CA 1
ATOM 2361 C CA B ARG A 1 316 ? 12.499 42.304 52.035 0.50 14.64 312 ARG A CA 1
ATOM 2362 C C A ARG A 1 316 ? 10.992 42.608 51.995 0.50 14.17 312 ARG A C 1
ATOM 2363 C C B ARG A 1 316 ? 10.992 42.609 51.995 0.50 14.31 312 ARG A C 1
ATOM 2364 O O A ARG A 1 316 ? 10.420 42.990 53.006 0.50 13.97 312 ARG A O 1
ATOM 2365 O O B ARG A 1 316 ? 10.419 42.990 53.006 0.50 14.10 312 ARG A O 1
ATOM 2380 N N . GLY A 1 317 ? 10.363 42.405 50.832 1.00 14.04 313 GLY A N 1
ATOM 2381 C CA . GLY A 1 317 ? 8.904 42.565 50.675 1.00 13.88 313 GLY A CA 1
ATOM 2382 C C . GLY A 1 317 ? 8.133 41.269 50.874 1.00 13.74 313 GLY A C 1
ATOM 2383 O O . GLY A 1 317 ? 6.939 41.208 50.539 1.00 14.01 313 GLY A O 1
ATOM 2384 N N . CYS A 1 318 ? 8.774 40.233 51.439 1.00 12.98 314 CYS A N 1
ATOM 2385 C CA . CYS A 1 318 ? 8.166 38.898 51.519 1.00 12.67 314 CYS A CA 1
ATOM 2386 C C . CYS A 1 318 ? 6.915 38.910 52.406 1.00 11.75 314 CYS A C 1
ATOM 2387 O O . CYS A 1 318 ? 6.753 39.766 53.286 1.00 11.93 314 CYS A O 1
ATOM 2390 N N . SER A 1 319 ? 6.034 37.941 52.144 1.00 11.03 315 SER A N 1
ATOM 2391 C CA . SER A 1 319 ? 4.856 37.652 52.961 1.00 10.75 315 SER A CA 1
ATOM 2392 C C . SER A 1 319 ? 5.195 36.627 54.049 1.00 10.49 315 SER A C 1
ATOM 2393 O O . SER A 1 319 ? 6.228 35.966 53.990 1.00 10.13 315 SER A O 1
ATOM 2396 N N . VAL A 1 320 ? 4.283 36.458 55.015 1.00 10.04 316 VAL A N 1
ATOM 2397 C CA . VAL A 1 320 ? 4.423 35.436 56.044 1.00 9.92 316 VAL A CA 1
ATOM 2398 C C . VAL A 1 320 ? 4.451 34.054 55.382 1.00 10.10 316 VAL A C 1
ATOM 2399 O O . VAL A 1 320 ? 5.260 33.206 55.765 1.00 10.55 316 VAL A O 1
ATOM 2403 N N A GLU A 1 321 ? 3.578 33.841 54.387 0.50 10.08 317 GLU A N 1
ATOM 2404 N N B GLU A 1 321 ? 3.577 33.839 54.387 0.50 10.15 317 GLU A N 1
ATOM 2405 C CA A GLU A 1 321 ? 3.498 32.575 53.663 0.50 10.31 317 GLU A CA 1
ATOM 2406 C CA B GLU A 1 321 ? 3.501 32.567 53.667 0.50 10.43 317 GLU A CA 1
ATOM 2407 C C A GLU A 1 321 ? 4.837 32.290 52.968 0.50 9.84 317 GLU A C 1
ATOM 2408 C C B GLU A 1 321 ? 4.838 32.289 52.968 0.50 9.90 317 GLU A C 1
ATOM 2409 O O A GLU A 1 321 ? 5.297 31.155 52.981 0.50 9.72 317 GLU A O 1
ATOM 2410 O O B GLU A 1 321 ? 5.299 31.155 52.979 0.50 9.78 317 GLU A O 1
ATOM 2421 N N . ASP A 1 322 ? 5.439 33.325 52.365 1.00 9.56 318 ASP A N 1
ATOM 2422 C CA . ASP A 1 322 ? 6.759 33.199 51.706 1.00 9.15 318 ASP A CA 1
ATOM 2423 C C . ASP A 1 322 ? 7.783 32.612 52.688 1.00 8.65 318 ASP A C 1
ATOM 2424 O O . ASP A 1 322 ? 8.538 31.722 52.326 1.00 7.97 318 ASP A O 1
ATOM 2429 N N . ILE A 1 323 ? 7.786 33.122 53.922 1.00 8.07 319 ILE A N 1
ATOM 2430 C CA . ILE A 1 323 ? 8.753 32.704 54.956 1.00 7.98 319 ILE A CA 1
ATOM 2431 C C . ILE A 1 323 ? 8.458 31.253 55.358 1.00 8.00 319 ILE A C 1
ATOM 2432 O O . ILE A 1 323 ? 9.346 30.416 55.394 1.00 7.39 319 ILE A O 1
ATOM 2437 N N . TYR A 1 324 ? 7.186 30.964 55.659 1.00 8.25 320 TYR A N 1
ATOM 2438 C CA . TYR A 1 324 ? 6.765 29.624 56.043 1.00 8.37 320 TYR A CA 1
ATOM 2439 C C . TYR A 1 324 ? 7.244 28.612 54.990 1.00 8.51 320 TYR A C 1
ATOM 2440 O O . TYR A 1 324 ? 7.867 27.590 55.320 1.00 7.93 320 TYR A O 1
ATOM 2449 N N . ARG A 1 325 ? 6.942 28.901 53.717 1.00 9.03 321 ARG A N 1
ATOM 2450 C CA . ARG A 1 325 ? 7.278 28.025 52.613 1.00 9.68 321 ARG A CA 1
ATOM 2451 C C . ARG A 1 325 ? 8.789 27.835 52.508 1.00 9.01 321 ARG A C 1
ATOM 2452 O O . ARG A 1 325 ? 9.249 26.700 52.352 1.00 8.58 321 ARG A O 1
ATOM 2460 N N . MET A 1 326 ? 9.538 28.940 52.569 1.00 8.96 322 MET A N 1
ATOM 2461 C CA . MET A 1 326 ? 10.990 28.865 52.330 1.00 9.02 322 MET A CA 1
ATOM 2462 C C . MET A 1 326 ? 11.669 28.120 53.485 1.00 8.13 322 MET A C 1
ATOM 2463 O O . MET A 1 326 ? 12.689 27.473 53.268 1.00 7.80 322 MET A O 1
ATOM 2468 N N . VAL A 1 327 ? 11.130 28.223 54.710 1.00 7.50 323 VAL A N 1
ATOM 2469 C CA . VAL A 1 327 ? 11.666 27.460 55.830 1.00 7.20 323 VAL A CA 1
ATOM 2470 C C . VAL A 1 327 ? 11.478 25.962 55.565 1.00 7.04 323 VAL A C 1
ATOM 2471 O O . VAL A 1 327 ? 12.395 25.189 55.761 1.00 7.00 323 VAL A O 1
ATOM 2475 N N . ALA A 1 328 ? 10.279 25.561 55.123 1.00 7.04 324 ALA A N 1
ATOM 2476 C CA . ALA A 1 328 ? 10.005 24.171 54.805 1.00 7.04 324 ALA A CA 1
ATOM 2477 C C . ALA A 1 328 ? 10.924 23.680 53.675 1.00 6.98 324 ALA A C 1
ATOM 2478 O O . ALA A 1 328 ? 11.416 22.562 53.723 1.00 7.22 324 ALA A O 1
ATOM 2480 N N . ILE A 1 329 ? 11.163 24.527 52.669 1.00 6.99 325 ILE A N 1
ATOM 2481 C CA . ILE A 1 329 ? 12.043 24.151 51.561 1.00 6.80 325 ILE A CA 1
ATOM 2482 C C . ILE A 1 329 ? 13.474 23.968 52.094 1.00 6.66 325 ILE A C 1
ATOM 2483 O O . ILE A 1 329 ? 14.159 22.983 51.747 1.00 6.67 325 ILE A O 1
ATOM 2488 N N . THR A 1 330 ? 13.906 24.893 52.953 1.00 6.35 326 THR A N 1
ATOM 2489 C CA . THR A 1 330 ? 15.246 24.844 53.562 1.00 6.22 326 THR A CA 1
ATOM 2490 C C . THR A 1 330 ? 15.409 23.524 54.322 1.00 6.43 326 THR A C 1
ATOM 2491 O O . THR A 1 330 ? 16.452 22.904 54.255 1.00 6.40 326 THR A O 1
ATOM 2495 N N . ALA A 1 331 ? 14.370 23.121 55.064 1.00 6.75 327 ALA A N 1
ATOM 2496 C CA . ALA A 1 331 ? 14.388 21.892 55.832 1.00 7.24 327 ALA A CA 1
ATOM 2497 C C . ALA A 1 331 ? 14.578 20.686 54.902 1.00 7.57 327 ALA A C 1
ATOM 2498 O O . ALA A 1 331 ? 15.346 19.770 55.225 1.00 7.39 327 ALA A O 1
ATOM 2500 N N . ASN A 1 332 ? 13.887 20.690 53.755 1.00 8.41 328 ASN A N 1
ATOM 2501 C CA . ASN A 1 332 ? 14.000 19.611 52.766 1.00 9.08 328 ASN A CA 1
ATOM 2502 C C . ASN A 1 332 ? 15.437 19.573 52.200 1.00 8.83 328 ASN A C 1
ATOM 2503 O O . ASN A 1 332 ? 16.022 18.496 51.996 1.00 9.02 328 ASN A O 1
ATOM 2508 N N . GLN A 1 333 ? 16.029 20.749 51.963 1.00 8.70 329 GLN A N 1
ATOM 2509 C CA . GLN A 1 333 ? 17.429 20.838 51.508 1.00 8.95 329 GLN A CA 1
ATOM 2510 C C . GLN A 1 333 ? 18.372 20.291 52.586 1.00 9.36 329 GLN A C 1
ATOM 2511 O O . GLN A 1 333 ? 19.383 19.664 52.265 1.00 9.44 329 GLN A O 1
ATOM 2517 N N . ALA A 1 334 ? 18.068 20.560 53.856 1.00 9.90 330 ALA A N 1
ATOM 2518 C CA . ALA A 1 334 ? 18.890 20.082 54.970 1.00 10.74 330 ALA A CA 1
ATOM 2519 C C . ALA A 1 334 ? 18.840 18.555 55.031 1.00 11.56 330 ALA A C 1
ATOM 2520 O O . ALA A 1 334 ? 19.868 17.910 55.267 1.00 12.42 330 ALA A O 1
ATOM 2522 N N . ILE A 1 335 ?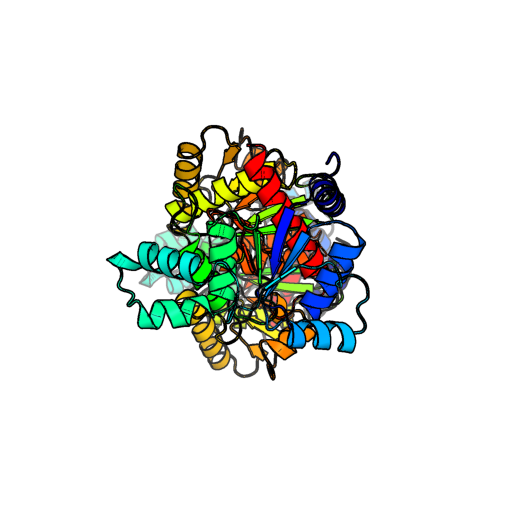 17.648 17.980 54.837 1.00 11.89 331 ILE A N 1
ATOM 2523 C CA . ILE A 1 335 ? 17.478 16.529 54.825 1.00 12.49 331 ILE A CA 1
ATOM 2524 C C . ILE A 1 335 ? 18.389 15.938 53.737 1.00 13.62 331 ILE A C 1
ATOM 2525 O O . ILE A 1 335 ? 19.126 14.984 53.991 1.00 13.99 331 ILE A O 1
ATOM 2530 N N . ALA A 1 336 ? 18.350 16.531 52.541 1.00 14.10 332 ALA A N 1
ATOM 2531 C CA . ALA A 1 336 ? 19.152 16.066 51.409 1.00 15.60 332 ALA A CA 1
ATOM 2532 C C . ALA A 1 336 ? 20.652 16.159 51.734 1.00 17.52 332 ALA A C 1
ATOM 2533 O O . ALA A 1 336 ? 21.407 15.249 51.434 1.00 19.12 332 ALA A O 1
ATOM 2535 N N . ALA A 1 337 ? 21.075 17.260 52.361 1.00 20.08 333 ALA A N 1
ATOM 2536 C CA . ALA A 1 337 ? 22.488 17.486 52.698 1.00 22.97 333 ALA A CA 1
ATOM 2537 C C . ALA A 1 337 ? 22.995 16.411 53.673 1.00 25.97 333 ALA A C 1
ATOM 2538 O O . ALA A 1 337 ? 24.182 16.074 53.649 1.00 27.79 333 ALA A O 1
ATOM 2540 N N . LYS A 1 338 ? 22.097 15.873 54.510 1.00 29.28 334 LYS A N 1
ATOM 2541 C CA . LYS A 1 338 ? 22.437 14.867 55.526 1.00 32.94 334 LYS A CA 1
ATOM 2542 C C . LYS A 1 338 ? 22.565 13.457 54.923 1.00 35.64 334 LYS A C 1
ATOM 2543 O O . LYS A 1 338 ? 23.131 12.584 55.571 1.00 37.63 334 LYS A O 1
ATOM 2549 N N . GLU A 1 339 ? 22.081 13.241 53.690 1.00 37.88 335 GLU A N 1
ATOM 2550 C CA . GLU A 1 339 ? 22.176 11.927 53.014 1.00 40.43 335 GLU A CA 1
ATOM 2551 C C . GLU A 1 339 ? 23.549 11.776 52.343 1.00 40.34 335 GLU A C 1
ATOM 2552 O O . GLU A 1 339 ? 24.564 12.286 52.825 1.00 42.50 335 GLU A O 1
ATOM 2558 N N . GLY B 1 1 ? -5.561 46.199 14.143 1.00 29.44 -3 GLY B N 1
ATOM 2559 C CA . GLY B 1 1 ? -6.967 46.651 14.362 1.00 30.00 -3 GLY B CA 1
ATOM 2560 C C . GLY B 1 1 ? -7.206 47.075 15.809 1.00 31.25 -3 GLY B C 1
ATOM 2561 O O . GLY B 1 1 ? -6.262 47.148 16.595 1.00 29.58 -3 GLY B O 1
ATOM 2562 N N . PRO B 1 2 ? -8.468 47.379 16.194 1.00 31.47 -2 PRO B N 1
ATOM 2563 C CA . PRO B 1 2 ? -8.777 47.875 17.539 1.00 32.40 -2 PRO B CA 1
ATOM 2564 C C . PRO B 1 2 ? -8.326 46.944 18.678 1.00 32.71 -2 PRO B C 1
ATOM 2565 O O . PRO B 1 2 ? -7.853 47.428 19.708 1.00 33.09 -2 PRO B O 1
ATOM 2569 N N . LEU B 1 3 ? -8.501 45.627 18.491 1.00 32.23 -1 LEU B N 1
ATOM 2570 C CA . LEU B 1 3 ? -8.017 44.616 19.450 1.00 31.94 -1 LEU B CA 1
ATOM 2571 C C . LEU B 1 3 ? -6.790 43.913 18.856 1.00 30.80 -1 LEU B C 1
ATOM 2572 O O . LEU B 1 3 ? -6.779 43.536 17.680 1.00 30.34 -1 LEU B O 1
ATOM 2577 N N . GLY B 1 4 ? -5.749 43.750 19.682 1.00 29.34 0 GLY B N 1
ATOM 2578 C CA . GLY B 1 4 ? -4.486 43.144 19.261 1.00 29.16 0 GLY B CA 1
ATOM 2579 C C . GLY B 1 4 ? -4.606 41.650 19.000 1.00 29.15 0 GLY B C 1
ATOM 2580 O O . GLY B 1 4 ? -3.883 41.094 18.169 1.00 28.79 0 GLY B O 1
ATOM 2581 N N . SER B 1 5 ? -5.555 41.014 19.693 1.00 29.67 1 SER B N 1
ATOM 2582 C CA . SER B 1 5 ? -5.858 39.591 19.558 1.00 30.89 1 SER B CA 1
ATOM 2583 C C . SER B 1 5 ? -6.420 39.237 18.167 1.00 31.02 1 SER B C 1
ATOM 2584 O O . SER B 1 5 ? -6.361 38.078 17.767 1.00 32.71 1 SER B O 1
ATOM 2587 N N . ASP B 1 6 ? -6.937 40.216 17.409 1.00 31.10 2 ASP B N 1
ATOM 2588 C CA . ASP B 1 6 ? -7.557 39.955 16.094 1.00 29.90 2 ASP B CA 1
ATOM 2589 C C . ASP B 1 6 ? -6.592 40.226 14.929 1.00 28.42 2 ASP B C 1
ATOM 2590 O O . ASP B 1 6 ? -7.035 40.232 13.775 1.00 28.35 2 ASP B O 1
ATOM 2595 N N . LEU B 1 7 ? -5.295 40.387 15.220 1.00 25.90 3 LEU B N 1
ATOM 2596 C CA . LEU B 1 7 ? -4.346 40.916 14.272 1.00 24.91 3 LEU B CA 1
ATOM 2597 C C . LEU B 1 7 ? -4.228 39.987 13.058 1.00 24.87 3 LEU B C 1
ATOM 2598 O O . LEU B 1 7 ? -4.147 40.495 11.942 1.00 23.11 3 LEU B O 1
ATOM 2603 N N . ILE B 1 8 ? -4.229 38.659 13.257 1.00 24.15 4 ILE B N 1
ATOM 2604 C CA . ILE B 1 8 ? -3.991 37.739 12.130 1.00 24.29 4 ILE B CA 1
ATOM 2605 C C . ILE B 1 8 ? -5.124 37.890 11.099 1.00 24.60 4 ILE B C 1
ATOM 2606 O O . ILE B 1 8 ? -4.861 37.935 9.893 1.00 25.87 4 ILE B O 1
ATOM 2611 N N . GLN B 1 9 ? -6.371 37.986 11.577 1.00 25.30 5 GLN B N 1
ATOM 2612 C CA . GLN B 1 9 ? -7.522 38.198 10.697 1.00 26.60 5 GLN B CA 1
ATOM 2613 C C . GLN B 1 9 ? -7.363 39.533 9.952 1.00 26.29 5 GLN B C 1
ATOM 2614 O O . GLN B 1 9 ? -7.681 39.627 8.756 1.00 25.25 5 GLN B O 1
ATOM 2620 N N . ASP B 1 10 ? -6.862 40.554 10.663 1.00 25.06 6 ASP B N 1
ATOM 2621 C CA . ASP B 1 10 ? -6.675 41.891 10.099 1.00 24.49 6 ASP B CA 1
ATOM 2622 C C . ASP B 1 10 ? -5.600 41.857 9.009 1.00 23.22 6 ASP B C 1
ATOM 2623 O O . ASP B 1 10 ? -5.756 42.516 7.988 1.00 22.93 6 ASP B O 1
ATOM 2628 N N . VAL B 1 11 ? -4.510 41.119 9.253 1.00 20.59 7 VAL B N 1
ATOM 2629 C CA . VAL B 1 11 ? -3.412 40.954 8.300 1.00 20.54 7 VAL B CA 1
ATOM 2630 C C . VAL B 1 11 ? -3.969 40.337 7.010 1.00 20.88 7 VAL B C 1
ATOM 2631 O O . VAL B 1 11 ? -3.689 40.830 5.917 1.00 20.57 7 VAL B O 1
ATOM 2635 N N . ILE B 1 12 ? -4.776 39.280 7.146 1.00 21.34 8 ILE B N 1
ATOM 2636 C CA . ILE B 1 12 ? -5.331 38.593 5.981 1.00 21.55 8 ILE B CA 1
ATOM 2637 C C . ILE B 1 12 ? -6.220 39.567 5.188 1.00 22.69 8 ILE B C 1
ATOM 2638 O O . ILE B 1 12 ? -6.083 39.676 3.962 1.00 21.76 8 ILE B O 1
ATOM 2643 N N . ARG B 1 13 ? -7.122 40.260 5.892 1.00 24.23 9 ARG B N 1
ATOM 2644 C CA . ARG B 1 13 ? -8.047 41.213 5.268 1.00 26.85 9 ARG B CA 1
ATOM 2645 C C . ARG B 1 13 ? -7.269 42.310 4.527 1.00 26.16 9 ARG B C 1
ATOM 2646 O O . ARG B 1 13 ? -7.620 42.659 3.417 1.00 24.48 9 ARG B O 1
ATOM 2654 N N . ARG B 1 14 ? -6.229 42.862 5.161 1.00 25.49 10 ARG B N 1
ATOM 2655 C CA . ARG B 1 14 ? -5.432 43.947 4.581 1.00 24.77 10 ARG B CA 1
ATOM 2656 C C . ARG B 1 14 ? -4.781 43.465 3.278 1.00 24.38 10 ARG B C 1
ATOM 2657 O O . ARG B 1 14 ? -4.703 44.228 2.310 1.00 24.82 10 ARG B O 1
ATOM 2665 N N . ALA B 1 15 ? -4.331 42.203 3.253 1.00 22.73 11 ALA B N 1
ATOM 2666 C CA . ALA B 1 15 ? -3.744 41.614 2.055 1.00 23.65 11 ALA B CA 1
ATOM 2667 C C . ALA B 1 15 ? -4.819 41.486 0.966 1.00 23.78 11 ALA B C 1
ATOM 2668 O O . ALA B 1 15 ? -4.576 41.825 -0.186 1.00 24.34 11 ALA B O 1
ATOM 2670 N N . GLN B 1 16 ? -6.005 41.008 1.351 1.00 24.65 12 GLN B N 1
ATOM 2671 C CA . GLN B 1 16 ? -7.127 40.808 0.421 1.00 24.96 12 GLN B CA 1
ATOM 2672 C C . GLN B 1 16 ? -7.542 42.130 -0.237 1.00 26.52 12 GLN B C 1
ATOM 2673 O O . GLN B 1 16 ? -7.906 42.138 -1.411 1.00 25.19 12 GLN B O 1
ATOM 2679 N N . GLU B 1 17 ? -7.494 43.228 0.526 1.00 28.54 13 GLU B N 1
ATOM 2680 C CA . GLU B 1 17 ? -7.969 44.547 0.069 1.00 30.68 13 GLU B CA 1
ATOM 2681 C C . GLU B 1 17 ? -6.972 45.187 -0.908 1.00 29.91 13 GLU B C 1
ATOM 2682 O O . GLU B 1 17 ? -7.334 46.129 -1.615 1.00 30.34 13 GLU B O 1
ATOM 2688 N N . ASN B 1 18 ? -5.727 44.698 -0.930 1.00 28.81 14 ASN B N 1
ATOM 2689 C CA . ASN B 1 18 ? -4.667 45.255 -1.767 1.00 28.84 14 ASN B CA 1
ATOM 2690 C C . ASN B 1 18 ? -3.722 44.123 -2.182 1.00 27.12 14 ASN B C 1
ATOM 2691 O O . ASN B 1 18 ? -2.656 43.951 -1.611 1.00 26.07 14 ASN B O 1
ATOM 2696 N N . LYS B 1 19 ? -4.130 43.360 -3.204 1.00 25.91 15 LYS B N 1
ATOM 2697 C CA . LYS B 1 19 ? -3.462 42.124 -3.577 1.00 24.23 15 LYS B CA 1
ATOM 2698 C C . LYS B 1 19 ? -2.033 42.384 -4.058 1.00 22.73 15 LYS B C 1
ATOM 2699 O O . LYS B 1 19 ? -1.817 43.177 -4.965 1.00 21.63 15 LYS B O 1
ATOM 2705 N N . GLN B 1 20 ? -1.082 41.662 -3.459 1.00 20.54 16 GLN B N 1
ATOM 2706 C CA . GLN B 1 20 ? 0.338 41.736 -3.770 1.00 21.09 16 GLN B CA 1
ATOM 2707 C C . GLN B 1 20 ? 0.769 40.466 -4.508 1.00 21.69 16 GLN B C 1
ATOM 2708 O O . GLN B 1 20 ? 0.101 39.438 -4.409 1.00 23.83 16 GLN B O 1
ATOM 2714 N N . ARG B 1 21 ? 1.896 40.559 -5.217 1.00 24.03 17 ARG B N 1
ATOM 2715 C CA . ARG B 1 21 ? 2.514 39.443 -5.923 1.00 24.79 17 ARG B CA 1
ATOM 2716 C C . ARG B 1 21 ? 3.575 38.803 -5.017 1.00 24.29 17 ARG B C 1
ATOM 2717 O O . ARG B 1 21 ? 4.569 39.450 -4.672 1.00 24.26 17 ARG B O 1
ATOM 2725 N N . ILE B 1 22 ? 3.381 37.529 -4.656 1.00 23.05 18 ILE B N 1
ATOM 2726 C CA . ILE B 1 22 ? 4.326 36.824 -3.779 1.00 23.42 18 ILE B CA 1
ATOM 2727 C C . ILE B 1 22 ? 4.950 35.644 -4.534 1.00 22.79 18 ILE B C 1
ATOM 2728 O O . ILE B 1 22 ? 4.223 34.775 -5.014 1.00 23.87 18 ILE B O 1
ATOM 2733 N N . VAL B 1 23 ? 6.287 35.629 -4.612 1.00 22.93 19 VAL B N 1
ATOM 2734 C CA . VAL B 1 23 ? 7.052 34.559 -5.266 1.00 22.62 19 VAL B CA 1
ATOM 2735 C C . VAL B 1 23 ? 7.322 33.440 -4.253 1.00 22.48 19 VAL B C 1
ATOM 2736 O O . VAL B 1 23 ? 7.809 33.704 -3.139 1.00 20.86 19 VAL B O 1
ATOM 2740 N N . LEU B 1 24 ? 7.034 32.201 -4.675 1.00 21.22 20 LEU B N 1
ATOM 2741 C CA . LEU B 1 24 ? 7.338 30.985 -3.927 1.00 20.28 20 LEU B CA 1
ATOM 2742 C C . LEU B 1 24 ? 8.327 30.149 -4.733 1.00 19.61 20 LEU B C 1
ATOM 2743 O O . LEU B 1 24 ? 7.931 29.386 -5.621 1.00 20.77 20 LEU B O 1
ATOM 2748 N N . PRO B 1 25 ? 9.649 30.314 -4.503 1.00 18.51 21 PRO B N 1
ATOM 2749 C CA . PRO B 1 25 ? 10.667 29.531 -5.206 1.00 18.87 21 PRO B CA 1
ATOM 2750 C C . PRO B 1 25 ? 10.540 28.004 -5.092 1.00 18.82 21 PRO B C 1
ATOM 2751 O O . PRO B 1 25 ? 10.986 27.293 -5.984 1.00 18.57 21 PRO B O 1
ATOM 2755 N N . GLU B 1 26 ? 9.962 27.524 -3.988 1.00 18.83 22 GLU B N 1
ATOM 2756 C CA . GLU B 1 26 ? 9.839 26.092 -3.714 1.00 19.25 22 GLU B CA 1
ATOM 2757 C C . GLU B 1 26 ? 8.525 25.588 -4.323 1.00 19.94 22 GLU B C 1
ATOM 2758 O O . GLU B 1 26 ? 7.616 25.145 -3.618 1.00 20.98 22 GLU B O 1
ATOM 2764 N N . GLY B 1 27 ? 8.455 25.641 -5.660 1.00 20.72 23 GLY B N 1
ATOM 2765 C CA . GLY B 1 27 ? 7.220 25.454 -6.396 1.00 21.20 23 GLY B CA 1
ATOM 2766 C C . GLY B 1 27 ? 6.737 24.010 -6.447 1.00 21.74 23 GLY B C 1
ATOM 2767 O O . GLY B 1 27 ? 5.625 23.772 -6.909 1.00 22.05 23 GLY B O 1
ATOM 2768 N N . LEU B 1 28 ? 7.554 23.050 -5.995 1.00 21.24 24 LEU B N 1
ATOM 2769 C CA . LEU B 1 28 ? 7.129 21.641 -5.955 1.00 23.08 24 LEU B CA 1
ATOM 2770 C C . LEU B 1 28 ? 6.936 21.149 -4.513 1.00 23.04 24 LEU B C 1
ATOM 2771 O O . LEU B 1 28 ? 6.540 19.992 -4.319 1.00 24.22 24 LEU B O 1
ATOM 2776 N N . GLU B 1 29 ? 7.198 22.002 -3.508 1.00 21.55 25 GLU B N 1
ATOM 2777 C CA . GLU B 1 29 ? 7.117 21.574 -2.106 1.00 20.77 25 GLU B CA 1
ATOM 2778 C C . GLU B 1 29 ? 5.643 21.457 -1.730 1.00 20.06 25 GLU B C 1
ATOM 2779 O O . GLU B 1 29 ? 4.877 22.398 -1.927 1.00 20.26 25 GLU B O 1
ATOM 2785 N N . PRO B 1 30 ? 5.180 20.277 -1.250 1.00 20.05 26 PRO B N 1
ATOM 2786 C CA . PRO B 1 30 ? 3.750 20.038 -1.063 1.00 19.95 26 PRO B CA 1
ATOM 2787 C C . PRO B 1 30 ? 3.026 21.015 -0.126 1.00 19.97 26 PRO B C 1
ATOM 2788 O O . PRO B 1 30 ? 1.946 21.470 -0.461 1.00 20.34 26 PRO B O 1
ATOM 2792 N N . ARG B 1 31 ? 3.604 21.325 1.043 1.00 19.35 27 ARG B N 1
ATOM 2793 C CA . ARG B 1 31 ? 2.929 22.212 1.998 1.00 19.14 27 ARG B CA 1
ATOM 2794 C C . ARG B 1 31 ? 2.773 23.609 1.384 1.00 18.64 27 ARG B C 1
ATOM 2795 O O . ARG B 1 31 ? 1.754 24.254 1.586 1.00 19.68 27 ARG B O 1
ATOM 2803 N N . THR B 1 32 ? 3.807 24.058 0.665 1.00 19.48 28 THR B N 1
ATOM 2804 C CA . THR B 1 32 ? 3.814 25.339 -0.024 1.00 19.15 28 THR B CA 1
ATOM 2805 C C . THR B 1 32 ? 2.672 25.379 -1.054 1.00 20.23 28 THR B C 1
ATOM 2806 O O . THR B 1 32 ? 1.955 26.388 -1.171 1.00 20.01 28 THR B O 1
ATOM 2810 N N . LEU B 1 33 ? 2.488 24.278 -1.793 1.00 20.93 29 LEU B N 1
ATOM 2811 C CA . LEU B 1 33 ? 1.435 24.233 -2.820 1.00 21.52 29 LEU B CA 1
ATOM 2812 C C . LEU B 1 33 ? 0.057 24.221 -2.147 1.00 21.30 29 LEU B C 1
ATOM 2813 O O . LEU B 1 33 ? -0.871 24.866 -2.631 1.00 22.04 29 LEU B O 1
ATOM 2818 N N . GLU B 1 34 ? -0.072 23.486 -1.035 1.00 22.39 30 GLU B N 1
ATOM 2819 C CA . GLU B 1 34 ? -1.322 23.446 -0.280 1.00 22.24 30 GLU B CA 1
ATOM 2820 C C . GLU B 1 34 ? -1.660 24.865 0.198 1.00 21.45 30 GLU B C 1
ATOM 2821 O O . GLU B 1 34 ? -2.806 25.302 0.114 1.00 21.55 30 GLU B O 1
ATOM 2827 N N . ALA B 1 35 ? -0.650 25.576 0.714 1.00 20.02 31 ALA B N 1
ATOM 2828 C CA . ALA B 1 35 ? -0.823 26.946 1.191 1.00 19.63 31 ALA B CA 1
ATOM 2829 C C . ALA B 1 35 ? -1.223 27.864 0.028 1.00 18.42 31 ALA B C 1
ATOM 2830 O O . ALA B 1 35 ? -2.151 28.653 0.156 1.00 19.83 31 ALA B O 1
ATOM 2832 N N . ALA B 1 36 ? -0.504 27.763 -1.093 1.00 19.11 32 ALA B N 1
ATOM 2833 C CA . ALA B 1 36 ? -0.771 28.602 -2.275 1.00 19.02 32 ALA B CA 1
ATOM 2834 C C . ALA B 1 36 ? -2.217 28.403 -2.752 1.00 19.52 32 ALA B C 1
ATOM 2835 O O . ALA B 1 36 ? -2.893 29.367 -3.130 1.00 18.57 32 ALA B O 1
ATOM 2837 N N . ASP B 1 37 ? -2.677 27.147 -2.727 1.00 19.83 33 ASP B N 1
ATOM 2838 C CA . ASP B 1 37 ? -4.034 26.803 -3.125 1.00 20.64 33 ASP B CA 1
ATOM 2839 C C . ASP B 1 37 ? -5.055 27.584 -2.289 1.00 20.97 33 ASP B C 1
ATOM 2840 O O . ASP B 1 37 ? -5.993 28.173 -2.832 1.00 21.60 33 ASP B O 1
ATOM 2845 N N . ARG B 1 38 ? -4.884 27.564 -0.962 1.00 20.84 34 ARG B N 1
ATOM 2846 C CA . ARG B 1 38 ? -5.817 28.231 -0.052 1.00 20.42 34 ARG B CA 1
ATOM 2847 C C . ARG B 1 38 ? -5.713 29.756 -0.214 1.00 20.48 34 ARG B C 1
ATOM 2848 O O . ARG B 1 38 ? -6.722 30.463 -0.146 1.00 20.74 34 ARG B O 1
ATOM 2856 N N . LEU B 1 39 ? -4.486 30.253 -0.398 1.00 20.32 35 LEU B N 1
ATOM 2857 C CA . LEU B 1 39 ? -4.244 31.686 -0.544 1.00 20.51 35 LEU B CA 1
ATOM 2858 C C . LEU B 1 39 ? -4.954 32.211 -1.800 1.00 21.30 35 LEU B C 1
ATOM 2859 O O . LEU B 1 39 ? -5.546 33.292 -1.765 1.00 21.54 35 LEU B O 1
ATOM 2864 N N . MET B 1 40 ? -4.886 31.441 -2.892 1.00 21.57 36 MET B N 1
ATOM 2865 C CA . MET B 1 40 ? -5.496 31.833 -4.169 1.00 22.53 36 MET B CA 1
ATOM 2866 C C . MET B 1 40 ? -7.023 31.733 -4.068 1.00 22.70 36 MET B C 1
ATOM 2867 O O . MET B 1 40 ? -7.740 32.628 -4.533 1.00 24.50 36 MET B O 1
ATOM 2872 N N . ALA B 1 41 ? -7.519 30.667 -3.428 1.00 22.61 37 ALA B N 1
ATOM 2873 C CA . ALA B 1 41 ? -8.955 30.494 -3.205 1.00 22.81 37 ALA B CA 1
ATOM 2874 C C . ALA B 1 41 ? -9.530 31.679 -2.416 1.00 23.07 37 ALA B C 1
ATOM 2875 O O . ALA B 1 41 ? -10.641 32.132 -2.696 1.00 21.99 37 ALA B O 1
ATOM 2877 N N . ASP B 1 42 ? -8.767 32.168 -1.427 1.00 22.67 38 ASP B N 1
ATOM 2878 C CA . ASP B 1 42 ? -9.198 33.240 -0.520 1.00 23.12 38 ASP B CA 1
ATOM 2879 C C . ASP B 1 42 ? -8.837 34.630 -1.075 1.00 22.41 38 ASP B C 1
ATOM 2880 O O . ASP B 1 42 ? -9.140 35.640 -0.434 1.00 22.35 38 ASP B O 1
ATOM 2885 N N . LYS B 1 43 ? -8.190 34.683 -2.249 1.00 23.39 39 LYS B N 1
ATOM 2886 C CA . LYS B 1 43 ? -7.873 35.949 -2.943 1.00 23.83 39 LYS B CA 1
ATOM 2887 C C . LYS B 1 43 ? -6.945 36.811 -2.068 1.00 23.77 39 LYS B C 1
ATOM 2888 O O . LYS B 1 43 ? -7.082 38.030 -2.040 1.00 23.82 39 LYS B O 1
ATOM 2894 N N . VAL B 1 44 ? -5.983 36.184 -1.383 1.00 23.15 40 VAL B N 1
ATOM 2895 C CA . VAL B 1 44 ? -5.140 36.892 -0.415 1.00 22.47 40 VAL B CA 1
ATOM 2896 C C . VAL B 1 44 ? -3.965 37.556 -1.141 1.00 21.74 40 VAL B C 1
ATOM 2897 O O . VAL B 1 44 ? -3.589 38.678 -0.804 1.00 21.40 40 VAL B O 1
ATOM 2901 N N . VAL B 1 45 ? -3.372 36.837 -2.100 1.00 21.37 41 VAL B N 1
ATOM 2902 C CA . VAL B 1 45 ? -2.236 37.306 -2.890 1.00 21.39 41 VAL B CA 1
ATOM 2903 C C . VAL B 1 45 ? -2.329 36.706 -4.295 1.00 22.00 41 VAL B C 1
ATOM 2904 O O . VAL B 1 45 ? -3.081 35.764 -4.530 1.00 23.15 4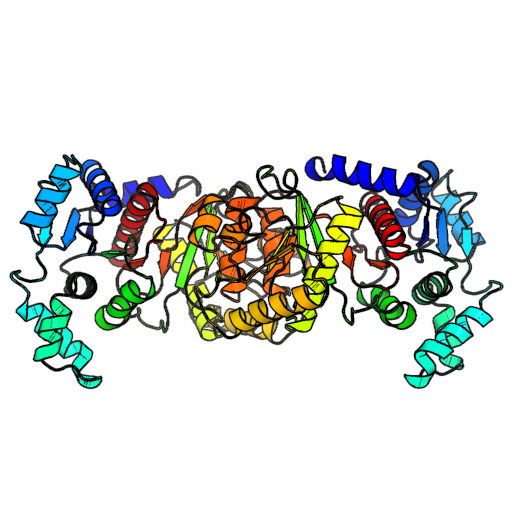1 VAL B O 1
ATOM 2908 N N . ASN B 1 46 ? -1.538 37.270 -5.207 1.00 23.58 42 ASN B N 1
ATOM 2909 C CA . ASN B 1 46 ? -1.299 36.694 -6.518 1.00 23.77 42 ASN B CA 1
ATOM 2910 C C . ASN B 1 46 ? 0.004 35.889 -6.428 1.00 23.79 42 ASN B C 1
ATOM 2911 O O . ASN B 1 46 ? 1.073 36.448 -6.164 1.00 23.38 42 ASN B O 1
ATOM 2916 N N . ILE B 1 47 ? -0.097 34.570 -6.628 1.00 23.72 43 ILE B N 1
ATOM 2917 C CA . ILE B 1 47 ? 1.006 33.636 -6.400 1.00 24.08 43 ILE B CA 1
ATOM 2918 C C . ILE B 1 47 ? 1.836 33.477 -7.675 1.00 23.95 43 ILE B C 1
ATOM 2919 O O . ILE B 1 47 ? 1.277 33.296 -8.748 1.00 25.29 43 ILE B O 1
ATOM 2924 N N . ILE B 1 48 ? 3.162 33.489 -7.523 1.00 24.21 44 ILE B N 1
ATOM 2925 C CA . ILE B 1 48 ? 4.098 33.093 -8.566 1.00 24.39 44 ILE B CA 1
ATOM 2926 C C . ILE B 1 48 ? 4.881 31.877 -8.055 1.00 24.95 44 ILE B C 1
ATOM 2927 O O . ILE B 1 48 ? 5.607 31.972 -7.054 1.00 24.99 44 ILE B O 1
ATOM 2932 N N . LEU B 1 49 ? 4.730 30.739 -8.742 1.00 24.28 45 LEU B N 1
ATOM 2933 C CA . LEU B 1 49 ? 5.453 29.506 -8.402 1.00 22.74 45 LEU B CA 1
ATOM 2934 C C . LEU B 1 49 ? 6.662 29.364 -9.326 1.00 22.21 45 LEU B C 1
ATOM 2935 O O . LEU B 1 49 ? 6.556 29.633 -10.521 1.00 22.52 45 LEU B O 1
ATOM 2940 N N . ILE B 1 50 ? 7.795 28.915 -8.779 1.00 20.84 46 ILE B N 1
ATOM 2941 C CA . ILE B 1 50 ? 8.980 28.668 -9.589 1.00 21.05 46 ILE B CA 1
ATOM 2942 C C . ILE B 1 50 ? 9.184 27.160 -9.764 1.00 20.58 46 ILE B C 1
ATOM 2943 O O . ILE B 1 50 ? 9.265 26.408 -8.794 1.00 18.95 46 ILE B O 1
ATOM 2948 N N . GLY B 1 51 ? 9.311 26.751 -11.029 1.00 20.27 47 GLY B N 1
ATOM 2949 C CA . GLY B 1 51 ? 9.612 25.382 -11.393 1.00 20.35 47 GLY B CA 1
ATOM 2950 C C . GLY B 1 51 ? 9.259 25.114 -12.843 1.00 20.66 47 GLY B C 1
ATOM 2951 O O . GLY B 1 51 ? 8.598 25.933 -13.486 1.00 20.45 47 GLY B O 1
ATOM 2952 N N . ASN B 1 52 ? 9.720 23.967 -13.349 1.00 20.38 48 ASN B N 1
ATOM 2953 C CA . ASN B 1 52 ? 9.307 23.471 -14.664 1.00 20.61 48 ASN B CA 1
ATOM 2954 C C . ASN B 1 52 ? 7.773 23.444 -14.693 1.00 20.43 48 ASN B C 1
ATOM 2955 O O . ASN B 1 52 ? 7.154 22.915 -13.786 1.00 19.88 48 ASN B O 1
ATOM 2960 N N . VAL B 1 53 ? 7.171 24.035 -15.732 1.00 21.30 49 VAL B N 1
ATOM 2961 C CA . VAL B 1 53 ? 5.718 24.267 -15.768 1.00 21.61 49 VAL B CA 1
ATOM 2962 C C . VAL B 1 53 ? 4.976 22.924 -15.730 1.00 22.51 49 VAL B C 1
ATOM 2963 O O . VAL B 1 53 ? 4.010 22.767 -14.965 1.00 20.95 49 VAL B O 1
ATOM 2967 N N . ASP B 1 54 ? 5.409 21.968 -16.564 1.00 23.81 50 ASP B N 1
ATOM 2968 C CA . ASP B 1 54 ? 4.764 20.645 -16.616 1.00 24.50 50 ASP B CA 1
ATOM 2969 C C . ASP B 1 54 ? 4.915 19.941 -15.259 1.00 24.27 50 ASP B C 1
ATOM 2970 O O . ASP B 1 54 ? 3.947 19.341 -14.768 1.00 23.85 50 ASP B O 1
ATOM 2975 N N . SER B 1 55 ? 6.105 20.043 -14.649 1.00 23.74 51 SER B N 1
ATOM 2976 C CA . SER B 1 55 ? 6.371 19.398 -13.348 1.00 23.34 51 SER B CA 1
ATOM 2977 C C . SER B 1 55 ? 5.449 19.972 -12.263 1.00 22.65 51 SER B C 1
ATOM 2978 O O . SER B 1 55 ? 4.876 19.229 -11.477 1.00 21.33 51 SER B O 1
ATOM 2981 N N . VAL B 1 56 ? 5.298 21.302 -12.243 1.00 21.71 52 VAL B N 1
ATOM 2982 C CA . VAL B 1 56 ? 4.487 21.974 -11.229 1.00 21.31 52 VAL B CA 1
ATOM 2983 C C . VAL B 1 56 ? 3.015 21.596 -11.424 1.00 20.92 52 VAL B C 1
ATOM 2984 O O . VAL B 1 56 ? 2.330 21.240 -10.469 1.00 19.59 52 VAL B O 1
ATOM 2988 N N . LYS B 1 57 ? 2.538 21.681 -12.667 1.00 21.42 53 LYS B N 1
ATOM 2989 C CA . LYS B 1 57 ? 1.147 21.363 -12.972 1.00 21.76 53 LYS B CA 1
ATOM 2990 C C . LYS B 1 57 ? 0.851 19.903 -12.597 1.00 21.22 53 LYS B C 1
ATOM 2991 O O . LYS B 1 57 ? -0.217 19.613 -12.064 1.00 20.61 53 LYS B O 1
ATOM 2997 N N . ALA B 1 58 ? 1.805 19.001 -12.866 1.00 21.02 54 ALA B N 1
ATOM 2998 C CA . ALA B 1 58 ? 1.651 17.574 -12.539 1.00 21.24 54 ALA B CA 1
ATOM 2999 C C . ALA B 1 58 ? 1.546 17.389 -11.019 1.00 21.71 54 ALA B C 1
ATOM 3000 O O . ALA B 1 58 ? 0.723 16.604 -10.532 1.00 20.04 54 ALA B O 1
ATOM 3002 N N . LYS B 1 59 ? 2.384 18.123 -10.276 1.00 22.08 55 LYS B N 1
ATOM 3003 C CA . LYS B 1 59 ? 2.397 18.045 -8.811 1.00 23.09 55 LYS B CA 1
ATOM 3004 C C . LYS B 1 59 ? 1.066 18.562 -8.247 1.00 22.67 55 LYS B C 1
ATOM 3005 O O . LYS B 1 59 ? 0.496 17.953 -7.355 1.00 20.95 55 LYS B O 1
ATOM 3011 N N . VAL B 1 60 ? 0.575 19.684 -8.785 1.00 23.61 56 VAL B N 1
ATOM 3012 C CA . VAL B 1 60 ? -0.728 20.251 -8.396 1.00 23.47 56 VAL B CA 1
ATOM 3013 C C . VAL B 1 60 ? -1.822 19.194 -8.607 1.00 23.78 56 VAL B C 1
ATOM 3014 O O . VAL B 1 60 ? -2.679 18.999 -7.751 1.00 23.50 56 VAL B O 1
ATOM 3018 N N . ALA B 1 61 ? -1.792 18.532 -9.771 1.00 23.26 57 ALA B N 1
ATOM 3019 C CA . ALA B 1 61 ? -2.769 17.497 -10.116 1.00 23.35 57 ALA B CA 1
ATOM 3020 C C . ALA B 1 61 ? -2.633 16.299 -9.165 1.00 23.45 57 ALA B C 1
ATOM 3021 O O . ALA B 1 61 ? -3.637 15.762 -8.698 1.00 23.78 57 ALA B O 1
ATOM 3023 N N . GLU B 1 62 ? -1.389 15.902 -8.874 1.00 23.84 58 GLU B N 1
ATOM 3024 C CA . GLU B 1 62 ? -1.111 14.783 -7.966 1.00 24.53 58 GLU B CA 1
ATOM 3025 C C . GLU B 1 62 ? -1.686 15.073 -6.567 1.00 23.86 58 GLU B C 1
ATOM 3026 O O . GLU B 1 62 ? -2.257 14.193 -5.931 1.00 23.66 58 GLU B O 1
ATOM 3032 N N . LEU B 1 63 ? -1.528 16.313 -6.087 1.00 23.26 59 LEU B N 1
ATOM 3033 C CA . LEU B 1 63 ? -2.007 16.712 -4.742 1.00 23.20 59 LEU B CA 1
ATOM 3034 C C . LEU B 1 63 ? -3.513 17.005 -4.747 1.00 23.11 59 LEU B C 1
ATOM 3035 O O . LEU B 1 63 ? -4.104 17.185 -3.674 1.00 22.14 59 LEU B O 1
ATOM 3040 N N . GLY B 1 64 ? -4.114 17.105 -5.942 1.00 23.24 60 GLY B N 1
ATOM 3041 C CA . GLY B 1 64 ? -5.557 17.263 -6.106 1.00 22.63 60 GLY B CA 1
ATOM 3042 C C . GLY B 1 64 ? -6.031 18.678 -5.802 1.00 22.56 60 GLY B C 1
ATOM 3043 O O . GLY B 1 64 ? -7.162 18.887 -5.344 1.00 24.14 60 GLY B O 1
ATOM 3044 N N . LEU B 1 65 ? -5.166 19.665 -6.051 1.00 22.10 61 LEU B N 1
ATOM 3045 C CA . LEU B 1 65 ? -5.480 21.061 -5.740 1.00 22.06 61 LEU B CA 1
ATOM 3046 C C . LEU B 1 65 ? -6.202 21.685 -6.940 1.00 22.48 61 LEU B C 1
ATOM 3047 O O . LEU B 1 65 ? -5.813 21.461 -8.083 1.00 23.29 61 LEU B O 1
ATOM 3052 N N . LYS B 1 66 ? -7.212 22.506 -6.653 1.00 23.16 62 LYS B N 1
ATOM 3053 C CA . LYS B 1 66 ? -8.184 22.959 -7.648 1.00 24.18 62 LYS B CA 1
ATOM 3054 C C . LYS B 1 66 ? -8.094 24.471 -7.939 1.00 23.52 62 LYS B C 1
ATOM 3055 O O . LYS B 1 66 ? -8.762 24.935 -8.852 1.00 21.86 62 LYS B O 1
ATOM 3061 N N . ASN B 1 67 ? -7.292 25.237 -7.183 1.00 23.27 63 ASN B N 1
ATOM 3062 C CA . ASN B 1 67 ? -7.357 26.714 -7.216 1.00 23.04 63 ASN B CA 1
ATOM 3063 C C . ASN B 1 67 ? -6.093 27.339 -7.817 1.00 23.37 63 ASN B C 1
ATOM 3064 O O . ASN B 1 67 ? -5.897 28.547 -7.686 1.00 23.94 63 ASN B O 1
ATOM 3069 N N . LEU B 1 68 ? -5.254 26.540 -8.480 1.00 24.45 64 LEU B N 1
ATOM 3070 C CA . LEU B 1 68 ? -3.928 27.009 -8.906 1.00 25.74 64 LEU B CA 1
ATOM 3071 C C . LEU B 1 68 ? -3.790 27.034 -10.435 1.00 26.01 64 LEU B C 1
ATOM 3072 O O . LEU B 1 68 ? -2.697 27.294 -10.936 1.00 25.56 64 LEU B O 1
ATOM 3077 N N . ASP B 1 69 ? -4.881 26.816 -11.178 1.00 29.44 65 ASP B N 1
ATOM 3078 C CA . ASP B 1 69 ? -4.823 26.857 -12.654 1.00 31.32 65 ASP B CA 1
ATOM 3079 C C . ASP B 1 69 ? -4.408 28.250 -13.142 1.00 33.52 65 ASP B C 1
ATOM 3080 O O . ASP B 1 69 ? -3.749 28.378 -14.171 1.00 35.72 65 ASP B O 1
ATOM 3085 N N . GLU B 1 70 ? -4.785 29.275 -12.371 1.00 35.38 66 GLU B N 1
ATOM 3086 C CA . GLU B 1 70 ? -4.606 30.692 -12.703 1.00 36.72 66 GLU B CA 1
ATOM 3087 C C . GLU B 1 70 ? -3.342 31.263 -12.032 1.00 35.63 66 GLU B C 1
ATOM 3088 O O . GLU B 1 70 ? -3.090 32.462 -12.116 1.00 36.28 66 GLU B O 1
ATOM 3094 N N . ALA B 1 71 ? -2.566 30.411 -11.352 1.00 32.71 67 ALA B N 1
ATOM 3095 C CA . ALA B 1 71 ? -1.310 30.813 -10.753 1.00 30.33 67 ALA B CA 1
ATOM 3096 C C . ALA B 1 71 ? -0.253 30.953 -11.851 1.00 28.40 67 ALA B C 1
ATOM 3097 O O . ALA B 1 71 ? -0.212 30.152 -12.783 1.00 27.38 67 ALA B O 1
ATOM 3099 N N . VAL B 1 72 ? 0.603 31.968 -11.722 1.00 25.54 68 VAL B N 1
ATOM 3100 C CA . VAL B 1 72 ? 1.744 32.133 -12.595 1.00 25.12 68 VAL B CA 1
ATOM 3101 C C . VAL B 1 72 ? 2.801 31.093 -12.203 1.00 25.33 68 VAL B C 1
ATOM 3102 O O . VAL B 1 72 ? 3.114 30.930 -11.017 1.00 24.64 68 VAL B O 1
ATOM 3106 N N . ILE B 1 73 ? 3.325 30.381 -13.207 1.00 24.54 69 ILE B N 1
ATOM 3107 C CA . ILE B 1 73 ? 4.443 29.463 -13.037 1.00 23.59 69 ILE B CA 1
ATOM 3108 C C . ILE B 1 73 ? 5.573 29.921 -13.960 1.00 23.80 69 ILE B C 1
ATOM 3109 O O . ILE B 1 73 ? 5.364 30.121 -15.165 1.00 24.26 69 ILE B O 1
ATOM 3114 N N . ILE B 1 74 ? 6.774 30.053 -13.396 1.00 22.92 70 ILE B N 1
ATOM 3115 C CA . ILE B 1 74 ? 7.948 30.482 -14.139 1.00 24.08 70 ILE B CA 1
ATOM 3116 C C . ILE B 1 74 ? 9.013 29.384 -14.040 1.00 24.35 70 ILE B C 1
ATOM 3117 O O . ILE B 1 74 ? 9.412 28.970 -12.947 1.00 24.35 70 ILE B O 1
ATOM 3122 N N . ASP B 1 75 ? 9.462 28.916 -15.209 1.00 23.83 71 ASP B N 1
ATOM 3123 C CA . ASP B 1 75 ? 10.498 27.906 -15.322 1.00 23.07 71 ASP B CA 1
ATOM 3124 C C . ASP B 1 75 ? 11.854 28.600 -15.247 1.00 23.27 71 ASP B C 1
ATOM 3125 O O . ASP B 1 75 ? 12.166 29.423 -16.100 1.00 21.85 71 ASP B O 1
ATOM 3130 N N . PRO B 1 76 ? 12.708 28.299 -14.239 1.00 22.72 72 PRO B N 1
ATOM 3131 C CA . PRO B 1 76 ? 14.001 28.969 -14.113 1.00 23.30 72 PRO B CA 1
ATOM 3132 C C . PRO B 1 76 ? 14.938 28.751 -15.309 1.00 23.33 72 PRO B C 1
ATOM 3133 O O . PRO B 1 76 ? 15.845 29.554 -15.528 1.00 23.66 72 PRO B O 1
ATOM 3137 N N . ASN B 1 77 ? 14.723 27.663 -16.059 1.00 24.05 73 ASN B N 1
ATOM 3138 C CA . ASN B 1 77 ? 15.585 27.320 -17.182 1.00 25.05 73 ASN B CA 1
ATOM 3139 C C . ASN B 1 77 ? 15.150 28.061 -18.455 1.00 24.09 73 ASN B C 1
ATOM 3140 O O . ASN B 1 77 ? 15.964 28.208 -19.354 1.00 25.25 73 ASN B O 1
ATOM 3145 N N . ASN B 1 78 ? 13.899 28.533 -18.513 1.00 22.92 74 ASN B N 1
ATOM 3146 C CA . ASN B 1 78 ? 13.320 29.132 -19.741 1.00 22.83 74 ASN B CA 1
ATOM 3147 C C . ASN B 1 78 ? 12.183 30.094 -19.369 1.00 22.01 74 ASN B C 1
ATOM 3148 O O . ASN B 1 78 ? 11.057 29.691 -19.120 1.00 21.13 74 ASN B O 1
ATOM 3153 N N . HIS B 1 79 ? 12.485 31.394 -19.386 1.00 21.97 75 HIS B N 1
ATOM 3154 C CA . HIS B 1 79 ? 11.476 32.430 -19.173 1.00 22.92 75 HIS B CA 1
ATOM 3155 C C . HIS B 1 79 ? 11.923 33.708 -19.876 1.00 21.27 75 HIS B C 1
ATOM 3156 O O . HIS B 1 79 ? 13.111 33.883 -20.123 1.00 21.53 75 HIS B O 1
ATOM 3163 N N . PRO B 1 80 ? 10.995 34.626 -20.233 1.00 22.91 76 PRO B N 1
ATOM 3164 C CA . PRO B 1 80 ? 11.329 35.790 -21.058 1.00 23.12 76 PRO B CA 1
ATOM 3165 C C . PRO B 1 80 ? 12.382 36.781 -20.535 1.00 24.46 76 PRO B C 1
ATOM 3166 O O . PRO B 1 80 ? 12.966 37.515 -21.325 1.00 24.70 76 PRO B O 1
ATOM 3170 N N . LYS B 1 81 ? 12.601 36.819 -19.215 1.00 26.90 77 LYS B N 1
ATOM 3171 C CA . LYS B 1 81 ? 13.487 37.811 -18.607 1.00 27.59 77 LYS B CA 1
ATOM 3172 C C . LYS B 1 81 ? 14.824 37.179 -18.191 1.00 27.62 77 LYS B C 1
ATOM 3173 O O . LYS B 1 81 ? 15.577 37.779 -17.429 1.00 26.84 77 LYS B O 1
ATOM 3179 N N . LYS B 1 82 ? 15.151 36.002 -18.732 1.00 27.66 78 LYS B N 1
ATOM 3180 C CA . LYS B 1 82 ? 16.291 35.230 -18.239 1.00 28.72 78 LYS B CA 1
ATOM 3181 C C . LYS B 1 82 ? 17.597 36.010 -18.430 1.00 28.39 78 LYS B C 1
ATOM 3182 O O . LYS B 1 82 ? 18.400 36.114 -17.499 1.00 29.63 78 LYS B O 1
ATOM 3188 N N . GLN B 1 83 ? 17.802 36.561 -19.632 1.00 28.05 79 GLN B N 1
ATOM 3189 C CA . GLN B 1 83 ? 19.042 37.284 -19.927 1.00 28.11 79 GLN B CA 1
ATOM 3190 C C . GLN B 1 83 ? 19.074 38.592 -19.120 1.00 26.42 79 GLN B C 1
ATOM 3191 O O . GLN B 1 83 ? 20.131 38.979 -18.611 1.00 26.84 79 GLN B O 1
ATOM 3197 N N . GLN B 1 84 ? 17.929 39.268 -19.009 1.00 24.59 80 GLN B N 1
ATOM 3198 C CA . GLN B 1 84 ? 17.839 40.523 -18.266 1.00 23.93 80 GLN B CA 1
ATOM 3199 C C . GLN B 1 84 ? 18.286 40.293 -16.814 1.00 23.18 80 GLN B C 1
ATOM 3200 O O . GLN B 1 84 ? 19.096 41.047 -16.274 1.00 23.04 80 GLN B O 1
ATOM 3206 N N . TYR B 1 85 ? 17.755 39.229 -16.204 1.00 23.03 81 TYR B N 1
ATOM 3207 C CA . TYR B 1 85 ? 18.068 38.890 -14.820 1.00 22.15 81 TYR B CA 1
ATOM 3208 C C . TYR B 1 85 ? 19.530 38.454 -14.683 1.00 23.67 81 TYR B C 1
ATOM 3209 O O . TYR B 1 85 ? 20.164 38.761 -13.675 1.00 22.58 81 TYR B O 1
ATOM 3218 N N . THR B 1 86 ? 20.052 37.722 -15.676 1.00 23.83 82 THR B N 1
ATOM 3219 C CA . THR B 1 86 ? 21.454 37.314 -15.691 1.00 24.76 82 THR B CA 1
ATOM 3220 C C . THR B 1 86 ? 22.337 38.567 -15.635 1.00 25.15 82 THR B C 1
ATOM 3221 O O . THR B 1 86 ? 23.259 38.634 -14.834 1.00 25.87 82 THR B O 1
ATOM 3225 N N . ASP B 1 87 ? 22.030 39.556 -16.484 1.00 25.75 83 ASP B N 1
ATOM 3226 C CA . ASP B 1 87 ? 22.816 40.793 -16.586 1.00 25.90 83 ASP B CA 1
ATOM 3227 C C . ASP B 1 87 ? 22.743 41.590 -15.274 1.00 25.08 83 ASP B C 1
ATOM 3228 O O . ASP B 1 87 ? 23.746 42.190 -14.840 1.00 26.23 83 ASP B O 1
ATOM 3233 N N . LEU B 1 88 ? 21.556 41.609 -14.658 1.00 25.20 84 LEU B N 1
ATOM 3234 C CA . LEU B 1 88 ? 21.369 42.273 -13.369 1.00 25.42 84 LEU B CA 1
ATOM 3235 C C . LEU B 1 88 ? 22.271 41.612 -12.315 1.00 25.80 84 LEU B C 1
ATOM 3236 O O . LEU B 1 88 ? 22.960 42.288 -11.561 1.00 26.57 84 LEU B O 1
ATOM 3241 N N . LEU B 1 89 ? 22.265 40.277 -12.276 1.00 25.59 85 LEU B N 1
ATOM 3242 C CA . LEU B 1 89 ? 23.034 39.538 -11.287 1.00 25.76 85 LEU B CA 1
ATOM 3243 C C . LEU B 1 89 ? 24.524 39.828 -11.474 1.00 26.48 85 LEU B C 1
ATOM 3244 O O . LEU B 1 89 ? 25.253 40.023 -10.496 1.00 27.23 85 LEU B O 1
ATOM 3249 N N . LEU B 1 90 ? 24.966 39.876 -12.736 1.00 25.55 86 LEU B N 1
ATOM 3250 C CA . LEU B 1 90 ? 26.363 40.186 -13.064 1.00 26.78 86 LEU B CA 1
ATOM 3251 C C . LEU B 1 90 ? 26.713 41.601 -12.580 1.00 27.03 86 LEU B C 1
ATOM 3252 O O . LEU B 1 90 ? 27.796 41.824 -12.017 1.00 27.61 86 LEU B O 1
ATOM 3257 N N . GLN B 1 91 ? 25.802 42.551 -12.809 1.00 27.91 87 GLN B N 1
ATOM 3258 C CA . GLN B 1 91 ? 26.002 43.935 -12.389 1.00 29.98 87 GLN B CA 1
ATOM 3259 C C . GLN B 1 91 ? 26.229 43.987 -10.869 1.00 28.82 87 GLN B C 1
ATOM 3260 O O . GLN B 1 91 ? 27.119 44.697 -10.393 1.00 27.52 87 GLN B O 1
ATOM 3266 N N . ILE B 1 92 ? 25.426 43.224 -10.121 1.00 28.41 88 ILE B N 1
ATOM 3267 C CA . ILE B 1 92 ? 25.431 43.268 -8.654 1.00 27.92 88 ILE B CA 1
ATOM 3268 C C . ILE B 1 92 ? 26.704 42.608 -8.107 1.00 27.55 88 ILE B C 1
ATOM 3269 O O . ILE B 1 92 ? 27.260 43.087 -7.109 1.00 27.06 88 ILE B O 1
ATOM 3274 N N . ARG B 1 93 ? 27.178 41.548 -8.768 1.00 27.48 89 ARG B N 1
ATOM 3275 C CA . ARG B 1 93 ? 28.286 40.750 -8.244 1.00 28.08 89 ARG B CA 1
ATOM 3276 C C . ARG B 1 93 ? 29.599 41.065 -8.975 1.00 28.62 89 ARG B C 1
ATOM 3277 O O . ARG B 1 93 ? 30.604 40.378 -8.788 1.00 29.22 89 ARG B O 1
ATOM 3285 N N . GLN B 1 94 ? 29.591 42.141 -9.773 1.00 29.22 90 GLN B N 1
ATOM 3286 C CA . GLN B 1 94 ? 30.721 42.522 -10.620 1.00 28.78 90 GLN B CA 1
ATOM 3287 C C . GLN B 1 94 ? 31.988 42.712 -9.771 1.00 29.03 90 GLN B C 1
ATOM 3288 O O . GLN B 1 94 ? 33.070 42.237 -10.160 1.00 28.68 90 GLN B O 1
ATOM 3294 N N . LYS B 1 95 ? 31.869 43.410 -8.632 1.00 28.80 91 LYS B N 1
ATOM 3295 C CA . LYS B 1 95 ? 33.059 43.826 -7.872 1.00 29.96 91 LYS B CA 1
ATOM 3296 C C . LYS B 1 95 ? 33.627 42.633 -7.092 1.00 30.14 91 LYS B C 1
ATOM 3297 O O . LYS B 1 95 ? 34.861 42.496 -6.976 1.00 30.27 91 LYS B O 1
ATOM 3303 N N . LYS B 1 96 ? 32.737 41.798 -6.541 1.00 30.18 92 LYS B N 1
ATOM 3304 C CA . LYS B 1 96 ? 33.142 40.631 -5.737 1.00 30.46 92 LYS B CA 1
ATOM 3305 C C . LYS B 1 96 ? 33.648 39.513 -6.659 1.00 29.47 92 LYS B C 1
ATOM 3306 O O . LYS B 1 96 ? 34.433 38.654 -6.243 1.00 28.76 92 LYS B O 1
ATOM 3312 N N . GLY B 1 97 ? 33.217 39.550 -7.924 1.00 27.97 93 GLY B N 1
ATOM 3313 C CA . GLY B 1 97 ? 33.691 38.617 -8.938 1.00 27.75 93 GLY B CA 1
ATOM 3314 C C . GLY B 1 97 ? 32.644 37.569 -9.261 1.00 27.61 93 GLY B C 1
ATOM 3315 O O . GLY B 1 97 ? 32.372 36.671 -8.475 1.00 27.77 93 GLY B O 1
ATOM 3316 N N . LEU B 1 98 ? 32.026 37.720 -10.430 1.00 27.55 94 LEU B N 1
ATOM 3317 C CA . LEU B 1 98 ? 31.156 36.709 -10.995 1.00 27.46 94 LEU B CA 1
ATOM 3318 C C . LEU B 1 98 ? 31.326 36.727 -12.518 1.00 28.11 94 LEU B C 1
ATOM 3319 O O . LEU B 1 98 ? 31.212 37.784 -13.145 1.00 28.76 94 LEU B O 1
ATOM 3324 N N . THR B 1 99 ? 31.580 35.547 -13.094 1.00 29.69 95 THR B N 1
ATOM 3325 C CA . THR B 1 99 ? 31.761 35.398 -14.525 1.00 29.96 95 THR B CA 1
ATOM 3326 C C . THR B 1 99 ? 30.391 35.261 -15.181 1.00 30.26 95 THR B C 1
ATOM 3327 O O . THR B 1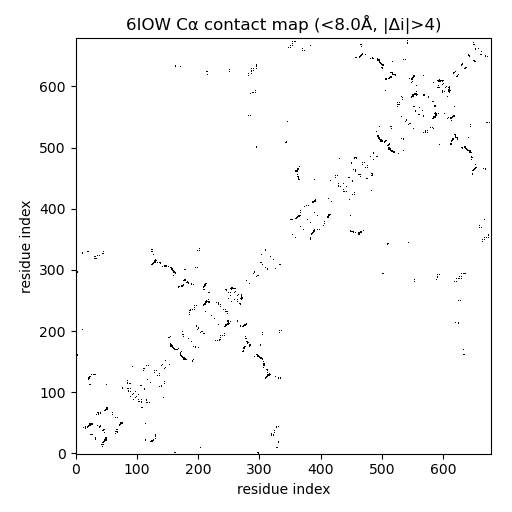 99 ? 29.437 34.815 -14.543 1.00 29.89 95 THR B O 1
ATOM 3331 N N . PRO B 1 100 ? 30.245 35.670 -16.461 1.00 31.12 96 PRO B N 1
ATOM 3332 C CA . PRO B 1 100 ? 29.024 35.394 -17.216 1.00 31.90 96 PRO B CA 1
ATOM 3333 C C . PRO B 1 100 ? 28.601 33.920 -17.134 1.00 33.23 96 PRO B C 1
ATOM 3334 O O . PRO B 1 100 ? 27.414 33.637 -16.972 1.00 33.14 96 PRO B O 1
ATOM 3338 N N . GLU B 1 101 ? 29.579 33.007 -17.219 1.00 34.66 97 GLU B N 1
ATOM 3339 C CA . GLU B 1 101 ? 29.324 31.575 -17.225 1.00 36.78 97 GLU B CA 1
ATOM 3340 C C . GLU B 1 101 ? 28.575 31.181 -15.943 1.00 36.53 97 GLU B C 1
ATOM 3341 O O . GLU B 1 101 ? 27.510 30.541 -15.997 1.00 38.38 97 GLU B O 1
ATOM 3347 N N . LYS B 1 102 ? 29.119 31.546 -14.776 1.00 37.25 98 LYS B N 1
ATOM 3348 C CA . LYS B 1 102 ? 28.465 31.048 -13.561 1.00 36.51 98 LYS B CA 1
ATOM 3349 C C . LYS B 1 102 ? 27.276 31.946 -13.193 1.00 33.99 98 LYS B C 1
ATOM 3350 O O . LYS B 1 102 ? 26.388 31.480 -12.494 1.00 32.60 98 LYS B O 1
ATOM 3356 N N . ALA B 1 103 ? 27.184 33.173 -13.719 1.00 32.66 99 ALA B N 1
ATOM 3357 C CA . ALA B 1 103 ? 25.931 33.946 -13.578 1.00 30.96 99 ALA B CA 1
ATOM 3358 C C . ALA B 1 103 ? 24.782 33.191 -14.260 1.00 31.07 99 ALA B C 1
ATOM 3359 O O . ALA B 1 103 ? 23.655 33.172 -13.747 1.00 28.23 99 ALA B O 1
ATOM 3361 N N . ALA B 1 104 ? 25.081 32.566 -15.407 1.00 31.38 100 ALA B N 1
ATOM 3362 C CA . ALA B 1 104 ? 24.087 31.814 -16.177 1.00 31.97 100 ALA B CA 1
ATOM 3363 C C . ALA B 1 104 ? 23.639 30.570 -15.398 1.00 32.35 100 ALA B C 1
ATOM 3364 O O . ALA B 1 104 ? 22.499 30.138 -15.551 1.00 32.53 100 ALA B O 1
ATOM 3366 N N . GLU B 1 105 ? 24.530 30.005 -14.572 1.00 32.93 101 GLU B N 1
ATOM 3367 C CA . GLU B 1 105 ? 24.175 28.901 -13.668 1.00 33.45 101 GLU B CA 1
ATOM 3368 C C . GLU B 1 105 ? 23.263 29.406 -12.542 1.00 32.11 101 GLU B C 1
ATOM 3369 O O . GLU B 1 105 ? 22.226 28.804 -12.280 1.00 30.37 101 GLU B O 1
ATOM 3375 N N . LEU B 1 106 ? 23.679 30.489 -11.869 1.00 30.64 102 LEU B N 1
ATOM 3376 C CA . LEU B 1 106 ? 23.019 30.965 -10.643 1.00 29.68 102 LEU B CA 1
ATOM 3377 C C . LEU B 1 106 ? 21.588 31.438 -10.931 1.00 27.20 102 LEU B C 1
ATOM 3378 O O . LEU B 1 106 ? 20.707 31.270 -10.082 1.00 25.66 102 LEU B O 1
ATOM 3383 N N . VAL B 1 107 ? 21.359 32.028 -12.113 1.00 26.37 103 VAL B N 1
ATOM 3384 C CA . VAL B 1 107 ? 20.052 32.607 -12.438 1.00 25.28 103 VAL B CA 1
ATOM 3385 C C . VAL B 1 107 ? 18.997 31.492 -12.515 1.00 24.17 103 VAL B C 1
ATOM 3386 O O . VAL B 1 107 ? 17.813 31.763 -12.395 1.00 22.98 103 VAL B O 1
ATOM 3390 N N . GLU B 1 108 ? 19.437 30.244 -12.725 1.00 23.65 104 GLU B N 1
ATOM 3391 C CA . GLU B 1 108 ? 18.549 29.086 -12.829 1.00 22.89 104 GLU B CA 1
ATOM 3392 C C . GLU B 1 108 ? 18.293 28.454 -11.454 1.00 22.14 104 GLU B C 1
ATOM 3393 O O . GLU B 1 108 ? 17.535 27.495 -11.363 1.00 21.85 104 GLU B O 1
ATOM 3399 N N . ASN B 1 109 ? 18.942 28.964 -10.400 1.00 21.44 105 ASN B N 1
ATOM 3400 C CA . ASN B 1 109 ? 18.662 28.550 -9.025 1.00 21.32 105 ASN B CA 1
ATOM 3401 C C . ASN B 1 109 ? 17.382 29.249 -8.584 1.00 20.43 105 ASN B C 1
ATOM 3402 O O . ASN B 1 109 ? 17.353 30.476 -8.537 1.00 19.75 105 ASN B O 1
ATOM 3407 N N . PRO B 1 110 ? 16.278 28.521 -8.276 1.00 19.69 106 PRO B N 1
ATOM 3408 C CA . PRO B 1 110 ? 15.012 29.167 -7.929 1.00 19.96 106 PRO B CA 1
ATOM 3409 C C . PRO B 1 110 ? 15.070 30.234 -6.824 1.00 20.60 106 PRO B C 1
ATOM 3410 O O . PRO B 1 110 ? 14.286 31.191 -6.869 1.00 20.79 106 PRO B O 1
ATOM 3414 N N . LEU B 1 111 ? 15.956 30.054 -5.835 1.00 20.38 107 LEU B N 1
ATOM 3415 C CA . LEU B 1 111 ? 16.082 31.025 -4.746 1.00 21.57 107 LEU B CA 1
ATOM 3416 C C . LEU B 1 111 ? 16.671 32.336 -5.296 1.00 22.60 107 LEU B C 1
ATOM 3417 O O . LEU B 1 111 ? 16.154 33.419 -5.015 1.00 24.47 107 LEU B O 1
ATOM 3422 N N . TYR B 1 112 ? 17.701 32.233 -6.142 1.00 22.55 108 TYR B N 1
ATOM 3423 C CA . TYR B 1 112 ? 18.302 33.416 -6.782 1.00 23.28 108 TYR B CA 1
ATOM 3424 C C . TYR B 1 112 ? 17.298 34.074 -7.739 1.00 23.51 108 TYR B C 1
ATOM 3425 O O . TYR B 1 112 ? 17.121 35.296 -7.718 1.00 22.58 108 TYR B O 1
ATOM 3434 N N . LEU B 1 113 ? 16.632 33.264 -8.573 1.00 22.98 109 LEU B N 1
ATOM 3435 C CA . LEU B 1 113 ? 15.645 33.780 -9.509 1.00 23.03 109 LEU B CA 1
ATOM 3436 C C . LEU B 1 113 ? 14.556 34.550 -8.756 1.00 22.94 109 LEU B C 1
ATOM 3437 O O . LEU B 1 113 ? 14.181 35.649 -9.152 1.00 23.91 109 LEU B O 1
ATOM 3442 N N . GLY B 1 114 ? 14.044 33.954 -7.677 1.00 21.68 110 GLY B N 1
ATOM 3443 C CA . GLY B 1 114 ? 12.998 34.569 -6.861 1.00 21.67 110 GLY B CA 1
ATOM 3444 C C . GLY B 1 114 ? 13.398 35.961 -6.386 1.00 20.68 110 GLY B C 1
ATOM 3445 O O . GLY B 1 114 ? 12.607 36.912 -6.479 1.00 21.83 110 GLY B O 1
ATOM 3446 N N . CYS B 1 115 ? 14.631 36.080 -5.878 1.00 21.78 111 CYS B N 1
ATOM 3447 C CA . CYS B 1 115 ? 15.144 37.354 -5.378 1.00 21.86 111 CYS B CA 1
ATOM 3448 C C . CYS B 1 115 ? 15.286 38.358 -6.534 1.00 22.05 111 CYS B C 1
ATOM 3449 O O . CYS B 1 115 ? 14.994 39.539 -6.361 1.00 21.65 111 CYS B O 1
ATOM 3452 N N . LEU B 1 116 ? 15.696 37.877 -7.715 1.00 21.87 112 LEU B N 1
ATOM 3453 C CA . LEU B 1 116 ? 15.856 38.749 -8.884 1.00 21.69 112 LEU B CA 1
ATOM 3454 C C . LEU B 1 116 ? 14.489 39.236 -9.394 1.00 21.73 112 LEU B C 1
ATOM 3455 O O . LEU B 1 116 ? 14.384 40.359 -9.869 1.00 21.85 112 LEU B O 1
ATOM 3460 N N . ILE B 1 117 ? 13.442 38.412 -9.261 1.00 21.37 113 ILE B N 1
ATOM 3461 C CA . ILE B 1 117 ? 12.083 38.812 -9.624 1.00 21.90 113 ILE B CA 1
ATOM 3462 C C . ILE B 1 117 ? 11.645 39.986 -8.739 1.00 22.65 113 ILE B C 1
ATOM 3463 O O . ILE B 1 117 ? 11.136 40.992 -9.245 1.00 23.14 113 ILE B O 1
ATOM 3468 N N . VAL B 1 118 ? 11.862 39.857 -7.424 1.00 21.96 114 VAL B N 1
ATOM 3469 C CA . VAL B 1 118 ? 11.452 40.894 -6.476 1.00 22.12 114 VAL B CA 1
ATOM 3470 C C . VAL B 1 118 ? 12.281 42.159 -6.728 1.00 21.99 114 VAL B C 1
ATOM 3471 O O . VAL B 1 118 ? 11.714 43.246 -6.817 1.00 24.15 114 VAL B O 1
ATOM 3475 N N . LYS B 1 119 ? 13.604 42.003 -6.857 1.00 22.53 115 LYS B N 1
ATOM 3476 C CA . LYS B 1 119 ? 14.533 43.128 -7.042 1.00 22.87 115 LYS B CA 1
ATOM 3477 C C . LYS B 1 119 ? 14.151 43.917 -8.307 1.00 23.56 115 LYS B C 1
ATOM 3478 O O . LYS B 1 119 ? 14.303 45.137 -8.354 1.00 21.85 115 LYS B O 1
ATOM 3484 N N . SER B 1 120 ? 13.664 43.204 -9.333 1.00 24.22 116 SER B N 1
ATOM 3485 C CA . SER B 1 120 ? 13.333 43.787 -10.632 1.00 24.25 116 SER B CA 1
ATOM 3486 C C . SER B 1 120 ? 11.960 44.467 -10.600 1.00 24.73 116 SER B C 1
ATOM 3487 O O . SER B 1 120 ? 11.572 45.112 -11.576 1.00 25.12 116 SER B O 1
ATOM 3490 N N . GLY B 1 121 ? 11.216 44.302 -9.502 1.00 24.21 117 GLY B N 1
ATOM 3491 C CA . GLY B 1 121 ? 9.877 44.879 -9.355 1.00 24.38 117 GLY B CA 1
ATOM 3492 C C . GLY B 1 121 ? 8.792 44.035 -10.013 1.00 24.57 117 GLY B C 1
ATOM 3493 O O . GLY B 1 121 ? 7.679 44.507 -10.232 1.00 24.65 117 GLY B O 1
ATOM 3494 N N . ASP B 1 122 ? 9.119 42.776 -10.333 1.00 24.69 118 ASP B N 1
ATOM 3495 C CA . ASP B 1 122 ? 8.201 41.845 -10.988 1.00 25.20 118 ASP B CA 1
ATOM 3496 C C . ASP B 1 122 ? 7.470 41.008 -9.930 1.00 24.95 118 ASP B C 1
ATOM 3497 O O . ASP B 1 122 ? 6.661 40.151 -10.273 1.00 25.61 118 ASP B O 1
ATOM 3502 N N . ALA B 1 123 ? 7.773 41.250 -8.647 1.00 24.03 119 ALA B N 1
ATOM 3503 C CA . ALA B 1 123 ? 6.949 40.770 -7.542 1.00 22.78 119 ALA B CA 1
ATOM 3504 C C . ALA B 1 123 ? 7.182 41.673 -6.322 1.00 21.30 119 ALA B C 1
ATOM 3505 O O . ALA B 1 123 ? 8.124 42.484 -6.321 1.00 19.84 119 ALA B O 1
ATOM 3507 N N . ASP B 1 124 ? 6.350 41.486 -5.292 1.00 20.39 120 ASP B N 1
ATOM 3508 C CA . ASP B 1 124 ? 6.314 42.369 -4.119 1.00 19.97 120 ASP B CA 1
ATOM 3509 C C . ASP B 1 124 ? 6.985 41.730 -2.895 1.00 20.09 120 ASP B C 1
ATOM 3510 O O . ASP B 1 124 ? 7.337 42.443 -1.951 1.00 20.24 120 ASP B O 1
ATOM 3515 N N . GLY B 1 125 ? 7.157 40.404 -2.904 1.00 19.30 121 GLY B N 1
ATOM 3516 C CA . GLY B 1 125 ? 7.769 39.704 -1.785 1.00 19.30 121 GLY B CA 1
ATOM 3517 C C . GLY B 1 125 ? 8.044 38.251 -2.113 1.00 19.74 121 GLY B C 1
ATOM 3518 O O . GLY B 1 125 ? 7.537 37.732 -3.113 1.00 19.21 121 GLY B O 1
ATOM 3519 N N . LEU B 1 126 ? 8.876 37.619 -1.274 1.00 18.85 122 LEU B N 1
ATOM 3520 C CA . LEU B 1 126 ? 9.297 36.234 -1.437 1.00 18.53 122 LEU B CA 1
ATOM 3521 C C . LEU B 1 126 ? 9.224 35.502 -0.089 1.00 19.26 122 LEU B C 1
ATOM 3522 O O . LEU B 1 126 ? 9.565 36.072 0.952 1.00 18.45 122 LEU B O 1
ATOM 3527 N N . ILE B 1 127 ? 8.774 34.243 -0.125 1.00 19.54 123 ILE B N 1
ATOM 3528 C CA . ILE B 1 127 ? 8.863 33.354 1.027 1.00 20.24 123 ILE B CA 1
ATOM 3529 C C . ILE B 1 127 ? 9.426 32.015 0.547 1.00 20.60 123 ILE B C 1
ATOM 3530 O O . ILE B 1 127 ? 9.111 31.558 -0.547 1.00 20.30 123 ILE B O 1
ATOM 3535 N N . ALA B 1 128 ? 10.283 31.423 1.378 1.00 20.07 124 ALA B N 1
ATOM 3536 C CA . ALA B 1 128 ? 10.824 30.087 1.175 1.00 20.34 124 ALA B CA 1
ATOM 3537 C C . ALA B 1 128 ? 11.279 29.558 2.540 1.00 21.11 124 ALA B C 1
ATOM 3538 O O . ALA B 1 128 ? 11.083 30.232 3.561 1.00 18.86 124 ALA B O 1
ATOM 3540 N N . GLY B 1 129 ? 11.864 28.356 2.548 1.00 21.12 125 GLY B N 1
ATOM 3541 C CA . GLY B 1 129 ? 12.430 27.771 3.761 1.00 21.93 125 GLY B CA 1
ATOM 3542 C C . GLY B 1 129 ? 11.701 26.519 4.232 1.00 22.92 125 GLY B C 1
ATOM 3543 O O . GLY B 1 129 ? 12.129 25.893 5.201 1.00 23.20 125 GLY B O 1
ATOM 3544 N N . ALA B 1 130 ? 10.609 26.129 3.563 1.00 22.99 126 ALA B N 1
ATOM 3545 C CA . ALA B 1 130 ? 9.924 24.876 3.921 1.00 23.77 126 ALA B CA 1
ATOM 3546 C C . ALA B 1 130 ? 10.813 23.671 3.576 1.00 23.87 126 ALA B C 1
ATOM 3547 O O . ALA B 1 130 ? 10.788 22.661 4.296 1.00 23.89 126 ALA B O 1
ATOM 3549 N N . GLN B 1 131 ? 11.611 23.779 2.500 1.00 24.59 127 GLN B N 1
ATOM 3550 C CA . GLN B 1 131 ? 12.495 22.681 2.053 1.00 25.09 127 GLN B CA 1
ATOM 3551 C C . GLN B 1 131 ? 13.919 23.187 1.774 1.00 24.36 127 GLN B C 1
ATOM 3552 O O . GLN B 1 131 ? 14.669 22.550 1.033 1.00 26.53 127 GLN B O 1
ATOM 3558 N N . ASN B 1 132 ? 14.297 24.320 2.379 1.00 22.53 128 ASN B N 1
ATOM 3559 C CA . ASN B 1 132 ? 15.638 24.846 2.253 1.00 21.41 128 ASN B CA 1
ATOM 3560 C C . ASN B 1 132 ? 16.090 25.327 3.632 1.00 20.72 128 ASN B C 1
ATOM 3561 O O . ASN B 1 132 ? 15.280 25.787 4.419 1.00 20.04 128 ASN B O 1
ATOM 3566 N N . THR B 1 133 ? 17.392 25.228 3.891 1.00 20.77 129 THR B N 1
ATOM 3567 C CA . THR B 1 133 ? 17.973 25.768 5.115 1.00 21.26 129 THR B CA 1
ATOM 3568 C C . THR B 1 133 ? 17.771 27.288 5.120 1.00 21.55 129 THR B C 1
ATOM 3569 O O . THR B 1 133 ? 17.639 27.908 4.063 1.00 20.97 129 THR B O 1
ATOM 3573 N N . THR B 1 134 ? 17.745 27.873 6.320 1.00 20.70 130 THR B N 1
ATOM 3574 C CA . THR B 1 134 ? 17.674 29.321 6.485 1.00 20.70 130 THR B CA 1
ATOM 3575 C C . THR B 1 134 ? 18.845 29.962 5.727 1.00 20.62 130 THR B C 1
ATOM 3576 O O . THR B 1 134 ? 18.653 30.946 5.013 1.00 21.23 130 THR B O 1
ATOM 3580 N N . GLY B 1 135 ? 20.046 29.388 5.877 1.00 20.15 131 GLY B N 1
ATOM 3581 C CA . GLY B 1 135 ? 21.259 29.884 5.232 1.00 20.42 131 GLY B CA 1
ATOM 3582 C C . GLY B 1 135 ? 21.099 30.022 3.724 1.00 20.20 131 GLY B C 1
ATOM 3583 O O . GLY B 1 135 ? 21.492 31.032 3.140 1.00 20.39 131 GLY B O 1
ATOM 3584 N N . ASP B 1 136 ? 20.497 29.001 3.103 1.00 20.19 132 ASP B N 1
ATOM 3585 C CA . ASP B 1 136 ? 20.332 28.934 1.647 1.00 20.33 132 ASP B CA 1
ATOM 3586 C C . ASP B 1 136 ? 19.260 29.931 1.179 1.00 20.58 132 ASP B C 1
ATOM 3587 O O . ASP B 1 136 ? 19.340 30.450 0.061 1.00 19.72 132 ASP B O 1
ATOM 3592 N N . VAL B 1 137 ? 18.267 30.212 2.029 1.00 20.67 133 VAL B N 1
ATOM 3593 C CA . VAL B 1 137 ? 17.232 31.192 1.701 1.00 21.34 133 VAL B CA 1
ATOM 3594 C C . VAL B 1 137 ? 17.822 32.605 1.785 1.00 22.35 133 VAL B C 1
ATOM 3595 O O . VAL B 1 137 ? 17.611 33.429 0.886 1.00 22.19 133 VAL B O 1
ATOM 3599 N N . LEU B 1 138 ? 18.572 32.869 2.861 1.00 23.13 134 LEU B N 1
ATOM 3600 C CA . LEU B 1 138 ? 19.058 34.210 3.175 1.00 23.51 134 LEU B CA 1
ATOM 3601 C C . LEU B 1 138 ? 20.222 34.613 2.259 1.00 23.22 134 LEU B C 1
ATOM 3602 O O . LEU B 1 138 ? 20.393 35.788 2.007 1.00 23.73 134 LEU B O 1
ATOM 3607 N N . ARG B 1 139 ? 21.025 33.658 1.784 1.00 23.62 135 ARG B N 1
ATOM 3608 C CA . ARG B 1 139 ? 22.250 34.006 1.053 1.00 24.89 135 ARG B CA 1
ATOM 3609 C C . ARG B 1 139 ? 21.904 34.814 -0.202 1.00 25.78 135 ARG B C 1
ATOM 3610 O O . ARG B 1 139 ? 22.385 35.936 -0.353 1.00 26.26 135 ARG B O 1
ATOM 3618 N N . PRO B 1 140 ? 21.062 34.308 -1.135 1.00 26.15 136 PRO B N 1
ATOM 3619 C CA . PRO B 1 140 ? 20.666 35.099 -2.302 1.00 25.31 136 PRO B CA 1
ATOM 3620 C C . PRO B 1 140 ? 19.877 36.371 -1.944 1.00 24.85 136 PRO B C 1
ATOM 3621 O O . PRO B 1 140 ? 19.973 37.396 -2.646 1.00 23.63 136 PRO B O 1
ATOM 3625 N N . ALA B 1 141 ? 19.095 36.304 -0.860 1.00 23.79 137 ALA B N 1
ATOM 3626 C CA . ALA B 1 141 ? 18.314 37.452 -0.409 1.00 23.59 137 ALA B CA 1
ATOM 3627 C C . ALA B 1 141 ? 19.261 38.609 -0.072 1.00 22.94 137 ALA B C 1
ATOM 3628 O O . ALA B 1 141 ? 19.058 39.713 -0.531 1.00 22.12 137 ALA B O 1
ATOM 3630 N N . LEU B 1 142 ? 20.308 38.336 0.710 1.00 22.78 138 LEU B N 1
ATOM 3631 C CA . LEU B 1 142 ? 21.253 39.370 1.152 1.00 22.98 138 LEU B CA 1
ATOM 3632 C C . LEU B 1 142 ? 22.201 39.761 0.009 1.00 23.85 138 LEU B C 1
ATOM 3633 O O . LEU B 1 142 ? 22.740 40.845 0.014 1.00 25.32 138 LEU B O 1
ATOM 3638 N N . GLN B 1 143 ? 22.409 38.874 -0.968 1.00 24.49 139 GLN B N 1
ATOM 3639 C CA . GLN B 1 143 ? 23.308 39.169 -2.092 1.00 25.22 139 GLN B CA 1
ATOM 3640 C C . GLN B 1 143 ? 22.604 40.070 -3.118 1.00 24.58 139 GLN B C 1
ATOM 3641 O O . GLN B 1 143 ? 23.230 40.982 -3.670 1.00 24.80 139 GLN B O 1
ATOM 3647 N N . VAL B 1 144 ? 21.314 39.819 -3.363 1.00 24.46 140 VAL B N 1
ATOM 3648 C CA . VAL B 1 144 ? 20.593 40.418 -4.495 1.00 24.17 140 VAL B CA 1
ATOM 3649 C C . VAL B 1 144 ? 19.686 41.563 -4.028 1.00 24.16 140 VAL B C 1
ATOM 3650 O O . VAL B 1 144 ? 19.728 42.667 -4.599 1.00 25.40 140 VAL B O 1
ATOM 3654 N N . ILE B 1 145 ? 18.843 41.297 -3.026 1.00 22.45 141 ILE B N 1
ATOM 3655 C CA . ILE B 1 145 ? 17.896 42.296 -2.532 1.00 22.35 141 ILE B CA 1
ATOM 3656 C C . ILE B 1 145 ? 18.609 43.234 -1.547 1.00 21.88 141 ILE B C 1
ATOM 3657 O O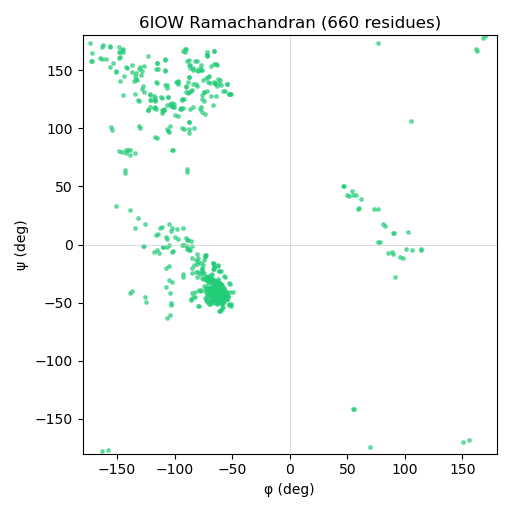 . ILE B 1 145 ? 18.421 44.441 -1.600 1.00 22.07 141 ILE B O 1
ATOM 3662 N N . LYS B 1 146 ? 19.394 42.639 -0.642 1.00 20.83 142 LYS B N 1
ATOM 3663 C CA . LYS B 1 146 ? 20.259 43.307 0.344 1.00 21.34 142 LYS B CA 1
ATOM 3664 C C . LYS B 1 146 ? 19.422 43.857 1.503 1.00 19.80 142 LYS B C 1
ATOM 3665 O O . LYS B 1 146 ? 18.191 43.799 1.502 1.00 18.32 142 LYS B O 1
ATOM 3671 N N . THR B 1 147 ? 20.139 44.366 2.509 1.00 20.67 143 THR B N 1
ATOM 3672 C CA . THR B 1 147 ? 19.543 45.004 3.676 1.00 21.07 143 THR B CA 1
ATOM 3673 C C . THR B 1 147 ? 19.079 46.418 3.307 1.00 21.72 143 THR B C 1
ATOM 3674 O O . THR B 1 147 ? 19.603 47.042 2.359 1.00 21.04 143 THR B O 1
ATOM 3678 N N . ALA B 1 148 ? 18.085 46.907 4.055 1.00 21.82 144 ALA B N 1
ATOM 3679 C CA . ALA B 1 148 ? 17.513 48.232 3.864 1.00 23.14 144 ALA B CA 1
ATOM 3680 C C . ALA B 1 148 ? 18.515 49.291 4.326 1.00 24.48 144 ALA B C 1
ATOM 3681 O O . ALA B 1 148 ? 19.471 48.970 5.031 1.00 23.26 144 ALA B O 1
ATOM 3683 N N . PRO B 1 149 ? 18.338 50.571 3.916 1.00 25.52 145 PRO B N 1
ATOM 3684 C CA . PRO B 1 149 ? 19.261 51.642 4.288 1.00 26.22 145 PRO B CA 1
ATOM 3685 C C . PRO B 1 149 ? 19.538 51.709 5.794 1.00 26.43 145 PRO B C 1
ATOM 3686 O O . PRO B 1 149 ? 18.601 51.706 6.597 1.00 26.44 145 PRO B O 1
ATOM 3690 N N . GLY B 1 150 ? 20.827 51.744 6.146 1.00 27.35 146 GLY B N 1
ATOM 3691 C CA . GLY B 1 150 ? 21.270 51.871 7.527 1.00 28.02 146 GLY B CA 1
ATOM 3692 C C . GLY B 1 150 ? 21.480 50.525 8.199 1.00 28.54 146 GLY B C 1
ATOM 3693 O O . GLY B 1 150 ? 22.323 50.415 9.104 1.00 29.56 146 GLY B O 1
ATOM 3694 N N . MET B 1 151 ? 20.749 49.493 7.751 1.00 26.89 147 MET B N 1
ATOM 3695 C CA . MET B 1 151 ? 20.748 48.205 8.421 1.00 26.06 147 MET B CA 1
ATOM 3696 C C . MET B 1 151 ? 21.937 47.377 7.921 1.00 24.66 147 MET B C 1
ATOM 3697 O O . MET B 1 151 ? 22.184 47.289 6.712 1.00 23.72 147 MET B O 1
ATOM 3702 N N . THR B 1 152 ? 22.669 46.785 8.875 1.00 22.91 148 THR B N 1
ATOM 3703 C CA . THR B 1 152 ? 23.854 45.983 8.587 1.00 22.02 148 THR B CA 1
ATOM 3704 C C . THR B 1 152 ? 23.566 44.483 8.766 1.00 21.19 148 THR B C 1
ATOM 3705 O O . THR B 1 152 ? 24.414 43.651 8.458 1.00 22.49 148 THR B O 1
ATOM 3709 N N A SER B 1 153 ? 22.385 44.165 9.309 0.60 20.62 149 SER B N 1
ATOM 3710 N N B SER B 1 153 ? 22.354 44.163 9.235 0.40 20.76 149 SER B N 1
ATOM 3711 C CA A SER B 1 153 ? 21.923 42.801 9.454 0.60 19.71 149 SER B CA 1
ATOM 3712 C CA B SER B 1 153 ? 21.934 42.797 9.485 0.40 19.98 149 SER B CA 1
ATOM 3713 C C A SER B 1 153 ? 20.392 42.780 9.434 0.60 19.12 149 SER B C 1
ATOM 3714 C C B SER B 1 153 ? 20.410 42.749 9.610 0.40 19.29 149 SER B C 1
ATOM 3715 O O A SER B 1 153 ? 19.747 43.818 9.525 0.60 19.57 149 SER B O 1
ATOM 3716 O O B SER B 1 153 ? 19.779 43.744 9.966 0.40 19.69 149 SER B O 1
ATOM 3721 N N . VAL B 1 154 ? 19.839 41.573 9.330 1.00 18.54 150 VAL B N 1
ATOM 3722 C CA . VAL B 1 154 ? 18.421 41.340 9.482 1.00 17.41 150 VAL B CA 1
ATOM 3723 C C . VAL B 1 154 ? 18.198 40.670 10.843 1.00 16.45 150 VAL B C 1
ATOM 3724 O O . VAL B 1 154 ? 19.134 40.182 11.445 1.00 17.26 150 VAL B O 1
ATOM 3728 N N . SER B 1 155 ? 16.949 40.680 11.298 1.00 15.83 151 SER B N 1
ATOM 3729 C CA . SER B 1 155 ? 16.568 40.066 12.551 1.00 15.34 151 SER B CA 1
ATOM 3730 C C . SER B 1 155 ? 15.167 39.481 12.408 1.00 15.62 151 SER B C 1
ATOM 3731 O O . SER B 1 155 ? 14.452 39.782 11.452 1.00 15.21 151 SER B O 1
ATOM 3734 N N . GLY B 1 156 ? 14.802 38.627 13.364 1.00 15.36 152 GLY B N 1
ATOM 3735 C CA . GLY B 1 156 ? 13.519 37.948 13.368 1.00 15.29 152 GLY B CA 1
ATOM 3736 C C . GLY B 1 156 ? 12.699 38.318 14.589 1.00 14.93 152 GLY B C 1
ATOM 3737 O O . GLY B 1 156 ? 13.179 38.207 15.709 1.00 14.20 152 GLY B O 1
ATOM 3738 N N . THR B 1 157 ? 11.452 38.738 14.365 1.00 14.39 153 THR B N 1
ATOM 3739 C CA . THR B 1 157 ? 10.533 39.076 15.434 1.00 14.75 153 THR B CA 1
ATOM 3740 C C . THR B 1 157 ? 9.358 38.090 15.434 1.00 14.97 153 THR B C 1
ATOM 3741 O O . THR B 1 157 ? 8.995 37.552 14.389 1.00 15.20 153 THR B O 1
ATOM 3745 N N . PHE B 1 158 ? 8.782 37.860 16.619 1.00 14.53 154 PHE B N 1
ATOM 3746 C CA . PHE B 1 158 ? 7.549 37.106 16.760 1.00 14.67 154 PHE B CA 1
ATOM 3747 C C . PHE B 1 158 ? 6.447 38.007 17.310 1.00 15.23 154 PHE B C 1
ATOM 3748 O O . PHE B 1 158 ? 6.671 38.834 18.207 1.00 15.66 154 PHE B O 1
ATOM 3756 N N . LEU B 1 159 ? 5.249 37.829 16.754 1.00 15.36 155 LEU B N 1
ATOM 3757 C CA . LEU B 1 159 ? 4.013 38.239 17.388 1.00 16.17 155 LEU B CA 1
ATOM 3758 C C . LEU B 1 159 ? 3.707 37.213 18.486 1.00 16.36 155 LEU B C 1
ATOM 3759 O O . LEU B 1 159 ? 3.487 36.032 18.195 1.00 16.13 155 LEU B O 1
ATOM 3764 N N . LEU B 1 160 ? 3.741 37.656 19.747 1.00 15.50 156 LEU B N 1
ATOM 3765 C CA . LEU B 1 160 ? 3.392 36.814 20.875 1.00 15.52 156 LEU B CA 1
ATOM 3766 C C . LEU B 1 160 ? 2.004 37.206 21.367 1.00 15.33 156 LEU B C 1
ATOM 3767 O O . LEU B 1 160 ? 1.848 38.214 22.044 1.00 14.45 156 LEU B O 1
ATOM 3772 N N . PHE B 1 161 ? 1.003 36.400 21.000 1.00 15.49 157 PHE B N 1
ATOM 3773 C CA . PHE B 1 161 ? -0.352 36.562 21.498 1.00 15.33 157 PHE B CA 1
ATOM 3774 C C . PHE B 1 161 ? -0.488 35.788 22.814 1.00 15.94 157 PHE B C 1
ATOM 3775 O O . PHE B 1 161 ? -0.719 34.569 22.789 1.00 15.83 157 PHE B O 1
ATOM 3783 N N . THR B 1 162 ? -0.322 36.491 23.941 1.00 15.82 158 THR B N 1
ATOM 3784 C CA . THR B 1 162 ? -0.305 35.882 25.274 1.00 16.49 158 THR B CA 1
ATOM 3785 C C . THR B 1 162 ? -1.717 35.861 25.864 1.00 17.58 158 THR B C 1
ATOM 3786 O O . THR B 1 162 ? -2.618 36.550 25.383 1.00 17.42 158 THR B O 1
ATOM 3790 N N . LYS B 1 163 ? -1.881 35.074 26.935 1.00 19.21 159 LYS B N 1
ATOM 3791 C CA . LYS B 1 163 ? -3.139 34.965 27.662 1.00 20.79 159 LYS B CA 1
ATOM 3792 C C . LYS B 1 163 ? -3.204 36.007 28.786 1.00 20.80 159 LYS B C 1
ATOM 3793 O O . LYS B 1 163 ? -4.155 36.022 29.561 1.00 22.21 159 LYS B O 1
ATOM 3799 N N . ALA B 1 164 ? -2.204 36.897 28.851 1.00 20.91 160 ALA B N 1
ATOM 3800 C CA . ALA B 1 164 ? -2.171 37.977 29.831 1.00 20.36 160 ALA B CA 1
ATOM 3801 C C . ALA B 1 164 ? -2.585 39.286 29.150 1.00 20.33 160 ALA B C 1
ATOM 3802 O O . ALA B 1 164 ? -1.751 40.095 28.782 1.00 19.00 160 ALA B O 1
ATOM 3804 N N . LYS B 1 165 ? -3.901 39.483 29.008 1.00 21.13 161 LYS B N 1
ATOM 3805 C CA . LYS B 1 165 ? -4.458 40.596 28.235 1.00 21.79 161 LYS B CA 1
ATOM 3806 C C . LYS B 1 165 ? -4.137 41.943 28.901 1.00 21.35 161 LYS B C 1
ATOM 3807 O O . LYS B 1 165 ? -4.238 42.975 28.253 1.00 21.06 161 LYS B O 1
ATOM 3813 N N . GLU B 1 166 ? -3.730 41.926 30.177 1.00 21.29 162 GLU B N 1
ATOM 3814 C CA . GLU B 1 166 ? -3.379 43.139 30.919 1.00 21.76 162 GLU B CA 1
ATOM 3815 C C . GLU B 1 166 ? -2.022 43.694 30.449 1.00 20.93 162 GLU B C 1
ATOM 3816 O O . GLU B 1 166 ? -1.674 44.814 30.815 1.00 22.05 162 GLU B O 1
ATOM 3822 N N . TYR B 1 167 ? -1.276 42.928 29.641 1.00 19.78 163 TYR B N 1
ATOM 3823 C CA . TYR B 1 167 ? 0.042 43.340 29.127 1.00 18.12 163 TYR B CA 1
ATOM 3824 C C . TYR B 1 167 ? 0.004 43.500 27.604 1.00 17.98 163 TYR B C 1
ATOM 3825 O O . TYR B 1 167 ? -0.842 42.912 26.924 1.00 18.00 163 TYR B O 1
ATOM 3834 N N . GLY B 1 168 ? 0.936 44.310 27.085 1.00 17.26 164 GLY B N 1
ATOM 3835 C CA . GLY B 1 168 ? 0.992 44.658 25.676 1.00 17.25 164 GLY B CA 1
ATOM 3836 C C . GLY B 1 168 ? -0.328 45.246 25.192 1.00 17.38 164 GLY B C 1
ATOM 3837 O O . GLY B 1 168 ? -0.980 45.989 25.907 1.00 16.58 164 GLY B O 1
ATOM 3838 N N . LYS B 1 169 ? -0.718 44.889 23.967 1.00 18.08 165 LYS B N 1
ATOM 3839 C CA . LYS B 1 169 ? -1.999 45.296 23.398 1.00 18.69 165 LYS B CA 1
ATOM 3840 C C . LYS B 1 169 ? -2.939 44.085 23.405 1.00 18.27 165 LYS B C 1
ATOM 3841 O O . LYS B 1 169 ? -2.863 43.242 22.519 1.00 17.10 165 LYS B O 1
ATOM 3847 N N . ASP B 1 170 ? -3.799 44.018 24.425 1.00 18.52 166 ASP B N 1
ATOM 3848 C CA . ASP B 1 170 ? -4.726 42.894 24.651 1.00 19.83 166 ASP B CA 1
ATOM 3849 C C . ASP B 1 170 ? -3.943 41.576 24.629 1.00 18.72 166 ASP B C 1
ATOM 3850 O O . ASP B 1 170 ? -4.383 40.579 24.036 1.00 17.99 166 ASP B O 1
ATOM 3855 N N . GLY B 1 171 ? -2.759 41.584 25.255 1.00 17.03 167 GLY B N 1
ATOM 3856 C CA . GLY B 1 171 ? -1.951 40.385 25.410 1.00 15.78 167 GLY B CA 1
ATOM 3857 C C . GLY B 1 171 ? -0.884 40.222 24.339 1.00 14.94 167 GLY B C 1
ATOM 3858 O O . GLY B 1 171 ? -0.035 39.364 24.486 1.00 14.77 167 GLY B O 1
ATOM 3859 N N . LEU B 1 172 ? -0.928 41.038 23.272 1.00 14.15 168 LEU B N 1
ATOM 3860 C CA . LEU B 1 172 ? 0.029 40.957 22.182 1.00 13.84 168 LEU B CA 1
ATOM 3861 C C . LEU B 1 172 ? 1.250 41.835 22.475 1.00 13.30 168 LEU B C 1
ATOM 3862 O O . LEU B 1 172 ? 1.117 43.006 22.808 1.00 12.89 168 LEU B O 1
ATOM 3867 N N . LEU B 1 173 ? 2.436 41.242 22.312 1.00 13.57 169 LEU B N 1
ATOM 3868 C CA . LEU B 1 173 ? 3.709 41.960 22.262 1.00 13.50 169 LEU B CA 1
ATOM 3869 C C . LEU B 1 173 ? 4.483 41.484 21.030 1.00 13.79 169 LEU B C 1
ATOM 3870 O O . LEU B 1 173 ? 4.317 40.341 20.619 1.00 14.47 169 LEU B O 1
ATOM 3875 N N . LEU B 1 174 ? 5.357 42.345 20.487 1.00 13.49 170 LEU B N 1
ATOM 3876 C CA . LEU B 1 174 ? 6.398 41.910 19.554 1.00 13.67 170 LEU B CA 1
ATOM 3877 C C . LEU B 1 174 ? 7.696 41.719 20.338 1.00 13.05 170 LEU B C 1
ATOM 3878 O O . LEU B 1 174 ? 7.999 42.519 21.228 1.00 12.80 170 LEU B O 1
ATOM 3883 N N . VAL B 1 175 ? 8.442 40.669 19.990 1.00 12.02 171 VAL B N 1
ATOM 3884 C CA . VAL B 1 175 ? 9.706 40.339 20.641 1.00 11.50 171 VAL B CA 1
ATOM 3885 C C . VAL B 1 175 ? 10.757 40.015 19.570 1.00 11.43 171 VAL B C 1
ATOM 3886 O O . VAL B 1 175 ? 10.438 39.426 18.550 1.00 11.10 171 VAL B O 1
ATOM 3890 N N . ALA B 1 176 ? 12.022 40.384 19.824 1.00 11.27 172 ALA B N 1
ATOM 3891 C CA . ALA B 1 176 ? 13.128 40.223 18.870 1.00 11.95 172 ALA B CA 1
ATOM 3892 C C . ALA B 1 176 ? 14.447 40.391 19.615 1.00 12.07 172 ALA B C 1
ATOM 3893 O O . ALA B 1 176 ? 14.430 40.961 20.701 1.00 12.63 172 ALA B O 1
ATOM 3895 N N . ASP B 1 177 ? 15.579 39.914 19.071 1.00 13.20 173 ASP B N 1
ATOM 3896 C CA . ASP B 1 177 ? 15.683 39.090 17.873 1.00 14.12 173 ASP B CA 1
ATOM 3897 C C . ASP B 1 177 ? 15.648 37.621 18.301 1.00 14.85 173 ASP B C 1
ATOM 3898 O O . ASP B 1 177 ? 16.464 37.212 19.123 1.00 15.10 173 ASP B O 1
ATOM 3903 N N . CYS B 1 178 ? 14.718 36.846 17.733 1.00 15.46 174 CYS B N 1
ATOM 3904 C CA . CYS B 1 178 ? 14.471 35.475 18.174 1.00 15.83 174 CYS B CA 1
ATOM 3905 C C . CYS B 1 178 ? 15.012 34.445 17.176 1.00 16.67 174 CYS B C 1
ATOM 3906 O O . CYS B 1 178 ? 14.800 33.243 17.378 1.00 15.97 174 CYS B O 1
ATOM 3909 N N . ALA B 1 179 ? 15.706 34.894 16.115 1.00 16.20 175 ALA B N 1
ATOM 3910 C CA . ALA B 1 179 ? 16.028 33.996 14.991 1.00 17.18 175 ALA B CA 1
ATOM 3911 C C . ALA B 1 179 ? 17.463 34.137 14.459 1.00 17.56 175 ALA B C 1
ATOM 3912 O O . ALA B 1 179 ? 18.051 33.123 14.094 1.00 17.89 175 ALA B O 1
ATOM 3914 N N . VAL B 1 180 ? 18.010 35.357 14.355 1.00 17.51 176 VAL B N 1
ATOM 3915 C CA . VAL B 1 180 ? 19.129 35.591 13.431 1.00 18.28 176 VAL B CA 1
ATOM 3916 C C . VAL B 1 180 ? 20.480 35.758 14.141 1.00 17.76 176 VAL B C 1
ATOM 3917 O O . VAL B 1 180 ? 21.392 34.978 13.880 1.00 18.66 176 VAL B O 1
ATOM 3921 N N . ILE B 1 181 ? 20.641 36.803 14.966 1.00 17.72 177 ILE B N 1
ATOM 3922 C CA . ILE B 1 181 ? 21.973 37.278 15.383 1.00 17.35 177 ILE B CA 1
ATOM 3923 C C . ILE B 1 181 ? 22.344 36.711 16.749 1.00 16.86 177 ILE B C 1
ATOM 3924 O O . ILE B 1 181 ? 21.769 37.128 17.750 1.00 16.47 177 ILE B O 1
ATOM 3929 N N . PRO B 1 182 ? 23.329 35.787 16.841 1.00 16.82 178 PRO B N 1
ATOM 3930 C CA . PRO B 1 182 ? 23.677 35.148 18.113 1.00 16.35 178 PRO B CA 1
ATOM 3931 C C . PRO B 1 182 ? 23.971 36.123 19.264 1.00 15.86 178 PRO B C 1
ATOM 3932 O O . PRO B 1 182 ? 23.409 35.990 20.354 1.00 13.64 178 PRO B O 1
ATOM 3936 N N . ASN B 1 183 ? 24.872 37.080 19.023 1.00 16.66 179 ASN B N 1
ATOM 3937 C CA . ASN B 1 183 ? 25.305 37.997 20.047 1.00 17.36 179 ASN B CA 1
ATOM 3938 C C . ASN B 1 183 ? 25.422 39.395 19.450 1.00 16.64 179 ASN B C 1
ATOM 3939 O O . ASN B 1 183 ? 26.517 39.844 19.116 1.00 17.00 179 ASN B O 1
ATOM 3944 N N . PRO B 1 184 ? 24.300 40.133 19.331 1.00 15.96 180 PRO B N 1
ATOM 3945 C CA . PRO B 1 184 ? 24.321 41.471 18.744 1.00 15.71 180 PRO B CA 1
ATOM 3946 C C . PRO B 1 184 ? 25.327 42.404 19.435 1.00 15.59 180 PRO B C 1
ATOM 3947 O O . PRO B 1 184 ? 25.453 42.407 20.662 1.00 15.23 180 PRO B O 1
ATOM 3951 N N . THR B 1 185 ? 26.047 43.187 18.631 1.00 14.95 181 THR B N 1
ATOM 3952 C CA . THR B 1 185 ? 26.765 44.342 19.135 1.00 15.36 181 THR B CA 1
ATOM 3953 C C . THR B 1 185 ? 25.726 45.355 19.628 1.00 14.56 181 THR B C 1
ATOM 3954 O O . THR B 1 185 ? 24.540 45.232 19.314 1.00 14.72 181 THR B O 1
ATOM 3958 N N . ALA B 1 186 ? 26.176 46.361 20.378 1.00 15.19 182 ALA B N 1
ATOM 3959 C CA . ALA B 1 186 ? 25.290 47.431 20.818 1.00 15.43 182 ALA B CA 1
ATOM 3960 C C . ALA B 1 186 ? 24.599 48.073 19.610 1.00 15.67 182 ALA B C 1
ATOM 3961 O O . ALA B 1 186 ? 23.403 48.335 19.652 1.00 15.23 182 ALA B O 1
ATOM 3963 N N . ASP B 1 187 ? 25.362 48.321 18.537 1.00 16.63 183 ASP B N 1
ATOM 3964 C CA . ASP B 1 187 ? 24.816 48.909 17.319 1.00 16.79 183 ASP B CA 1
ATOM 3965 C C . ASP B 1 187 ? 23.761 47.978 16.704 1.00 15.86 183 ASP B C 1
ATOM 3966 O O . ASP B 1 187 ? 22.688 48.429 16.305 1.00 15.63 183 ASP B O 1
ATOM 3971 N N . GLU B 1 188 ? 24.078 46.682 16.606 1.00 15.57 184 GLU B N 1
ATOM 3972 C CA . GLU B 1 188 ? 23.135 45.721 16.023 1.00 15.28 184 GLU B CA 1
ATOM 3973 C C . GLU B 1 188 ? 21.865 45.655 16.874 1.00 14.17 184 GLU B C 1
ATOM 3974 O O . GLU B 1 188 ? 20.762 45.558 16.342 1.00 13.83 184 GLU B O 1
ATOM 3980 N N . LEU B 1 189 ? 22.035 45.706 18.201 1.00 12.94 185 LEU B N 1
ATOM 3981 C CA . LEU B 1 189 ? 20.905 45.633 19.126 1.00 12.37 185 LEU B CA 1
ATOM 3982 C C . LEU B 1 189 ? 20.026 46.881 18.975 1.00 11.90 185 LEU B C 1
ATOM 3983 O O . LEU B 1 189 ? 18.810 46.785 19.034 1.00 11.28 185 LEU B O 1
ATOM 3988 N N . ALA B 1 190 ? 20.646 48.051 18.781 1.00 12.16 186 ALA B N 1
ATOM 3989 C CA . ALA B 1 190 ? 19.891 49.287 18.542 1.00 12.52 186 ALA B CA 1
ATOM 3990 C C . ALA B 1 190 ? 19.056 49.152 17.255 1.00 12.64 186 ALA B C 1
ATOM 3991 O O . ALA B 1 190 ? 17.885 49.532 17.231 1.00 12.01 186 ALA B O 1
ATOM 3993 N N . GLN B 1 191 ? 19.672 48.621 16.191 1.00 13.48 187 GLN B N 1
ATOM 3994 C CA . GLN B 1 191 ? 18.983 48.369 14.912 1.00 13.98 187 GLN B CA 1
ATOM 3995 C C . GLN B 1 191 ? 17.761 47.469 15.142 1.00 13.54 187 GLN B C 1
ATOM 3996 O O . GLN B 1 191 ? 16.674 47.731 14.616 1.00 13.55 187 GLN B O 1
ATOM 4002 N N . ILE B 1 192 ? 17.945 46.403 15.933 1.00 13.75 188 ILE B N 1
ATOM 4003 C CA . ILE B 1 192 ? 16.846 45.481 16.231 1.00 13.39 188 ILE B CA 1
ATOM 4004 C C . ILE B 1 192 ? 15.695 46.250 16.890 1.00 12.78 188 ILE B C 1
ATOM 4005 O O . ILE B 1 192 ? 14.538 46.061 16.543 1.00 12.90 188 ILE B O 1
ATOM 4010 N N . ALA B 1 193 ? 16.017 47.097 17.877 1.00 12.47 189 ALA B N 1
ATOM 4011 C CA . ALA B 1 193 ? 15.002 47.807 18.633 1.00 12.09 189 ALA B CA 1
ATOM 4012 C C . ALA B 1 193 ? 14.184 48.701 17.696 1.00 11.77 189 ALA B C 1
ATOM 4013 O O . ALA B 1 193 ? 12.957 48.683 17.733 1.00 11.76 189 ALA B O 1
ATOM 4015 N N . VAL B 1 194 ? 14.876 49.473 16.850 1.00 12.00 190 VAL B N 1
ATOM 4016 C CA . VAL B 1 194 ? 14.215 50.396 15.937 1.00 12.31 190 VAL B CA 1
ATOM 4017 C C . VAL B 1 194 ? 13.379 49.602 14.924 1.00 12.39 190 VAL B C 1
ATOM 4018 O O . VAL B 1 194 ? 12.209 49.915 14.731 1.00 12.65 190 VAL B O 1
ATOM 4022 N N . ALA B 1 195 ? 13.975 48.564 14.328 1.00 12.83 191 ALA B N 1
ATOM 4023 C CA . ALA B 1 195 ? 13.307 47.739 13.309 1.00 13.22 191 ALA B CA 1
ATOM 4024 C C . ALA B 1 195 ? 12.037 47.097 13.885 1.00 13.40 191 ALA B C 1
ATOM 4025 O O . ALA B 1 195 ? 10.993 47.114 13.248 1.00 14.82 191 ALA B O 1
ATOM 4027 N N . THR B 1 196 ? 12.131 46.551 15.107 1.00 13.16 192 THR B N 1
ATOM 4028 C CA . THR B 1 196 ? 10.998 45.893 15.756 1.00 12.91 192 THR B CA 1
ATOM 4029 C C . THR B 1 196 ? 9.883 46.904 16.051 1.00 12.63 192 THR B C 1
ATOM 4030 O O . THR B 1 196 ? 8.700 46.592 15.885 1.00 12.74 192 THR B O 1
ATOM 4034 N N . ALA B 1 197 ? 10.252 48.113 16.501 1.00 12.56 193 ALA B N 1
ATOM 4035 C CA . ALA B 1 197 ? 9.282 49.176 16.736 1.00 13.03 193 ALA B CA 1
ATOM 4036 C C . ALA B 1 197 ? 8.565 49.538 15.431 1.00 13.76 193 ALA B C 1
ATOM 4037 O O . ALA B 1 197 ? 7.358 49.702 15.431 1.00 14.33 193 ALA B O 1
ATOM 4039 N N . ARG B 1 198 ? 9.323 49.657 14.338 1.00 15.11 194 ARG B N 1
ATOM 4040 C CA . ARG B 1 198 ? 8.758 50.024 13.018 1.00 16.02 194 ARG B CA 1
ATOM 4041 C C . ARG B 1 198 ? 7.801 48.922 12.543 1.00 16.53 194 ARG B C 1
ATOM 4042 O O . ARG B 1 198 ? 6.705 49.230 12.066 1.00 16.68 194 ARG B O 1
ATOM 4050 N N . THR B 1 199 ? 8.205 47.652 12.711 1.00 16.54 195 THR B N 1
ATOM 4051 C CA . THR B 1 199 ? 7.366 46.503 12.368 1.00 16.53 195 THR B CA 1
ATOM 4052 C C . THR B 1 199 ? 6.076 46.533 13.196 1.00 16.42 195 THR B C 1
ATOM 4053 O O . THR B 1 199 ? 4.988 46.311 12.662 1.00 17.19 195 THR B O 1
ATOM 4057 N N . ALA B 1 200 ? 6.203 46.830 14.498 1.00 16.53 196 ALA B N 1
ATOM 4058 C CA . ALA B 1 200 ? 5.068 46.882 15.416 1.00 16.87 196 ALA B CA 1
ATOM 4059 C C . ALA B 1 200 ? 4.030 47.900 14.926 1.00 17.25 196 ALA B C 1
ATOM 4060 O O . ALA B 1 200 ? 2.846 47.623 14.933 1.00 17.92 196 ALA B O 1
ATOM 4062 N N . LYS B 1 201 ? 4.485 49.092 14.527 1.00 17.39 197 LYS B N 1
ATOM 4063 C CA . LYS B 1 201 ? 3.591 50.157 14.068 1.00 18.65 197 LYS B CA 1
ATOM 4064 C C . LYS B 1 201 ? 2.973 49.773 12.718 1.00 19.19 197 LYS B C 1
ATOM 4065 O O . LYS B 1 201 ? 1.749 49.823 12.549 1.00 20.61 197 LYS B O 1
ATOM 4071 N N . ALA B 1 202 ? 3.841 49.388 11.783 1.00 20.73 198 ALA B N 1
ATOM 4072 C CA . ALA B 1 202 ? 3.501 49.215 10.368 1.00 21.51 198 ALA B CA 1
ATOM 4073 C C . ALA B 1 202 ? 2.543 48.037 10.179 1.00 23.63 198 ALA B C 1
ATOM 4074 O O . ALA B 1 202 ? 1.592 48.128 9.392 1.00 23.97 198 ALA B O 1
ATOM 4076 N N . ILE B 1 203 ? 2.816 46.927 10.870 1.00 23.89 199 ILE B N 1
ATOM 4077 C CA . ILE B 1 203 ? 2.155 45.641 10.585 1.00 23.98 199 ILE B CA 1
ATOM 4078 C C . ILE B 1 203 ? 1.151 45.292 11.693 1.00 22.78 199 ILE B C 1
ATOM 4079 O O . ILE B 1 203 ? 0.134 44.693 11.393 1.00 21.93 199 ILE B O 1
ATOM 4084 N N . ALA B 1 204 ? 1.458 45.607 12.961 1.00 21.76 200 ALA B N 1
ATOM 4085 C CA . ALA B 1 204 ? 0.700 45.076 14.092 1.00 20.75 200 ALA B CA 1
ATOM 4086 C C . ALA B 1 204 ? -0.230 46.127 14.716 1.00 20.29 200 ALA B C 1
ATOM 4087 O O . ALA B 1 204 ? -0.958 45.814 15.660 1.00 20.10 200 ALA B O 1
ATOM 4089 N N . ASP B 1 205 ? -0.218 47.355 14.179 1.00 20.29 201 ASP B N 1
ATOM 4090 C CA . ASP B 1 205 ? -1.055 48.445 14.663 1.00 20.88 201 ASP B CA 1
ATOM 4091 C C . ASP B 1 205 ? -0.820 48.659 16.167 1.00 19.25 201 ASP B C 1
ATOM 4092 O O . ASP B 1 205 ? -1.747 48.859 16.921 1.00 18.24 201 ASP B O 1
ATOM 4097 N N . ILE B 1 206 ? 0.449 48.613 16.580 1.00 18.68 202 ILE B N 1
ATOM 4098 C CA . ILE B 1 206 ? 0.867 48.876 17.955 1.00 18.12 202 ILE B CA 1
ATOM 4099 C C . ILE B 1 206 ? 1.583 50.228 17.980 1.00 17.40 202 ILE B C 1
ATOM 4100 O O . ILE B 1 206 ? 2.384 50.506 17.108 1.00 16.70 202 ILE B O 1
ATOM 4105 N N . GLU B 1 207 ? 1.282 51.039 18.992 1.00 17.19 203 GLU B N 1
ATOM 4106 C CA . GLU B 1 207 ? 2.051 52.232 19.304 1.00 17.27 203 GLU B CA 1
ATOM 4107 C C . GLU B 1 207 ? 3.240 51.803 20.149 1.00 15.60 203 GLU B C 1
ATOM 4108 O O . GLU B 1 207 ? 3.063 51.575 21.339 1.00 16.24 203 GLU B O 1
ATOM 4114 N N . PRO B 1 208 ? 4.459 51.663 19.583 1.00 15.02 204 PRO B N 1
ATOM 4115 C CA . PRO B 1 208 ? 5.541 50.967 20.278 1.00 14.32 204 PRO B CA 1
ATOM 4116 C C . PRO B 1 208 ? 5.992 51.644 21.582 1.00 13.62 204 PRO B C 1
ATOM 4117 O O . PRO B 1 208 ? 6.109 52.871 21.655 1.00 13.09 204 PRO B O 1
ATOM 4121 N N . ARG B 1 209 ? 6.196 50.807 22.605 1.00 12.56 205 ARG B N 1
ATOM 4122 C CA . ARG B 1 209 ? 6.869 51.153 23.842 1.00 12.16 205 ARG B CA 1
ATOM 4123 C C . ARG B 1 209 ? 7.894 50.043 24.074 1.00 11.46 205 ARG B C 1
ATOM 4124 O O . ARG B 1 209 ? 7.526 48.935 24.474 1.00 11.96 205 ARG B O 1
ATOM 4132 N N . VAL B 1 210 ? 9.160 50.352 23.761 1.00 10.70 206 VAL B N 1
ATOM 4133 C CA . VAL B 1 210 ? 10.207 49.375 23.522 1.00 10.14 206 VAL B CA 1
ATOM 4134 C C . VAL B 1 210 ? 11.095 49.245 24.763 1.00 9.82 206 VAL B C 1
ATOM 4135 O O . VAL B 1 210 ? 11.751 50.211 25.150 1.00 9.51 206 VAL B O 1
ATOM 4139 N N . ALA B 1 211 ? 11.126 48.041 25.341 1.00 9.60 207 ALA B N 1
ATOM 4140 C CA . ALA B 1 211 ? 11.920 47.736 26.544 1.00 9.29 207 ALA B CA 1
ATOM 4141 C C . ALA B 1 211 ? 13.171 46.959 26.136 1.00 9.06 207 ALA B C 1
ATOM 4142 O O . ALA B 1 211 ? 13.077 45.874 25.563 1.00 9.10 207 ALA B O 1
ATOM 4144 N N . MET B 1 212 ? 14.336 47.535 26.431 1.00 8.69 208 MET B N 1
ATOM 4145 C CA . MET B 1 212 ? 15.622 46.888 26.218 1.00 8.55 208 MET B CA 1
ATOM 4146 C C . MET B 1 212 ? 15.933 46.072 27.479 1.00 8.38 208 MET B C 1
ATOM 4147 O O . MET B 1 212 ? 16.226 46.633 28.537 1.00 8.60 208 MET B O 1
ATOM 4152 N N . LEU B 1 213 ? 15.794 44.747 27.378 1.00 8.01 209 LEU B N 1
ATOM 4153 C CA . LEU B 1 213 ? 15.753 43.877 28.545 1.00 7.84 209 LEU B CA 1
ATOM 4154 C C . LEU B 1 213 ? 17.162 43.463 28.975 1.00 7.94 209 LEU B C 1
ATOM 4155 O O . LEU B 1 213 ? 18.098 43.395 28.175 1.00 7.74 209 LEU B O 1
ATOM 4160 N N . SER B 1 214 ? 17.251 43.140 30.268 1.00 8.29 210 SER B N 1
ATOM 4161 C CA . SER B 1 214 ? 18.485 42.921 30.974 1.00 8.53 210 SER B CA 1
ATOM 4162 C C . SER B 1 214 ? 18.151 42.168 32.270 1.00 8.39 210 SER B C 1
ATOM 4163 O O . SER B 1 214 ? 16.959 42.014 32.599 1.00 8.45 210 SER B O 1
ATOM 4166 N N . PHE B 1 215 ? 19.178 41.685 32.982 1.00 8.00 211 PHE B N 1
ATOM 4167 C CA . PHE B 1 215 ? 18.991 41.210 34.365 1.00 8.07 211 PHE B CA 1
ATOM 4168 C C . PHE B 1 215 ? 19.119 42.372 35.358 1.00 7.93 211 PHE B C 1
ATOM 4169 O O . PHE B 1 215 ? 18.919 42.172 36.574 1.00 7.90 211 PHE B O 1
ATOM 4177 N N . SER B 1 216 ? 19.461 43.557 34.834 1.00 7.87 212 SER B N 1
ATOM 4178 C CA . SER B 1 216 ? 19.576 44.809 35.563 1.00 7.78 212 SER B CA 1
ATOM 4179 C C . SER B 1 216 ? 18.426 45.753 35.192 1.00 7.78 212 SER B C 1
ATOM 4180 O O . SER B 1 216 ? 17.934 45.716 34.061 1.00 7.15 212 SER B O 1
ATOM 4183 N N . THR B 1 217 ? 18.024 46.611 36.141 1.00 7.78 213 THR B N 1
ATOM 4184 C CA . THR B 1 217 ? 17.146 47.751 35.844 1.00 8.23 213 THR B CA 1
ATOM 4185 C C . THR B 1 217 ? 17.836 49.048 36.301 1.00 8.53 213 THR B C 1
ATOM 4186 O O . THR B 1 217 ? 18.092 49.236 37.491 1.00 8.37 213 THR B O 1
ATOM 4190 N N . LYS B 1 218 ? 18.140 49.919 35.333 1.00 9.19 214 LYS B N 1
ATOM 4191 C CA . LYS B 1 218 ? 18.682 51.269 35.560 1.00 10.04 214 LYS B CA 1
ATOM 4192 C C . LYS B 1 218 ? 19.820 51.234 36.589 1.00 10.41 214 LYS B C 1
ATOM 4193 O O . LYS B 1 218 ? 19.837 52.004 37.566 1.00 10.72 214 LYS B O 1
ATOM 4199 N N . GLY B 1 219 ? 20.770 50.325 36.368 1.00 10.86 215 GLY B N 1
ATOM 4200 C CA . GLY B 1 219 ? 22.033 50.308 37.105 1.00 11.32 215 GLY B CA 1
ATOM 4201 C C . GLY B 1 219 ? 21.978 49.466 38.368 1.00 11.55 215 GLY B C 1
ATOM 4202 O O . GLY B 1 219 ? 22.910 49.509 39.162 1.00 11.91 215 GLY B O 1
ATOM 4203 N N . SER B 1 220 ? 20.897 48.692 38.550 1.00 12.18 216 SER B N 1
ATOM 4204 C CA . SER B 1 220 ? 20.707 47.854 39.741 1.00 13.27 216 SER B CA 1
ATOM 4205 C C . SER B 1 220 ? 21.731 46.709 39.780 1.00 14.26 216 SER B C 1
ATOM 4206 O O . SER B 1 220 ? 22.103 46.266 40.865 1.00 16.21 216 SER B O 1
ATOM 4209 N N . ALA B 1 221 ? 22.178 46.231 38.610 1.00 15.04 217 ALA B N 1
ATOM 4210 C CA . ALA B 1 221 ? 23.142 45.115 38.531 1.00 15.72 217 ALA B CA 1
ATOM 4211 C C . ALA B 1 221 ? 24.117 45.367 37.383 1.00 15.91 217 ALA B C 1
ATOM 4212 O O . ALA B 1 221 ? 23.988 44.793 36.299 1.00 15.40 217 ALA B O 1
ATOM 4214 N N . LYS B 1 222 ? 25.092 46.240 37.643 1.00 16.76 218 LYS B N 1
ATOM 4215 C CA . LYS B 1 222 ? 26.035 46.708 36.632 1.00 17.47 218 LYS B CA 1
ATOM 4216 C C . LYS B 1 222 ? 26.998 45.574 36.262 1.00 16.67 218 LYS B C 1
ATOM 4217 O O . LYS B 1 222 ? 27.452 44.811 37.121 1.00 15.65 218 LYS B O 1
ATOM 4223 N N . HIS B 1 223 ? 27.282 45.481 34.962 1.00 16.06 219 HIS B N 1
ATOM 4224 C CA . HIS B 1 223 ? 28.040 44.396 34.358 1.00 16.45 219 HIS B CA 1
ATOM 4225 C C . HIS B 1 223 ? 28.320 44.769 32.901 1.00 16.85 219 HIS B C 1
ATOM 4226 O O . HIS B 1 223 ? 27.606 45.601 32.340 1.00 15.86 219 HIS B O 1
ATOM 4233 N N . GLU B 1 224 ? 29.359 44.169 32.305 1.00 18.31 220 GLU B N 1
ATOM 4234 C CA . GLU B 1 224 ? 29.691 44.410 30.897 1.00 19.60 220 GLU B CA 1
ATOM 4235 C C . GLU B 1 224 ? 28.500 44.040 30.003 1.00 18.27 220 GLU B C 1
ATOM 4236 O O . GLU B 1 224 ? 28.235 44.708 28.998 1.00 17.32 220 GLU B O 1
ATOM 4242 N N . MET B 1 225 ? 27.769 42.984 30.378 1.00 17.08 221 MET B N 1
ATOM 4243 C CA . MET B 1 225 ? 26.595 42.557 29.627 1.00 16.34 221 MET B CA 1
ATOM 4244 C C . MET B 1 225 ? 25.527 43.659 29.693 1.00 14.79 221 MET B C 1
ATOM 4245 O O . MET B 1 225 ? 24.907 44.008 28.684 1.00 14.28 221 MET B O 1
ATOM 4250 N N . THR B 1 226 ? 25.327 44.202 30.897 1.00 13.79 222 THR B N 1
ATOM 4251 C CA . THR B 1 226 ? 24.365 45.266 31.152 1.00 13.52 222 THR B CA 1
ATOM 4252 C C . THR B 1 226 ? 24.761 46.532 30.376 1.00 13.63 222 THR B C 1
ATOM 4253 O O . THR B 1 226 ? 23.909 47.212 29.793 1.00 12.77 222 THR B O 1
ATOM 4257 N N . ASP B 1 227 ? 26.062 46.840 30.361 1.00 13.74 223 ASP B N 1
ATOM 4258 C CA . ASP B 1 227 ? 26.599 48.018 29.654 1.00 14.25 223 ASP B CA 1
ATOM 4259 C C . ASP B 1 227 ? 26.177 47.995 28.180 1.00 13.73 223 ASP B C 1
ATOM 4260 O O . ASP B 1 227 ? 25.845 49.042 27.617 1.00 13.83 223 ASP B O 1
ATOM 4265 N N . LYS B 1 228 ? 26.205 46.808 27.557 1.00 12.76 224 LYS B N 1
ATOM 4266 C CA . LYS B 1 228 ? 25.864 46.661 26.143 1.00 12.15 224 LYS B CA 1
ATOM 4267 C C . LYS B 1 228 ? 24.416 47.109 25.899 1.00 11.24 224 LYS B C 1
ATOM 4268 O O . LYS B 1 228 ? 24.142 47.796 24.917 1.00 10.46 224 LYS B O 1
ATOM 4274 N N . VAL B 1 229 ? 23.506 46.729 26.804 1.00 10.58 225 VAL B N 1
ATOM 4275 C CA . VAL B 1 229 ? 22.094 47.055 26.664 1.00 10.43 225 VAL B CA 1
ATOM 4276 C C . VAL B 1 229 ? 21.905 48.561 26.884 1.00 10.73 225 VAL B C 1
ATOM 4277 O O . VAL B 1 229 ? 21.087 49.186 26.220 1.00 10.83 225 VAL B O 1
ATOM 4281 N N . VAL B 1 230 ? 22.659 49.132 27.828 1.00 10.70 226 VAL B N 1
ATOM 4282 C CA . VAL B 1 230 ? 22.581 50.565 28.106 1.00 10.91 226 VAL B CA 1
ATOM 4283 C C . VAL B 1 230 ? 22.991 51.349 26.846 1.00 11.60 226 VAL B C 1
ATOM 4284 O O . VAL B 1 230 ? 22.311 52.310 26.452 1.00 10.88 226 VAL B O 1
ATOM 4288 N N . GLU B 1 231 ? 24.095 50.931 26.215 1.00 12.61 227 GLU B N 1
ATOM 4289 C CA . GLU B 1 231 ? 24.612 51.596 25.019 1.00 13.49 227 GLU B CA 1
ATOM 4290 C C . GLU B 1 231 ? 23.616 51.442 23.868 1.00 12.92 227 GLU B C 1
ATOM 4291 O O . GLU B 1 231 ? 23.326 52.416 23.178 1.00 12.70 227 GLU B O 1
ATOM 4297 N N . ALA B 1 232 ? 23.092 50.221 23.686 1.00 12.59 228 ALA B N 1
ATOM 4298 C CA . ALA B 1 232 ? 22.129 49.940 22.637 1.00 12.18 228 ALA B CA 1
ATOM 4299 C C . ALA B 1 232 ? 20.907 50.853 22.800 1.00 11.80 228 ALA B C 1
ATOM 4300 O O . ALA B 1 232 ? 20.372 51.354 21.802 1.00 11.56 228 ALA B O 1
ATOM 4302 N N . THR B 1 233 ? 20.485 51.070 24.055 1.00 11.72 229 THR B N 1
ATOM 4303 C CA . THR B 1 233 ? 19.334 51.915 24.365 1.00 11.59 229 THR B CA 1
ATOM 4304 C C . THR B 1 233 ? 19.598 53.341 23.872 1.00 12.06 229 THR B C 1
ATOM 4305 O O . THR B 1 233 ? 18.752 53.934 23.187 1.00 11.70 229 THR B O 1
ATOM 4309 N N . ARG B 1 234 ? 20.769 53.885 24.232 1.00 12.49 230 ARG B N 1
ATOM 4310 C CA . ARG B 1 234 ? 21.134 55.241 23.845 1.00 13.53 230 ARG B CA 1
ATOM 4311 C C . ARG B 1 234 ? 21.221 55.329 22.315 1.00 13.38 230 ARG B C 1
ATOM 4312 O O . ARG B 1 234 ? 20.723 56.281 21.731 1.00 13.36 230 ARG B O 1
ATOM 4320 N N . MET B 1 235 ? 21.843 54.330 21.681 1.00 13.80 231 MET B N 1
ATOM 4321 C CA . MET B 1 235 ? 22.056 54.346 20.231 1.00 14.34 231 MET B CA 1
ATOM 4322 C C . MET B 1 235 ? 20.711 54.285 19.494 1.00 13.83 231 MET B C 1
ATOM 4323 O O . MET B 1 235 ? 20.527 54.983 18.497 1.00 13.76 231 MET B O 1
ATOM 4328 N N . ALA B 1 236 ? 19.779 53.465 19.996 1.00 13.11 232 ALA B N 1
ATOM 4329 C CA . ALA B 1 236 ? 18.455 53.329 19.386 1.00 13.23 232 ALA B CA 1
ATOM 4330 C C . ALA B 1 236 ? 17.688 54.659 19.471 1.00 12.78 232 ALA B C 1
ATOM 4331 O O . ALA B 1 236 ? 17.039 55.069 18.521 1.00 11.74 232 ALA B O 1
ATOM 4333 N N . GLN B 1 237 ? 17.774 55.325 20.631 1.00 13.15 233 GLN B N 1
ATOM 4334 C CA . GLN B 1 237 ? 17.122 56.619 20.852 1.00 13.72 233 GLN B CA 1
ATOM 4335 C C . GLN B 1 237 ? 17.685 57.672 19.886 1.00 15.04 233 GLN B C 1
ATOM 4336 O O . GLN B 1 237 ? 16.935 58.515 19.378 1.00 15.13 233 GLN B O 1
ATOM 4342 N N . GLU B 1 238 ? 19.000 57.628 19.636 1.00 16.47 234 GLU B N 1
ATOM 4343 C CA . GLU B 1 238 ? 19.636 58.569 18.704 1.00 18.15 234 GLU B CA 1
ATOM 4344 C C . GLU B 1 238 ? 19.164 58.284 17.271 1.00 18.05 234 GLU B C 1
ATOM 4345 O O . GLU B 1 238 ? 18.891 59.223 16.508 1.00 17.49 234 GLU B O 1
ATOM 4351 N N . MET B 1 239 ? 19.048 56.999 16.919 1.00 18.00 235 MET B N 1
ATOM 4352 C CA . MET B 1 239 ? 18.652 56.568 15.574 1.00 18.92 235 MET B CA 1
ATOM 4353 C C . MET B 1 239 ? 17.224 57.022 15.267 1.00 18.25 235 MET B C 1
ATOM 4354 O O . MET B 1 239 ? 16.938 57.430 14.144 1.00 19.42 235 MET B O 1
ATOM 4359 N N . ALA B 1 240 ? 16.332 56.899 16.258 1.00 17.24 236 ALA B N 1
ATOM 4360 C CA . ALA B 1 240 ? 14.895 57.110 16.096 1.00 16.64 236 ALA B CA 1
ATOM 4361 C C . ALA B 1 240 ? 14.364 57.974 17.239 1.00 16.20 236 ALA B C 1
ATOM 4362 O O . ALA B 1 240 ? 13.748 57.475 18.181 1.00 15.26 236 ALA B O 1
ATOM 4364 N N . PRO B 1 241 ? 14.571 59.312 17.180 1.00 15.63 237 PRO B N 1
ATOM 4365 C CA . PRO B 1 241 ? 14.136 60.217 18.245 1.00 15.24 237 PRO B CA 1
ATOM 4366 C C . PRO B 1 241 ? 12.615 60.236 18.452 1.00 14.76 237 PRO B C 1
ATOM 4367 O O . PRO B 1 241 ? 12.144 60.666 19.504 1.00 15.16 237 PRO B O 1
ATOM 4371 N N . ASP B 1 242 ? 11.867 59.755 17.457 1.00 14.50 238 ASP B N 1
ATOM 4372 C CA . ASP B 1 242 ? 10.400 59.696 17.514 1.00 14.66 238 ASP B CA 1
ATOM 4373 C C . ASP B 1 242 ? 9.907 58.563 18.431 1.00 14.75 238 ASP B C 1
ATOM 4374 O O . ASP B 1 242 ? 8.773 58.594 18.892 1.00 15.87 238 ASP B O 1
ATOM 4379 N N . LEU B 1 243 ? 10.722 57.527 18.622 1.00 14.67 239 LEU B N 1
ATOM 4380 C CA . LEU B 1 243 ? 10.265 56.288 19.269 1.00 13.96 239 LEU B CA 1
ATOM 4381 C C . LEU B 1 243 ? 10.388 56.389 20.794 1.00 13.49 239 LEU B C 1
ATOM 4382 O O . LEU B 1 243 ? 11.211 57.112 21.315 1.00 12.98 239 LEU B O 1
ATOM 4387 N N . LEU B 1 244 ? 9.521 55.649 21.484 1.00 12.99 240 LEU B N 1
ATOM 4388 C CA . LEU B 1 244 ? 9.576 55.472 22.928 1.00 12.86 240 LEU B CA 1
ATOM 4389 C C . LEU B 1 244 ? 10.364 54.194 23.226 1.00 12.60 240 LEU B C 1
ATOM 4390 O O . LEU B 1 244 ? 9.835 53.076 23.118 1.00 11.65 240 LEU B O 1
ATOM 4395 N N . ILE B 1 245 ? 11.642 54.377 23.580 1.00 12.25 241 ILE B N 1
ATOM 4396 C CA . ILE B 1 245 ? 12.581 53.305 23.905 1.00 11.98 241 ILE B CA 1
ATOM 4397 C C . ILE B 1 245 ? 13.195 53.623 25.273 1.00 11.44 241 ILE B C 1
ATOM 4398 O O . ILE B 1 245 ? 13.550 54.763 25.534 1.00 11.58 241 ILE B O 1
ATOM 4403 N N . ASP B 1 246 ? 13.308 52.610 26.136 1.00 10.73 242 ASP B N 1
ATOM 4404 C CA . ASP B 1 246 ? 13.966 52.778 27.421 1.00 10.04 242 ASP B CA 1
ATOM 4405 C C . ASP B 1 246 ? 14.646 51.466 27.810 1.00 9.63 242 ASP B C 1
ATOM 4406 O O . ASP B 1 246 ? 14.329 50.400 27.295 1.00 9.20 242 ASP B O 1
ATOM 4411 N N . GLY B 1 247 ? 15.595 51.579 28.742 1.00 9.14 243 GLY B N 1
ATOM 4412 C CA . GLY B 1 247 ? 16.392 50.474 29.224 1.00 8.93 243 GLY B CA 1
ATOM 4413 C C . GLY B 1 247 ? 17.566 51.003 30.041 1.00 8.72 243 GLY B C 1
ATOM 4414 O O . GLY B 1 247 ? 17.692 52.215 30.190 1.00 8.60 243 GLY B O 1
ATOM 4415 N N . GLU B 1 248 ? 18.387 50.109 30.599 1.00 8.79 244 GLU B N 1
ATOM 4416 C CA . GLU B 1 248 ? 18.136 48.673 30.608 1.00 8.71 244 GLU B CA 1
ATOM 4417 C C . GLU B 1 248 ? 17.073 48.382 31.677 1.00 8.75 244 GLU B C 1
ATOM 4418 O O . GLU B 1 248 ? 16.955 49.117 32.656 1.00 8.92 244 GLU B O 1
ATOM 4424 N N . MET B 1 249 ? 16.263 47.338 31.469 1.00 8.32 245 MET B N 1
ATOM 4425 C CA . MET B 1 249 ? 15.281 46.989 32.476 1.00 8.06 245 MET B CA 1
ATOM 4426 C C . MET B 1 249 ? 14.985 45.484 32.444 1.00 7.69 245 MET B C 1
ATOM 4427 O O . MET B 1 249 ? 15.064 44.822 31.414 1.00 7.37 245 MET B O 1
ATOM 4432 N N . GLN B 1 250 ? 14.673 44.957 33.630 1.00 7.58 246 GLN B N 1
ATOM 4433 C CA . GLN B 1 250 ? 14.255 43.576 33.799 1.00 7.61 246 GLN B CA 1
ATOM 4434 C C . GLN B 1 250 ? 12.841 43.406 33.239 1.00 7.77 246 GLN B C 1
ATOM 4435 O O . GLN B 1 250 ? 12.126 44.371 33.047 1.00 7.41 246 GLN B O 1
ATOM 4441 N N . ALA B 1 251 ? 12.470 42.149 32.996 1.00 8.19 247 ALA B N 1
ATOM 4442 C CA . ALA B 1 251 ? 11.200 41.797 32.380 1.00 8.59 247 ALA B CA 1
ATOM 4443 C C . ALA B 1 251 ? 10.029 42.256 33.258 1.00 9.02 247 ALA B C 1
ATOM 4444 O O . ALA B 1 251 ? 8.975 42.646 32.736 1.00 9.32 247 ALA B O 1
ATOM 4446 N N . ASP B 1 252 ? 10.189 42.181 34.586 1.00 9.39 248 ASP B N 1
ATOM 4447 C CA . ASP B 1 252 ? 9.113 42.589 35.495 1.00 9.72 248 ASP B CA 1
ATOM 4448 C C . ASP B 1 252 ? 8.974 44.118 35.489 1.00 9.44 248 ASP B C 1
ATOM 4449 O O . ASP B 1 252 ? 7.872 44.630 35.531 1.00 9.92 248 ASP B O 1
ATOM 4454 N N . ALA B 1 253 ? 10.085 44.846 35.408 1.00 9.12 249 ALA B N 1
ATOM 4455 C CA . ALA B 1 253 ? 10.019 46.308 35.278 1.00 8.94 249 ALA B CA 1
ATOM 4456 C C . ALA B 1 253 ? 9.345 46.705 33.955 1.00 8.83 249 ALA B C 1
ATOM 4457 O O . ALA B 1 253 ? 8.655 47.720 33.897 1.00 8.34 249 ALA B O 1
ATOM 4459 N N . ALA B 1 254 ? 9.554 45.908 32.903 1.00 8.72 250 ALA B N 1
ATOM 4460 C CA . ALA B 1 254 ? 8.978 46.189 31.584 1.00 8.97 250 ALA B CA 1
ATOM 4461 C C . ALA B 1 254 ? 7.449 46.129 31.657 1.00 9.46 250 ALA B C 1
ATOM 4462 O O . ALA B 1 254 ? 6.773 46.965 31.058 1.00 9.68 250 ALA B O 1
ATOM 4464 N N . LEU B 1 255 ? 6.915 45.157 32.408 1.00 9.96 251 LEU B N 1
ATOM 4465 C CA . LEU B 1 255 ? 5.491 44.797 32.316 1.00 10.94 251 LEU B CA 1
ATOM 4466 C C . LEU B 1 255 ? 4.670 45.317 33.507 1.00 11.77 251 LEU B C 1
ATOM 4467 O O . LEU B 1 255 ? 3.466 45.568 33.340 1.00 12.67 251 LEU B O 1
ATOM 4472 N N . VAL B 1 256 ? 5.272 45.444 34.698 1.00 12.33 252 VAL B N 1
ATOM 4473 C CA . VAL B 1 256 ? 4.519 45.620 35.950 1.00 13.02 252 VAL B CA 1
ATOM 4474 C C . VAL B 1 256 ? 4.696 47.056 36.470 1.00 13.63 252 VAL B C 1
ATOM 4475 O O . VAL B 1 256 ? 5.785 47.453 36.869 1.00 12.98 252 VAL B O 1
ATOM 4479 N N . GLU B 1 257 ? 3.585 47.803 36.511 1.00 14.92 253 GLU B N 1
ATOM 4480 C CA . GLU B 1 257 ? 3.579 49.225 36.872 1.00 15.89 253 GLU B CA 1
ATOM 4481 C C . GLU B 1 257 ? 4.175 49.423 38.272 1.00 15.97 253 GLU B C 1
ATOM 4482 O O . GLU B 1 257 ? 4.990 50.325 38.451 1.00 15.31 253 GLU B O 1
ATOM 4488 N N . ARG B 1 258 ? 3.771 48.591 39.244 1.00 15.92 254 ARG B N 1
ATOM 4489 C CA . ARG B 1 258 ? 4.264 48.673 40.639 1.00 17.14 254 ARG B CA 1
ATOM 4490 C C . ARG B 1 258 ? 5.800 48.601 40.679 1.00 15.67 254 ARG B C 1
ATOM 4491 O O . ARG B 1 258 ? 6.431 49.360 41.425 1.00 16.00 254 ARG B O 1
ATOM 4499 N N . VAL B 1 259 ? 6.380 47.680 39.896 1.00 14.28 255 VAL B N 1
ATOM 4500 C CA . VAL B 1 259 ? 7.822 47.452 39.846 1.00 13.19 255 VAL B CA 1
ATOM 4501 C C . VAL B 1 259 ? 8.486 48.636 39.129 1.00 12.24 255 VAL B C 1
ATOM 4502 O O . VAL B 1 259 ? 9.517 49.164 39.574 1.00 12.35 255 VAL B O 1
ATOM 4506 N N . ALA B 1 260 ? 7.877 49.063 38.021 1.00 11.61 256 ALA B N 1
ATOM 4507 C CA . ALA B 1 260 ? 8.414 50.166 37.207 1.00 10.96 256 ALA B CA 1
ATOM 4508 C C . ALA B 1 260 ? 8.479 51.459 38.031 1.00 10.93 256 ALA B C 1
ATOM 4509 O O . ALA B 1 260 ? 9.449 52.213 37.932 1.00 9.93 256 ALA B O 1
ATOM 4511 N N . ALA B 1 261 ? 7.449 51.700 38.855 1.00 10.64 257 ALA B N 1
ATOM 4512 C CA . ALA B 1 261 ? 7.354 52.927 39.649 1.00 11.30 257 ALA B CA 1
ATOM 4513 C C . ALA B 1 261 ? 8.543 53.044 40.615 1.00 11.36 257 ALA B C 1
ATOM 4514 O O . ALA B 1 261 ? 8.992 54.151 40.904 1.00 11.17 257 ALA B O 1
ATOM 4516 N N . LEU B 1 262 ? 9.036 51.901 41.105 1.00 11.69 258 LEU B N 1
ATOM 4517 C CA . LEU B 1 262 ? 10.173 51.866 42.038 1.00 12.86 258 LEU B CA 1
ATOM 4518 C C . LEU B 1 262 ? 11.510 51.884 41.284 1.00 12.70 258 LEU B C 1
ATOM 4519 O O . LEU B 1 262 ? 12.407 52.654 41.643 1.00 12.71 258 LEU B O 1
ATOM 4524 N N . LYS B 1 263 ? 11.634 51.044 40.251 1.00 12.27 259 LYS B N 1
ATOM 4525 C CA . LYS B 1 263 ? 12.941 50.707 39.654 1.00 12.47 259 LYS B CA 1
ATOM 4526 C C . LYS B 1 263 ? 13.282 51.629 38.472 1.00 11.16 259 LYS B C 1
ATOM 4527 O O . LYS B 1 263 ? 14.454 51.799 38.165 1.00 10.53 259 LYS B O 1
ATOM 4533 N N . ALA B 1 264 ? 12.268 52.199 37.807 1.00 9.93 260 ALA B N 1
ATOM 4534 C CA . ALA B 1 264 ? 12.477 53.069 36.639 1.00 9.38 260 ALA B CA 1
ATOM 4535 C C . ALA B 1 264 ? 11.464 54.212 36.662 1.00 9.06 260 ALA B C 1
ATOM 4536 O O . ALA B 1 264 ? 10.614 54.323 35.777 1.00 8.70 260 ALA B O 1
ATOM 4538 N N . PRO B 1 265 ? 11.524 55.098 37.676 1.00 9.03 261 PRO B N 1
ATOM 4539 C CA . PRO B 1 265 ? 10.536 56.164 37.821 1.00 8.66 261 PRO B CA 1
ATOM 4540 C C . PRO B 1 265 ? 10.508 57.097 36.603 1.00 8.58 261 PRO B C 1
ATOM 4541 O O . PRO B 1 265 ? 11.553 57.450 36.059 1.00 8.13 261 PRO B O 1
ATOM 4545 N N . GLY B 1 266 ? 9.298 57.460 36.175 1.00 8.60 262 GLY B N 1
ATOM 4546 C CA . GLY B 1 266 ? 9.067 58.402 35.091 1.00 8.57 262 GLY B CA 1
ATOM 4547 C C . GLY B 1 266 ? 9.298 57.822 33.703 1.00 8.65 262 GLY B C 1
ATOM 4548 O O . GLY B 1 266 ? 9.157 58.532 32.721 1.00 8.72 262 GLY B O 1
ATOM 4549 N N . SER B 1 267 ? 9.641 56.533 33.600 1.00 8.96 263 SER B N 1
ATOM 4550 C CA . SER B 1 267 ? 9.883 55.902 32.301 1.00 9.32 263 SER B CA 1
ATOM 4551 C C . SER B 1 267 ? 8.611 55.964 31.443 1.00 9.78 263 SER B C 1
ATOM 4552 O O . SER B 1 267 ? 7.509 55.784 31.952 1.00 10.33 263 SER B O 1
ATOM 4555 N N . ASN B 1 268 ? 8.780 56.201 30.137 1.00 10.52 264 ASN B N 1
ATOM 4556 C CA . ASN B 1 268 ? 7.654 56.202 29.198 1.00 11.29 264 ASN B CA 1
ATOM 4557 C C . ASN B 1 268 ? 7.435 54.786 28.635 1.00 11.19 264 ASN B C 1
ATOM 4558 O O . ASN B 1 268 ? 6.579 54.597 27.773 1.00 11.76 264 ASN B O 1
ATOM 4563 N N . VAL B 1 269 ? 8.207 53.798 29.109 1.00 10.76 265 VAL B N 1
ATOM 4564 C CA . VAL B 1 269 ? 8.100 52.408 28.634 1.00 10.33 265 VAL B CA 1
ATOM 4565 C C . VAL B 1 269 ? 7.853 51.460 29.819 1.00 10.23 265 VAL B C 1
ATOM 4566 O O . VAL B 1 269 ? 6.958 50.604 29.762 1.00 9.95 265 VAL B O 1
ATOM 4570 N N . ALA B 1 270 ? 8.662 51.583 30.883 1.00 9.96 266 ALA B N 1
ATOM 4571 C CA . ALA B 1 270 ? 8.604 50.653 31.986 1.00 10.01 266 ALA B CA 1
ATOM 4572 C C . ALA B 1 270 ? 7.185 50.662 32.567 1.00 10.46 266 ALA B C 1
ATOM 4573 O O . ALA B 1 270 ? 6.581 51.730 32.775 1.00 10.45 266 ALA B O 1
ATOM 4575 N N . GLY B 1 271 ? 6.656 49.454 32.769 1.00 10.54 267 GLY B N 1
ATOM 4576 C CA . GLY B 1 271 ? 5.308 49.248 33.285 1.00 11.31 267 GLY B CA 1
ATOM 4577 C C . GLY B 1 271 ? 4.247 49.195 32.201 1.00 11.76 267 GLY B C 1
ATOM 4578 O O . GLY B 1 271 ? 3.087 48.928 32.535 1.00 12.32 267 GLY B O 1
ATOM 4579 N N . LYS B 1 272 ? 4.607 49.458 30.940 1.00 12.35 268 LYS B N 1
ATOM 4580 C CA . LYS B 1 272 ? 3.628 49.347 29.851 1.00 13.15 268 LYS B CA 1
ATOM 4581 C C . LYS B 1 272 ? 4.299 48.971 28.525 1.00 12.38 268 LYS B C 1
ATOM 4582 O O . LYS B 1 272 ? 3.837 49.344 27.450 1.00 12.35 268 LYS B O 1
ATOM 4588 N N . ALA B 1 273 ? 5.370 48.174 28.594 1.00 11.76 269 ALA B N 1
ATOM 4589 C CA . ALA B 1 273 ? 6.099 47.743 27.398 1.00 10.82 269 ALA B CA 1
ATOM 4590 C C . ALA B 1 273 ? 5.204 46.860 26.520 1.00 10.45 269 ALA B C 1
ATOM 4591 O O . ALA B 1 273 ? 4.478 46.016 27.034 1.00 10.03 269 ALA B O 1
ATOM 4593 N N . ASN B 1 274 ? 5.273 47.059 25.199 1.00 10.17 270 ASN B N 1
ATOM 4594 C CA . ASN B 1 274 ? 4.585 46.168 24.240 1.00 10.14 270 ASN B CA 1
ATOM 4595 C C . ASN B 1 274 ? 5.548 45.624 23.172 1.00 10.12 270 ASN B C 1
ATOM 4596 O O . ASN B 1 274 ? 5.134 44.881 22.278 1.00 10.14 270 ASN B O 1
ATOM 4601 N N . VAL B 1 275 ? 6.823 46.032 23.229 1.00 10.28 271 VAL B N 1
ATOM 4602 C CA . VAL B 1 275 ? 7.879 45.495 22.390 1.00 10.13 271 VAL B CA 1
ATOM 4603 C C . VAL B 1 275 ? 9.046 45.138 23.314 1.00 10.11 271 VAL B C 1
ATOM 4604 O O . VAL B 1 275 ? 9.487 45.993 24.064 1.00 10.73 271 VAL B O 1
ATOM 4608 N N . LEU B 1 276 ? 9.489 43.877 23.286 1.00 9.56 272 LEU B N 1
ATOM 4609 C CA . LEU B 1 276 ? 10.606 43.414 24.117 1.00 9.32 272 LEU B CA 1
ATOM 4610 C C . LEU B 1 276 ? 11.805 43.100 23.217 1.00 9.23 272 LEU B C 1
ATOM 4611 O O . LEU B 1 276 ? 11.703 42.335 22.255 1.00 9.78 272 LEU B O 1
ATOM 4616 N N . VAL B 1 277 ? 12.949 43.709 23.546 1.00 9.15 273 VAL B N 1
ATOM 4617 C CA . VAL B 1 277 ? 14.197 43.521 22.838 1.00 9.08 273 VAL B CA 1
ATOM 4618 C C . VAL B 1 277 ? 15.173 42.764 23.745 1.00 9.09 273 VAL B C 1
ATOM 4619 O O . VAL B 1 277 ? 15.563 43.241 24.803 1.00 8.89 273 VAL B O 1
ATOM 4623 N N . PHE B 1 278 ? 15.536 41.560 23.307 1.00 9.13 274 PHE B N 1
ATOM 4624 C CA . PHE B 1 278 ? 16.385 40.647 24.046 1.00 9.25 274 PHE B CA 1
ATOM 4625 C C . PHE B 1 278 ? 17.843 40.954 23.734 1.00 9.27 274 PHE B C 1
ATOM 4626 O O . PHE B 1 278 ? 18.159 41.329 22.613 1.00 9.57 274 PHE B O 1
ATOM 4634 N N . PRO B 1 279 ? 18.774 40.828 24.705 1.00 8.96 275 PRO B N 1
ATOM 4635 C CA . PRO B 1 279 ? 20.174 41.180 24.462 1.00 9.25 275 PRO B CA 1
ATOM 4636 C C . PRO B 1 279 ? 20.994 40.174 23.633 1.00 9.47 275 PRO B C 1
ATOM 4637 O O . PRO B 1 279 ? 22.030 40.569 23.072 1.00 10.00 275 PRO B O 1
ATOM 4641 N N . THR B 1 280 ? 20.544 38.910 23.560 1.00 9.60 276 THR B N 1
ATOM 4642 C CA . THR B 1 280 ? 21.201 37.861 22.765 1.00 10.15 276 THR B CA 1
ATOM 4643 C C . THR B 1 280 ? 20.153 36.899 22.196 1.00 10.22 276 THR B C 1
ATOM 4644 O O . THR B 1 280 ? 18.990 36.875 22.636 1.00 9.54 276 THR B O 1
ATOM 4648 N N . LEU B 1 281 ? 20.596 36.068 21.247 1.00 10.32 277 LEU B N 1
ATOM 4649 C CA . LEU B 1 281 ? 19.745 35.064 20.626 1.00 10.88 277 LEU B CA 1
ATOM 4650 C C . LEU B 1 281 ? 19.452 33.923 21.608 1.00 10.54 277 LEU B C 1
ATOM 4651 O O . LEU B 1 281 ? 18.410 33.275 21.504 1.00 11.08 277 LEU B O 1
ATOM 4656 N N . GLU B 1 282 ? 20.360 33.668 22.555 1.00 10.66 278 GLU B N 1
ATOM 4657 C CA . GLU B 1 282 ? 20.069 32.704 23.622 1.00 10.56 278 GLU B CA 1
ATOM 4658 C C . GLU B 1 282 ? 18.828 33.179 24.385 1.00 10.34 278 GLU B C 1
ATOM 4659 O O . GLU B 1 282 ? 17.910 32.407 24.645 1.00 9.96 278 GLU B O 1
ATOM 4665 N N . VAL B 1 283 ? 18.795 34.472 24.720 1.00 9.96 279 VAL B N 1
ATOM 4666 C CA . VAL B 1 283 ? 17.640 35.001 25.421 1.00 9.75 279 VAL B CA 1
ATOM 4667 C C . VAL B 1 283 ? 16.411 34.896 24.513 1.00 9.53 279 VAL B C 1
ATOM 4668 O O . VAL B 1 283 ? 15.363 34.400 24.930 1.00 9.73 279 VAL B O 1
ATOM 4672 N N . GLY B 1 284 ? 16.537 35.382 23.274 1.00 9.22 280 GLY B N 1
ATOM 4673 C CA . GLY B 1 284 ? 15.381 35.508 22.389 1.00 9.48 280 GLY B CA 1
ATOM 4674 C C . GLY B 1 284 ? 14.760 34.170 22.035 1.00 9.29 280 GLY B C 1
ATOM 4675 O O . GLY B 1 284 ? 13.535 34.000 22.137 1.00 9.57 280 GLY B O 1
ATOM 4676 N N . ASN B 1 285 ? 15.612 33.223 21.636 1.00 9.58 281 ASN B N 1
ATOM 4677 C CA . ASN B 1 285 ? 15.174 31.930 21.144 1.00 9.99 281 ASN B CA 1
ATOM 4678 C C . ASN B 1 285 ? 14.553 31.115 22.292 1.00 9.88 281 ASN B C 1
ATOM 4679 O O . ASN B 1 285 ? 13.520 30.481 22.112 1.00 9.81 281 ASN B O 1
ATOM 4684 N N . ILE B 1 286 ? 15.176 31.153 23.477 1.00 9.69 282 ILE B N 1
ATOM 4685 C CA . ILE B 1 286 ? 14.677 30.403 24.650 1.00 9.56 282 ILE B CA 1
ATOM 4686 C C . ILE B 1 286 ? 13.388 31.059 25.174 1.00 9.59 282 ILE B C 1
ATOM 4687 O O . ILE B 1 286 ? 12.395 30.380 25.412 1.00 9.06 282 ILE B O 1
ATOM 4692 N N . ALA B 1 287 ? 13.393 32.386 25.350 1.00 9.67 283 ALA B N 1
ATOM 4693 C CA . ALA B 1 287 ? 12.288 33.063 26.056 1.00 10.05 283 ALA B CA 1
ATOM 4694 C C . ALA B 1 287 ? 10.969 32.987 25.268 1.00 10.19 283 ALA B C 1
ATOM 4695 O O . ALA B 1 287 ? 9.941 32.701 25.857 1.00 10.17 283 ALA B O 1
ATOM 4697 N N . TYR B 1 288 ? 10.977 33.229 23.950 1.00 10.56 284 TYR B N 1
ATOM 4698 C CA . TYR B 1 288 ? 9.690 33.240 23.220 1.00 10.94 284 TYR B CA 1
ATOM 4699 C C . TYR B 1 288 ? 9.107 31.821 23.217 1.00 10.89 284 TYR B C 1
ATOM 4700 O O . TYR B 1 288 ? 7.897 31.646 23.350 1.00 11.29 284 TYR B O 1
ATOM 4709 N N . LYS B 1 289 ? 9.976 30.811 23.078 1.00 11.14 285 LYS B N 1
ATOM 4710 C CA . LYS B 1 289 ? 9.546 29.402 23.024 1.00 11.20 285 LYS B CA 1
ATOM 4711 C C . LYS B 1 289 ? 8.939 28.996 24.376 1.00 11.06 285 LYS B C 1
ATOM 4712 O O . LYS B 1 289 ? 7.917 28.318 24.415 1.00 11.01 285 LYS B O 1
ATOM 4718 N N . LEU B 1 290 ? 9.561 29.421 25.483 1.00 10.80 286 LEU B N 1
ATOM 4719 C CA . LEU B 1 290 ? 9.028 29.086 26.810 1.00 10.74 286 LEU B CA 1
ATOM 4720 C C . LEU B 1 290 ? 7.705 29.819 27.069 1.00 11.04 286 LEU B C 1
ATOM 4721 O O . LEU B 1 290 ? 6.806 29.234 27.650 1.00 10.76 286 LEU B O 1
ATOM 4726 N N . VAL B 1 291 ? 7.572 31.075 26.623 1.00 11.37 287 VAL B N 1
ATOM 4727 C CA . VAL B 1 291 ? 6.304 31.794 26.777 1.00 11.62 287 VAL B CA 1
ATOM 4728 C C . VAL B 1 291 ? 5.215 31.076 25.962 1.00 12.12 287 VAL B C 1
ATOM 4729 O O . VAL B 1 291 ? 4.099 30.909 26.442 1.00 11.79 287 VAL B O 1
ATOM 4733 N N . GLU B 1 292 ? 5.567 30.631 24.752 1.00 12.88 288 GLU B N 1
ATOM 4734 C CA . GLU B 1 292 ? 4.657 29.887 23.885 1.00 13.29 288 GLU B CA 1
ATOM 4735 C C . GLU B 1 292 ? 4.209 28.596 24.584 1.00 12.74 288 GLU B C 1
ATOM 4736 O O . GLU B 1 292 ? 3.008 28.370 24.765 1.00 12.42 288 GLU B O 1
ATOM 4742 N N . ARG B 1 293 ? 5.177 27.762 24.987 1.00 12.95 289 ARG B N 1
ATOM 4743 C CA . ARG B 1 293 ? 4.880 26.393 25.417 1.00 13.13 289 ARG B CA 1
ATOM 4744 C C . ARG B 1 293 ? 4.360 26.399 26.864 1.00 13.03 289 ARG B C 1
ATOM 4745 O O . ARG B 1 293 ? 3.285 25.855 27.144 1.00 13.13 289 ARG B O 1
ATOM 4753 N N . LEU B 1 294 ? 5.101 27.029 27.784 1.00 12.58 290 LEU B N 1
ATOM 4754 C CA . LEU B 1 294 ? 4.733 27.002 29.201 1.00 12.11 290 LEU B CA 1
ATOM 4755 C C . LEU B 1 294 ? 3.626 28.021 29.507 1.00 12.47 290 LEU B C 1
ATOM 4756 O O . LEU B 1 294 ? 2.906 27.858 30.480 1.00 12.44 290 LEU B O 1
ATOM 4761 N N . GLY B 1 295 ? 3.495 29.066 28.676 1.00 13.32 291 GLY B N 1
ATOM 4762 C CA . GLY B 1 295 ? 2.525 30.149 28.904 1.00 14.19 291 GLY B CA 1
ATOM 4763 C C . GLY B 1 295 ? 1.265 30.039 28.052 1.00 14.69 291 GLY B C 1
ATOM 4764 O O . GLY B 1 295 ? 0.328 30.820 28.234 1.00 15.79 291 GLY B O 1
ATOM 4765 N N . HIS B 1 296 ? 1.242 29.069 27.131 1.00 15.71 292 HIS B N 1
ATOM 4766 C CA . HIS B 1 296 ? 0.151 28.850 26.176 1.00 16.23 292 HIS B CA 1
ATOM 4767 C C . HIS B 1 296 ? -0.070 30.093 25.300 1.00 16.39 292 HIS B C 1
ATOM 4768 O O . HIS B 1 296 ? -1.197 30.346 24.854 1.00 16.40 292 HIS B O 1
ATOM 4775 N N . ALA B 1 297 ? 0.993 30.858 25.027 1.00 16.33 293 ALA B N 1
ATOM 4776 C CA . ALA B 1 297 ? 0.900 31.960 24.075 1.00 16.36 293 ALA B CA 1
ATOM 4777 C C . ALA B 1 297 ? 0.943 31.396 22.651 1.00 16.30 293 ALA B C 1
ATOM 4778 O O . ALA B 1 297 ? 1.515 30.348 22.416 1.00 17.18 293 ALA B O 1
ATOM 4780 N N . GLU B 1 298 ? 0.312 32.098 21.704 1.00 16.76 294 GLU B N 1
ATOM 4781 C CA . GLU B 1 298 ? 0.456 31.800 20.284 1.00 17.10 294 GLU B CA 1
ATOM 4782 C C . GLU B 1 298 ? 1.572 32.680 19.709 1.00 16.48 294 GLU B C 1
ATOM 4783 O O . GLU B 1 298 ? 1.520 33.900 19.870 1.00 16.39 294 GLU B O 1
ATOM 4789 N N . ALA B 1 299 ? 2.577 32.047 19.094 1.00 16.65 295 ALA B N 1
ATOM 4790 C CA . ALA B 1 299 ? 3.740 32.728 18.540 1.00 16.73 295 ALA B CA 1
ATOM 4791 C C . ALA B 1 299 ? 3.702 32.654 17.009 1.00 16.67 295 ALA B C 1
ATOM 4792 O O . ALA B 1 299 ? 3.830 31.575 16.427 1.00 15.97 295 ALA B O 1
ATOM 4794 N N . VAL B 1 300 ? 3.529 33.815 16.373 1.00 16.43 296 VAL B N 1
ATOM 4795 C CA . VAL B 1 300 ? 3.480 33.901 14.912 1.00 16.32 296 VAL B CA 1
ATOM 4796 C C . VAL B 1 300 ? 4.783 34.531 14.411 1.00 15.90 296 VAL B C 1
ATOM 4797 O O . VAL B 1 300 ? 5.099 35.660 14.777 1.00 16.42 296 VAL B O 1
ATOM 4801 N N . GLY B 1 301 ? 5.530 33.797 13.583 1.00 15.50 297 GLY B N 1
ATOM 4802 C CA . GLY B 1 301 ? 6.855 34.223 13.095 1.00 15.49 297 GLY B CA 1
ATOM 4803 C C . GLY B 1 301 ? 7.711 33.028 12.690 1.00 15.60 297 GLY B C 1
ATOM 4804 O O . GLY B 1 301 ? 7.202 31.911 12.591 1.00 16.61 297 GLY B O 1
ATOM 4805 N N . PRO B 1 302 ? 9.012 33.246 12.464 1.00 15.64 298 PRO B N 1
ATOM 4806 C CA . PRO B 1 302 ? 9.657 34.547 12.577 1.00 15.96 298 PRO B CA 1
ATOM 4807 C C . PRO B 1 302 ? 9.281 35.485 11.420 1.00 16.94 298 PRO B C 1
ATOM 4808 O O . PRO B 1 302 ? 9.087 35.025 10.296 1.00 16.60 298 PRO B O 1
ATOM 4812 N N . ILE B 1 303 ? 9.139 36.778 11.731 1.00 16.79 299 ILE B N 1
ATOM 4813 C CA . ILE B 1 303 ? 8.992 37.834 10.733 1.00 16.71 299 ILE B CA 1
ATOM 4814 C C . ILE B 1 303 ? 10.352 38.518 10.586 1.00 17.24 299 ILE B C 1
ATOM 4815 O O . ILE B 1 303 ? 10.897 39.013 11.563 1.00 17.65 299 ILE B O 1
ATOM 4820 N N . LEU B 1 304 ? 10.895 38.506 9.365 1.00 16.78 300 LEU B N 1
ATOM 4821 C CA . LEU B 1 304 ? 12.197 39.062 9.075 1.00 17.20 300 LEU B CA 1
ATOM 4822 C C . LEU B 1 304 ? 12.052 40.576 8.899 1.00 16.94 300 LEU B C 1
ATOM 4823 O O . LEU B 1 304 ? 11.097 41.061 8.294 1.00 17.84 300 LEU B O 1
ATOM 4828 N N . GLN B 1 305 ? 13.015 41.305 9.469 1.00 15.94 301 GLN B N 1
ATOM 4829 C CA . GLN B 1 305 ? 13.068 42.767 9.459 1.00 15.71 301 GLN B CA 1
ATOM 4830 C C . GLN B 1 305 ? 14.453 43.189 8.975 1.00 15.73 301 GLN B C 1
ATOM 4831 O O . GLN B 1 305 ? 15.422 42.500 9.247 1.00 15.19 301 GLN B O 1
ATOM 4837 N N . GLY B 1 306 ? 14.523 44.309 8.244 1.00 16.15 302 GLY B N 1
ATOM 4838 C CA . GLY B 1 306 ? 15.792 44.902 7.828 1.00 16.55 302 GLY B CA 1
ATOM 4839 C C . GLY B 1 306 ? 16.176 44.604 6.383 1.00 17.10 302 GLY B C 1
ATOM 4840 O O . GLY B 1 306 ? 17.209 45.088 5.929 1.00 17.30 302 GLY B O 1
ATOM 4841 N N . MET B 1 307 ? 15.384 43.784 5.673 1.00 17.67 303 MET B N 1
ATOM 4842 C CA . MET B 1 307 ? 15.616 43.532 4.230 1.00 18.09 303 MET B CA 1
ATOM 4843 C C . MET B 1 307 ? 15.050 44.716 3.430 1.00 17.65 303 MET B C 1
ATOM 4844 O O . MET B 1 307 ? 14.064 45.328 3.839 1.00 17.51 303 MET B O 1
ATOM 4849 N N . ALA B 1 308 ? 15.674 45.013 2.284 1.00 17.78 304 ALA B N 1
ATOM 4850 C CA . ALA B 1 308 ? 15.295 46.144 1.428 1.00 17.98 304 ALA B CA 1
ATOM 4851 C C . ALA B 1 308 ? 13.926 45.915 0.776 1.00 17.96 304 ALA B C 1
ATOM 4852 O O . ALA B 1 308 ? 13.236 46.875 0.423 1.00 18.12 304 ALA B O 1
ATOM 4854 N N . ALA B 1 309 ? 13.549 44.644 0.600 1.00 17.57 305 ALA B N 1
ATOM 4855 C CA . ALA B 1 309 ? 12.222 44.246 0.134 1.00 17.97 305 ALA B CA 1
ATOM 4856 C C . ALA B 1 309 ? 11.813 42.977 0.875 1.00 18.21 305 ALA B C 1
ATOM 4857 O O . ALA B 1 309 ? 12.690 42.225 1.301 1.00 18.23 305 ALA B O 1
ATOM 4859 N N . PRO B 1 310 ? 10.500 42.709 1.067 1.00 17.77 306 PRO B N 1
ATOM 4860 C CA . PRO B 1 310 ? 10.052 41.661 1.986 1.00 17.37 306 PRO B CA 1
ATOM 4861 C C . PRO B 1 310 ? 10.406 40.227 1.555 1.00 17.36 306 PRO B C 1
ATOM 4862 O O . PRO B 1 310 ? 10.037 39.778 0.475 1.00 17.06 306 PRO B O 1
ATOM 4866 N N . VAL B 1 311 ? 11.170 39.557 2.420 1.00 16.87 307 VAL B N 1
ATOM 4867 C CA . VAL B 1 311 ? 11.629 38.190 2.294 1.00 16.29 307 VAL B CA 1
ATOM 4868 C C . VAL B 1 311 ? 11.387 37.537 3.655 1.00 16.93 307 VAL B C 1
ATOM 4869 O O . VAL B 1 311 ? 11.782 38.116 4.668 1.00 16.41 307 VAL B O 1
ATOM 4873 N N . ASN B 1 312 ? 10.733 36.369 3.685 1.00 16.79 308 ASN B N 1
ATOM 4874 C CA . ASN B 1 312 ? 10.555 35.625 4.935 1.00 16.76 308 ASN B CA 1
ATOM 4875 C C . ASN B 1 312 ? 11.014 34.178 4.738 1.00 17.74 308 ASN B C 1
ATOM 4876 O O . ASN B 1 312 ? 10.925 33.612 3.641 1.00 17.31 308 ASN B O 1
ATOM 4881 N N . ASP B 1 313 ? 11.506 33.603 5.841 1.00 17.71 309 ASP B N 1
ATOM 4882 C CA . ASP B 1 313 ? 12.056 32.264 5.911 1.00 18.34 309 ASP B CA 1
ATOM 4883 C C . ASP B 1 313 ? 11.193 31.431 6.861 1.00 18.68 309 ASP B C 1
ATOM 4884 O O . ASP B 1 313 ? 11.090 31.748 8.054 1.00 18.77 309 ASP B O 1
ATOM 4889 N N . LEU B 1 314 ? 10.587 30.372 6.316 1.00 18.24 310 LEU B N 1
ATOM 4890 C CA . LEU B 1 314 ? 9.772 29.424 7.081 1.00 18.02 310 LEU B CA 1
ATOM 4891 C C . LEU B 1 314 ? 10.686 28.423 7.794 1.00 17.69 310 LEU B C 1
ATOM 4892 O O . LEU B 1 314 ? 11.819 28.194 7.372 1.00 17.04 310 LEU B O 1
ATOM 4897 N N . SER B 1 315 ? 10.154 27.818 8.861 1.00 18.25 311 SER B N 1
ATOM 4898 C CA . SER B 1 315 ? 10.741 26.633 9.465 1.00 18.13 311 SER B CA 1
ATOM 4899 C C . SER B 1 315 ? 10.531 25.442 8.523 1.00 18.29 311 SER B C 1
ATOM 4900 O O . SER B 1 315 ? 9.498 25.341 7.855 1.00 18.04 311 SER B O 1
ATOM 4903 N N . ARG B 1 316 ? 11.518 24.543 8.477 1.00 18.73 312 ARG B N 1
ATOM 4904 C CA . ARG B 1 316 ? 11.401 23.324 7.678 1.00 19.32 312 ARG B CA 1
ATOM 4905 C C . ARG B 1 316 ? 10.314 22.419 8.270 1.00 18.59 312 ARG B C 1
ATOM 4906 O O . ARG B 1 316 ? 9.777 21.575 7.563 1.00 19.13 312 ARG B O 1
ATOM 4914 N N . GLY B 1 317 ? 9.978 22.621 9.551 1.00 18.04 313 GLY B N 1
ATOM 4915 C CA . GLY B 1 317 ? 8.902 21.889 10.219 1.00 17.65 313 GLY B CA 1
ATOM 4916 C C . GLY B 1 317 ? 7.563 22.610 10.158 1.00 17.40 313 GLY B C 1
ATOM 4917 O O . GLY B 1 317 ? 6.647 22.251 10.874 1.00 17.39 313 GLY B O 1
ATOM 4918 N N . CYS B 1 318 ? 7.442 23.631 9.296 1.00 18.12 314 CYS B N 1
ATOM 4919 C CA . CYS B 1 318 ? 6.253 24.489 9.280 1.00 18.22 314 CYS B CA 1
ATOM 4920 C C . CYS B 1 318 ? 5.015 23.689 8.855 1.00 17.59 314 CYS B C 1
ATOM 4921 O O . CYS B 1 318 ? 5.113 22.669 8.172 1.00 17.99 314 CYS B O 1
ATOM 4924 N N . SER B 1 319 ? 3.856 24.190 9.283 1.00 17.25 315 SER B N 1
ATOM 4925 C CA . SER B 1 319 ? 2.542 23.718 8.878 1.00 17.39 315 SER B CA 1
ATOM 4926 C C . SER B 1 319 ? 2.061 24.509 7.652 1.00 18.00 315 SER B C 1
ATOM 4927 O O . SER B 1 319 ? 2.616 25.555 7.309 1.00 17.07 315 SER B O 1
ATOM 4930 N N . VAL B 1 320 ? 0.986 24.022 7.027 1.00 17.87 316 VAL B N 1
ATOM 4931 C CA . VAL B 1 320 ? 0.361 24.723 5.909 1.00 18.46 316 VAL B CA 1
ATOM 4932 C C . VAL B 1 320 ? -0.134 26.097 6.386 1.00 18.47 316 VAL B C 1
ATOM 4933 O O . VAL B 1 320 ? 0.044 27.098 5.688 1.00 18.67 316 VAL B O 1
ATOM 4937 N N . GLU B 1 321 ? -0.741 26.133 7.575 1.00 18.59 317 GLU B N 1
ATOM 4938 C CA . GLU B 1 321 ? -1.276 27.363 8.148 1.00 19.51 317 GLU B CA 1
ATOM 4939 C C . GLU B 1 321 ? -0.138 28.365 8.386 1.00 19.49 317 GLU B C 1
ATOM 4940 O O . GLU B 1 321 ? -0.309 29.563 8.151 1.00 20.51 317 GLU 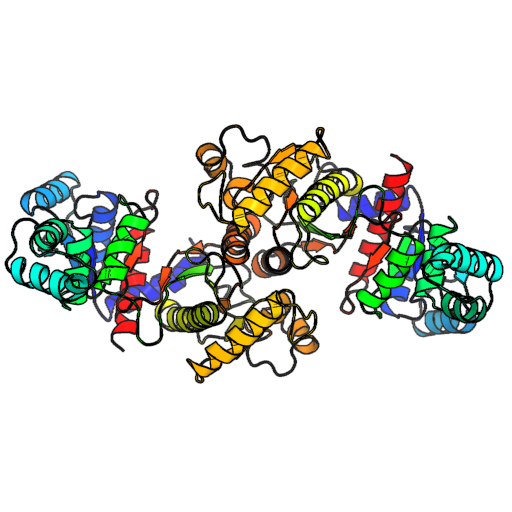B O 1
ATOM 4946 N N . ASP B 1 322 ? 1.011 27.875 8.864 1.00 19.06 318 ASP B N 1
ATOM 4947 C CA . ASP B 1 322 ? 2.206 28.720 9.069 1.00 18.63 318 ASP B CA 1
ATOM 4948 C C . ASP B 1 322 ? 2.554 29.458 7.767 1.00 19.27 318 ASP B C 1
ATOM 4949 O O . ASP B 1 322 ? 2.840 30.665 7.793 1.00 18.92 318 ASP B O 1
ATOM 4954 N N . ILE B 1 323 ? 2.526 28.730 6.641 1.00 19.12 319 ILE B N 1
ATOM 4955 C CA . ILE B 1 323 ? 2.899 29.280 5.333 1.00 19.07 319 ILE B CA 1
ATOM 4956 C C . ILE B 1 323 ? 1.843 30.310 4.909 1.00 19.27 319 ILE B C 1
ATOM 4957 O O . ILE B 1 323 ? 2.174 31.416 4.500 1.00 19.32 319 ILE B O 1
ATOM 4962 N N . TYR B 1 324 ? 0.567 29.931 4.999 1.00 19.36 320 TYR B N 1
ATOM 4963 C CA . TYR B 1 324 ? -0.548 30.810 4.660 1.00 19.64 320 TYR B CA 1
ATOM 4964 C C . TYR B 1 324 ? -0.387 32.150 5.389 1.00 19.54 320 TYR B C 1
ATOM 4965 O O . TYR B 1 324 ? -0.439 33.218 4.766 1.00 19.58 320 TYR B O 1
ATOM 4974 N N . ARG B 1 325 ? -0.173 32.078 6.709 1.00 18.34 321 ARG B N 1
ATOM 4975 C CA . ARG B 1 325 ? -0.064 33.259 7.546 1.00 18.81 321 ARG B CA 1
ATOM 4976 C C . ARG B 1 325 ? 1.146 34.103 7.142 1.00 17.83 321 ARG B C 1
ATOM 4977 O O . ARG B 1 325 ? 1.031 35.312 7.025 1.00 18.87 321 ARG B O 1
ATOM 4985 N N . MET B 1 326 ? 2.298 33.466 6.941 1.00 16.85 322 MET B N 1
ATOM 4986 C CA . MET B 1 326 ? 3.529 34.215 6.668 1.00 16.98 322 MET B CA 1
ATOM 4987 C C . MET B 1 326 ? 3.477 34.865 5.275 1.00 17.02 322 MET B C 1
ATOM 4988 O O . MET B 1 326 ? 4.071 35.910 5.061 1.00 15.89 322 MET B O 1
ATOM 4993 N N . VAL B 1 327 ? 2.759 34.248 4.329 1.00 17.41 323 VAL B N 1
ATOM 4994 C CA . VAL B 1 327 ? 2.560 34.877 3.019 1.00 17.68 323 VAL B CA 1
ATOM 4995 C C . VAL B 1 327 ? 1.742 36.163 3.195 1.00 17.82 323 VAL B C 1
ATOM 4996 O O . VAL B 1 327 ? 2.089 37.200 2.628 1.00 18.26 323 VAL B O 1
ATOM 5000 N N . ALA B 1 328 ? 0.652 36.084 3.966 1.00 17.17 324 ALA B N 1
ATOM 5001 C CA . ALA B 1 328 ? -0.190 37.241 4.241 1.00 17.87 324 ALA B CA 1
ATOM 5002 C C . ALA B 1 328 ? 0.629 38.331 4.951 1.00 17.89 324 ALA B C 1
ATOM 5003 O O . ALA B 1 328 ? 0.472 39.499 4.671 1.00 18.16 324 ALA B O 1
ATOM 5005 N N . ILE B 1 329 ? 1.505 37.936 5.879 1.00 18.17 325 ILE B N 1
ATOM 5006 C CA . ILE B 1 329 ? 2.336 38.907 6.593 1.00 17.71 325 ILE B CA 1
ATOM 5007 C C . ILE B 1 329 ? 3.314 39.567 5.615 1.00 17.44 325 ILE B C 1
ATOM 5008 O O . ILE B 1 329 ? 3.504 40.794 5.665 1.00 16.90 325 ILE B O 1
ATOM 5013 N N . THR B 1 330 ? 3.905 38.774 4.716 1.00 17.22 326 THR B N 1
ATOM 5014 C CA . THR B 1 330 ? 4.840 39.284 3.707 1.00 17.62 326 THR B CA 1
ATOM 5015 C C . THR B 1 330 ? 4.135 40.353 2.862 1.00 17.89 326 THR B C 1
ATOM 5016 O O . THR B 1 330 ? 4.708 41.418 2.571 1.00 16.77 326 THR B O 1
ATOM 5020 N N . ALA B 1 331 ? 2.889 40.057 2.480 1.00 18.22 327 ALA B N 1
ATOM 5021 C CA . ALA B 1 331 ? 2.075 40.970 1.685 1.00 18.64 327 ALA B CA 1
ATOM 5022 C C . ALA B 1 331 ? 1.864 42.289 2.446 1.00 19.17 327 ALA B C 1
ATOM 5023 O O . ALA B 1 331 ? 1.970 43.353 1.854 1.00 18.40 327 ALA B O 1
ATOM 5025 N N . ASN B 1 332 ? 1.562 42.195 3.751 1.00 18.72 328 ASN B N 1
ATOM 5026 C CA . ASN B 1 332 ? 1.343 43.361 4.619 1.00 19.40 328 ASN B CA 1
ATOM 5027 C C . ASN B 1 332 ? 2.625 44.197 4.712 1.00 19.63 328 ASN B C 1
ATOM 5028 O O . ASN B 1 332 ? 2.528 45.420 4.741 1.00 20.54 328 ASN B O 1
ATOM 5033 N N . GLN B 1 333 ? 3.801 43.552 4.773 1.00 18.56 329 GLN B N 1
ATOM 5034 C CA . GLN B 1 333 ? 5.089 44.268 4.788 1.00 18.27 329 GLN B CA 1
ATOM 5035 C C . GLN B 1 333 ? 5.217 45.115 3.509 1.00 18.51 329 GLN B C 1
ATOM 5036 O O . GLN B 1 333 ? 5.571 46.310 3.561 1.00 17.12 329 GLN B O 1
ATOM 5042 N N . ALA B 1 334 ? 4.878 44.496 2.370 1.00 18.60 330 ALA B N 1
ATOM 5043 C CA . ALA B 1 334 ? 4.941 45.166 1.073 1.00 19.32 330 ALA B CA 1
ATOM 5044 C C . ALA B 1 334 ? 3.949 46.346 1.027 1.00 19.00 330 ALA B C 1
ATOM 5045 O O . ALA B 1 334 ? 4.300 47.435 0.584 1.00 20.60 330 ALA B O 1
ATOM 5047 N N . ILE B 1 335 ? 2.710 46.112 1.475 1.00 19.33 331 ILE B N 1
ATOM 5048 C CA . ILE B 1 335 ? 1.659 47.130 1.494 1.00 19.74 331 ILE B CA 1
ATOM 5049 C C . ILE B 1 335 ? 2.148 48.308 2.337 1.00 19.99 331 ILE B C 1
ATOM 5050 O O . ILE B 1 335 ? 2.017 49.451 1.926 1.00 19.71 331 ILE B O 1
ATOM 5055 N N . ALA B 1 336 ? 2.706 48.006 3.515 1.00 19.62 332 ALA B N 1
ATOM 5056 C CA . ALA B 1 336 ? 3.165 49.034 4.446 1.00 19.73 332 ALA B CA 1
ATOM 5057 C C . ALA B 1 336 ? 4.258 49.884 3.787 1.00 19.82 332 ALA B C 1
ATOM 5058 O O . ALA B 1 336 ? 4.229 51.128 3.879 1.00 19.56 332 ALA B O 1
ATOM 5060 N N . ALA B 1 337 ? 5.198 49.224 3.102 1.00 20.23 333 ALA B N 1
ATOM 5061 C CA . ALA B 1 337 ? 6.318 49.912 2.461 1.00 21.37 333 ALA B CA 1
ATOM 5062 C C . ALA B 1 337 ? 5.824 50.865 1.360 1.00 22.25 333 ALA B C 1
ATOM 5063 O O . ALA B 1 337 ? 6.450 51.896 1.116 1.00 23.46 333 ALA B O 1
ATOM 5065 N N . LYS B 1 338 ? 4.704 50.513 0.713 1.00 23.49 334 LYS B N 1
ATOM 5066 C CA . LYS B 1 338 ? 4.126 51.277 -0.408 1.00 25.43 334 LYS B CA 1
ATOM 5067 C C . LYS B 1 338 ? 3.309 52.480 0.088 1.00 27.76 334 LYS B C 1
ATOM 5068 O O . LYS B 1 338 ? 3.116 53.429 -0.667 1.00 26.43 334 LYS B O 1
ATOM 5074 N N . GLU B 1 339 ? 2.749 52.380 1.302 1.00 29.55 335 GLU B N 1
ATOM 5075 C CA . GLU B 1 339 ? 1.880 53.412 1.868 1.00 32.36 335 GLU B CA 1
ATOM 5076 C C . GLU B 1 339 ? 2.739 54.483 2.547 1.00 35.92 335 GLU B C 1
ATOM 5077 O O . GLU B 1 339 ? 2.322 55.634 2.656 1.00 37.41 335 GLU B O 1
ATOM 5083 N N . GLN B 1 340 ? 3.949 54.094 2.965 1.00 39.25 336 GLN B N 1
ATOM 5084 C CA . GLN B 1 340 ? 4.899 54.983 3.635 1.00 43.10 336 GLN B CA 1
ATOM 5085 C C . GLN B 1 340 ? 5.858 55.567 2.589 1.00 43.71 336 GLN B C 1
ATOM 5086 O O . GLN B 1 340 ? 7.036 55.213 2.512 1.00 46.27 336 GLN B O 1
#

CATH classification: 3.40.50.10950 (+1 more: 3.40.50.10750)

Secondary structure (DSSP, 8-state):
-TTTHHHHHHHHHHHHHS--EEEES-TT-HHHHHHHHHHHHTT--EEEEES-HHHHHHHHHHHT--S-TT-EEEBTTB-TTHHHHHHHHHHHHGGGT--HHHHHHHTTSHHHHHHHHHHTTS-SEEEE-SSS-HHHHHHHIIIII-BPTT-S--EEEEEEE-S-TTSTBTTEEEEE-SSS-SS--HHHHHHHHHHHHHHHHHHH----EEEEE-SSSTTTT--HHHHHHHHHHHHHHHH-TTSEEEEEE-HHHHH-HHHHHHHSTT-SSTT--SEEE-SSHHHHHHHHHHHHHHH--EEEEEEEESBSS-EEE--TT--HHHHHHHHHHHHHHHHHHH-/--SGGGHHHHHHHHHHHS--EEEES-TT-HHHHHHHHHHHHTT--EEEEES-HHHHHHHHHHHT--S-TTSEEEBTTB-TTHHHHHHHHHHHHTTT---HHHHHHHTTSHHHHHHHHHHTTS-SEEEE-SSS-HHHHHHHIIIII-BPTT-SS-EEEEEEE-S-TTSTBTTEEEEE-SSS-SS--HHHHHHHHHHHHHHHHHHH----EEEEE-SSSTTTT--HHHHHHHHHHHHHHHH-TTSEEEEEE-HHHHH-HHHHHHHSTT-SSTTS--EEE-SSHHHHHHHHHHHHHHH--EEEEEEEESBSS-EEE--TT--HHHHHHHHHHHHHHHHHHHH-

Radius of gyration: 29.19 Å; Cα contacts (8 Å, |Δi|>4): 1577; chains: 2; bounding box: 54×51×98 Å